Protein AF-A0A836IC21-F1 (afdb_monomer)

Nearest PDB structures (foldseek):
  7p13-assembly1_A  TM=1.688E-01  e=2.185E+00  Mycobacterium tuberculosis H37Rv
  7sk6-assembly1_A  TM=1.644E-01  e=3.246E+00  Homo sapiens

Secondary structure (DSSP, 8-state):
-PPP------TT--TTPEEEEE--GGG-S-HHHHHHHHHHTTT-S--EEEEEEE--GGGGGG-HHHHHH-SS--TTSEEEEEEETTEEEEEEHHHHHHS---SEEEEEEEE-SSHHHHHHHHHHHHHHHTTTTTPPB---GGGGHHHH---HHHHHHHHHHHHHHHHHHHHHHHHHHHHH-GGGHHHHHHHHHHHHHHHHHHHHHH-TTSPBS-SS-TT-B-TTS---TTT--SS-SSB-HHHHHHHHHHHTTSB-S-S-GGG--GGGGG-STT--BSSTT-EEEEEEEEEE-GGGGGGG----SSSPTT-TTS-------SHHHHHHHHHHHHHHTTPPPPS-HHHHHH----S-HHHH--SPPHHHHHHHHHHHHHHHHHHHHHHHGGGHHHHHHHHHHHHTS---SS-HHHHHHHHHHHHHHHHHHHHHHHHHHHHHS---GGGTTS-S----SSS-TTSHHHHHHHHHHHHHHHHHHHHHHHHHHHHHHHHS-SS-----HHHHTTTTTTTHHHHHH-SSTT-HHHHHHTTGGGTS--SS-SSS--HHHHTSTTHHHHHHHHHHHHHHHHHHHHHHHHHHHHHHHHHHHHHHHTTSPP------TTTTHHHHHHHHHHHHHHHHHHHHHTTT-

Sequence (637 aa):
MTAEHGSLSFAHVRSGDVLLMNRKCLSMKDPLGTALCCLTKTENRFDHVGMFLKIREDELHKYPEARKRVASVSPSGTYVLETNMRGVTLYEAERRVGHTTANEVASRCLNVGDMEKQDTLQKAFLEQLESLYNTPYKSNVFHLLPSIFSPPDKMDRVRAAHKFNALRLEVAALTAMANMHPFEAEVYRVVAHKYRNAQSFLLSTYFPHLPSTSLTDALAVNWSTGHYWVDGVNNADKMVCSELICNLWHRVGLTVGYAPASSMRPFDFLDNERFNFVSSSTQFGEMIPLKVSRPYARYWKTPSKNAPATSRHAKAAQPAMTEDQRLQFLNDVFTSSGLPPVPSLRVAAASSEPLPSRWVVQSSTRSDVIPNLWFRVFSSDILFAACAVPCAPLTMRWMEGQAGLFLSRGSVWSLSCGLFARNVSFAAVQALVLAAAARRCSVSGDELVMGSRTCSSLVDTRHPYYATVALYGLSALAAHFATTPLLNVNIFYHFGPVLPGPISMRRLCRGSLLLTPAAVLLPFQASWLTWYETAGSFIVPTLSSVWRPREDLLTLPEWPHYRNDALIGAFAATLLTDALLYPLATLATRRFMGDLYKPQRPPSFGRSLYAGYRYRLLSNLFVLTTSTSYLYGLGSI

Radius of gyration: 29.52 Å; Cα contacts (8 Å, |Δi|>4): 976; chains: 1; bounding box: 81×49×86 Å

Solvent-accessible surface area (backbone atoms only — not comparable to full-atom values): 34154 Å² total; per-residue (Å²): 137,82,78,84,81,70,79,87,77,64,83,89,62,50,53,65,18,37,35,39,27,22,61,52,41,87,77,49,90,46,71,67,60,24,50,52,29,54,59,37,47,75,82,29,76,40,50,38,32,30,32,32,37,67,52,49,78,88,51,39,78,81,38,64,58,57,48,75,49,44,90,58,88,38,96,82,22,34,30,34,39,34,39,45,92,88,9,42,45,45,38,32,36,66,61,53,64,68,69,49,80,42,48,30,33,32,40,31,42,58,43,63,42,59,69,68,56,47,53,53,49,41,52,44,49,57,63,58,43,56,78,44,53,81,35,40,36,63,84,53,68,79,77,44,41,21,42,56,38,38,31,55,60,53,51,28,35,47,52,38,51,33,52,37,48,54,41,50,54,49,34,53,44,30,51,52,47,24,72,75,37,68,95,51,19,64,39,32,48,46,45,31,48,42,40,50,54,52,37,49,49,35,40,61,71,66,42,68,68,40,50,67,73,43,98,84,41,92,83,40,54,39,53,68,54,67,60,34,51,45,45,30,42,40,82,62,85,40,37,49,28,35,18,51,56,42,27,52,33,37,75,64,57,49,27,50,42,47,62,17,14,42,34,46,47,45,55,51,81,78,50,59,74,70,58,32,48,69,47,84,26,41,47,70,54,70,76,44,81,77,44,70,37,80,92,53,45,70,84,71,69,69,88,66,88,78,63,69,85,82,62,82,70,60,64,43,48,66,73,74,80,49,69,68,58,53,41,46,54,53,25,53,53,31,43,77,56,76,39,78,66,70,96,42,57,61,61,57,35,71,45,87,70,68,73,59,61,73,62,68,50,68,63,50,33,32,63,74,27,47,75,48,35,24,58,44,52,28,54,53,42,47,50,46,39,55,47,47,55,85,33,23,70,35,49,45,53,16,49,26,30,32,52,13,36,66,83,70,42,89,50,55,62,55,57,40,49,39,51,38,51,29,42,50,50,24,27,51,45,21,23,51,46,32,47,56,48,33,73,67,55,80,68,58,78,85,32,33,53,34,49,92,59,70,88,54,68,50,48,68,53,22,32,39,67,52,53,50,43,50,50,48,43,54,17,31,50,52,14,41,64,69,28,36,36,50,49,42,49,46,47,42,64,26,58,40,57,96,76,76,72,91,78,57,67,75,67,32,47,60,47,43,80,80,44,43,67,48,32,53,52,42,69,46,76,53,37,28,63,54,34,28,74,40,69,37,24,33,55,54,57,56,85,43,45,89,70,42,62,36,74,85,52,70,74,41,88,63,43,67,57,61,49,50,58,46,50,54,52,24,48,56,52,39,54,50,51,48,64,69,47,40,42,58,53,20,51,38,44,32,57,51,45,49,61,59,31,57,94,50,78,59,80,70,51,81,87,58,55,64,37,30,44,72,35,46,52,54,40,29,55,50,24,44,51,52,52,45,51,47,52,61,70,59,63,79,114

pLDDT: mean 85.83, std 12.51, range [27.02, 97.56]

Mean predicted aligned error: 8.63 Å

Foldseek 3Di:
DDDDPPQQDCPLPAFLKKKFFQADLVPDPDPVSSVQSVLLVLPDRTSFMWTKAQADPVRVVVQVLLVVQEPDQAPRSIWTWFQDQAGTGIYRPSCPLVPGPTQFMKIWDKFDADPVRRVLLNVLLSVVCSVRRPQHADPDVLLLQLQQWDFLLNVLLLLLLLLLLVLVLLLVLLCVLLVVPVVCVLLSVLLNVLSVVLSLVSCVPNPVQFDAPDPPDSNHTQLQDRAFVSLPHQDDSHDHGQLVSSSSCCSSQQFRCPSHSSNDGSCCVVDFSSTSGNDPLIGIDDMGISDHHPVCVVVVPDDPVPDDDDCCVPNSPDSPNDQVVSQVVLQCQQVLLVHHRDPGSNSVSPDPDRRDPLSSAQAQWLVNFQQCLLVLQLVLLLLLLVLLLVLLVLVQQLLCQLQLFHFPDDDSNLLSVLVSVLSNLLSVQLSVQSNVVSVVPDQDDPLGHFADDAPHSNGRCRHSLVVSLVSLLVSLLRSLQVRLLSNLVSCCNTGFDPDADDDDVVLSSFLSVLCSVCSQCPVGQLSLLSVCSHVLCRRLPDRAHSSRHDPSLLPDPCVVVSVVSSLVVSNVVSLVVCVVCQLSSSVRSNVSRCVRQPPDGRPGDDPDSCGSVVSSSVSSVSSSVSSVCCCVVVVSD

Structure (mmCIF, N/CA/C/O backbone):
data_AF-A0A836IC21-F1
#
_entry.id   AF-A0A836IC21-F1
#
loop_
_atom_site.group_PDB
_atom_site.id
_atom_site.type_symbol
_atom_site.label_atom_id
_atom_site.label_alt_id
_atom_site.label_comp_id
_atom_site.label_asym_id
_atom_site.label_entity_id
_atom_site.label_seq_id
_atom_site.pdbx_PDB_ins_code
_atom_site.Cartn_x
_atom_site.Cartn_y
_atom_site.Cartn_z
_atom_site.occupancy
_atom_site.B_iso_or_equiv
_atom_site.auth_seq_id
_atom_site.auth_comp_id
_atom_site.auth_asym_id
_atom_site.auth_atom_id
_atom_site.pdbx_PDB_model_num
ATOM 1 N N . MET A 1 1 ? 25.819 7.510 38.185 1.00 29.75 1 MET A N 1
ATOM 2 C CA . MET A 1 1 ? 24.663 8.269 38.714 1.00 29.75 1 MET A CA 1
ATOM 3 C C . MET A 1 1 ? 23.387 7.508 38.405 1.00 29.75 1 MET A C 1
ATOM 5 O O . MET A 1 1 ? 22.913 7.524 37.268 1.00 29.75 1 MET A O 1
ATOM 9 N N . THR A 1 2 ? 22.965 6.751 39.411 1.00 27.02 2 THR A N 1
ATOM 10 C CA . THR A 1 2 ? 21.817 5.845 39.507 1.00 27.02 2 THR A CA 1
ATOM 11 C C . THR A 1 2 ? 20.506 6.591 39.265 1.00 27.02 2 THR A C 1
ATOM 1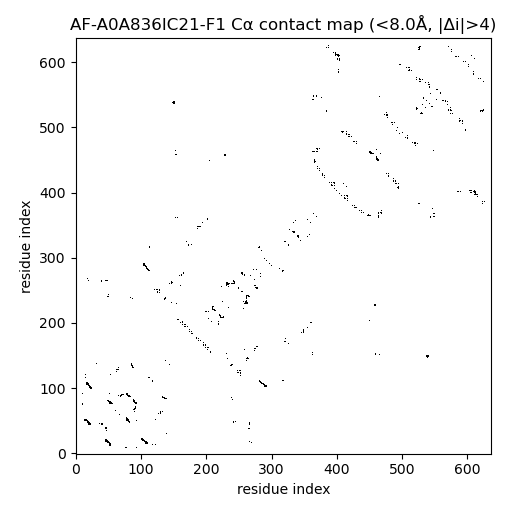3 O O . THR A 1 2 ? 20.312 7.688 39.772 1.00 27.02 2 THR A O 1
ATOM 16 N N . ALA A 1 3 ? 19.637 6.028 38.424 1.00 31.31 3 ALA A N 1
ATOM 17 C CA . ALA A 1 3 ? 18.283 6.533 38.238 1.00 31.31 3 ALA A CA 1
ATOM 18 C C . ALA A 1 3 ? 17.479 6.232 39.508 1.00 31.31 3 ALA A C 1
ATOM 20 O O . ALA A 1 3 ? 17.483 5.089 39.960 1.00 31.31 3 ALA A O 1
ATOM 21 N N . GLU A 1 4 ? 16.829 7.244 40.075 1.00 34.78 4 GLU A N 1
ATOM 22 C CA . GLU A 1 4 ? 15.883 7.080 41.177 1.00 34.78 4 GLU A CA 1
ATOM 23 C C . GLU A 1 4 ? 14.832 6.028 40.796 1.00 34.78 4 GLU A C 1
ATOM 25 O O . GLU A 1 4 ? 14.105 6.166 39.809 1.00 34.78 4 GLU A O 1
ATOM 30 N N . HIS A 1 5 ? 14.787 4.935 41.558 1.00 37.38 5 HIS A N 1
ATOM 31 C CA . HIS A 1 5 ? 13.730 3.935 41.483 1.00 37.38 5 HIS A CA 1
ATOM 32 C C . HIS A 1 5 ? 12.466 4.497 42.140 1.00 37.38 5 HIS A C 1
ATOM 34 O O . HIS A 1 5 ? 12.135 4.154 43.270 1.00 37.38 5 HIS A O 1
ATOM 40 N N . GLY A 1 6 ? 11.739 5.353 41.419 1.00 47.81 6 GLY A N 1
ATOM 41 C CA . GLY A 1 6 ? 10.303 5.476 41.655 1.00 47.81 6 GLY A CA 1
ATOM 42 C C . GLY A 1 6 ? 9.666 4.104 41.425 1.00 47.81 6 GLY A C 1
ATOM 43 O O . GLY A 1 6 ? 9.950 3.456 40.413 1.00 47.81 6 GLY A O 1
ATOM 44 N N . SER A 1 7 ? 8.865 3.617 42.374 1.00 60.28 7 SER A N 1
ATOM 45 C CA . SER A 1 7 ? 8.157 2.348 42.206 1.00 60.28 7 SER A CA 1
ATOM 46 C C . SER A 1 7 ? 7.228 2.441 40.988 1.00 60.28 7 SER A C 1
ATOM 48 O O . SER A 1 7 ? 6.480 3.406 40.823 1.00 60.28 7 SER A O 1
ATOM 50 N N . LEU A 1 8 ? 7.303 1.457 40.087 1.00 75.25 8 LEU A N 1
ATOM 51 C CA . LEU A 1 8 ? 6.421 1.392 38.920 1.00 75.25 8 LEU A CA 1
ATOM 52 C C . LEU A 1 8 ? 4.975 1.207 39.408 1.00 75.25 8 LEU A C 1
ATOM 54 O O . LEU A 1 8 ? 4.637 0.152 39.939 1.00 75.25 8 LEU A O 1
ATOM 58 N N . SER A 1 9 ? 4.126 2.223 39.235 1.00 80.31 9 SER A N 1
ATOM 59 C CA . SER A 1 9 ? 2.709 2.161 39.613 1.00 80.31 9 SER A CA 1
ATOM 60 C C . SER A 1 9 ? 1.819 1.876 38.405 1.00 80.31 9 SER A C 1
ATOM 62 O O . SER A 1 9 ? 1.806 2.635 37.435 1.00 80.31 9 SER A O 1
ATOM 64 N N . PHE A 1 10 ? 1.010 0.817 38.499 1.00 87.00 10 PHE A N 1
ATOM 65 C CA . PHE A 1 10 ? 0.012 0.418 37.493 1.00 87.00 10 PHE A CA 1
ATOM 66 C C . PHE A 1 10 ? -1.433 0.703 37.937 1.00 87.00 10 PHE A C 1
ATOM 68 O O . PHE A 1 10 ? -2.388 0.112 37.425 1.00 87.00 10 PHE A O 1
ATOM 75 N N . ALA A 1 11 ? -1.628 1.608 38.902 1.00 83.12 11 ALA A N 1
ATOM 76 C CA . ALA A 1 11 ? -2.960 1.983 39.389 1.00 83.12 11 ALA A CA 1
ATOM 77 C C . ALA A 1 11 ? -3.826 2.644 38.297 1.00 83.12 11 ALA A C 1
ATOM 79 O O . ALA A 1 11 ? -5.045 2.456 38.248 1.00 83.12 11 ALA A O 1
ATOM 80 N N . HIS A 1 12 ? -3.182 3.376 37.385 1.00 81.12 12 HIS A N 1
ATOM 81 C CA . HIS A 1 12 ? -3.825 4.056 36.265 1.00 81.12 12 HIS A CA 1
ATOM 82 C C . HIS A 1 12 ? -4.181 3.112 35.106 1.00 81.12 12 HIS A C 1
ATOM 84 O O . HIS A 1 12 ? -4.955 3.500 34.244 1.00 81.12 12 HIS A O 1
ATOM 90 N N . VAL A 1 13 ? -3.683 1.876 35.082 1.00 88.50 13 VAL A N 1
ATOM 91 C CA . VAL A 1 13 ? -3.904 0.927 33.979 1.00 88.50 13 VAL A CA 1
ATOM 92 C C . VAL A 1 13 ? -5.198 0.123 34.177 1.00 88.50 13 VAL A C 1
ATOM 94 O O . VAL A 1 13 ? -5.615 -0.142 35.313 1.00 88.50 13 VAL A O 1
ATOM 97 N N . ARG A 1 14 ? -5.858 -0.255 33.082 1.00 90.19 14 ARG A N 1
ATOM 98 C CA . ARG A 1 14 ? -7.054 -1.116 33.029 1.00 90.19 14 ARG A CA 1
ATOM 99 C C . ARG A 1 14 ? -6.883 -2.231 31.998 1.00 90.19 14 ARG A C 1
ATOM 101 O O . ARG A 1 14 ? -5.975 -2.198 31.171 1.00 90.19 14 ARG A O 1
ATOM 108 N N . SER A 1 15 ? -7.762 -3.227 32.079 1.00 93.06 15 SER A N 1
ATOM 109 C CA . SER A 1 15 ? -7.832 -4.309 31.095 1.00 93.06 15 SER A CA 1
ATOM 110 C C . SER A 1 15 ? -8.172 -3.749 29.714 1.00 93.06 15 SER A C 1
ATOM 112 O O . SER A 1 15 ? -9.154 -3.024 29.578 1.00 93.06 15 SER A O 1
ATOM 114 N N . GLY A 1 16 ? -7.370 -4.076 28.704 1.00 92.31 16 GLY A N 1
ATOM 115 C CA . GLY A 1 16 ? -7.526 -3.543 27.346 1.00 92.31 16 GLY A CA 1
ATOM 116 C C . GLY A 1 16 ? -6.574 -2.397 26.996 1.00 92.31 16 GLY A C 1
ATOM 117 O O . GLY A 1 16 ? -6.367 -2.146 25.811 1.00 92.31 16 GLY A O 1
ATOM 118 N N . ASP A 1 17 ? -5.944 -1.749 27.987 1.00 94.12 17 ASP A N 1
ATOM 119 C CA . ASP A 1 17 ? -4.904 -0.745 27.728 1.00 94.12 17 ASP A CA 1
ATOM 120 C C . ASP A 1 17 ? -3.722 -1.388 26.987 1.00 94.12 17 ASP A C 1
ATOM 122 O O . ASP A 1 17 ? -3.341 -2.533 27.252 1.00 94.12 17 ASP A O 1
ATOM 126 N N . VAL A 1 18 ? -3.108 -0.644 26.070 1.00 95.75 18 VAL A N 1
ATOM 127 C CA . VAL A 1 18 ? -2.063 -1.164 25.182 1.00 95.75 18 VAL A CA 1
ATOM 128 C C . VAL A 1 18 ? -0.687 -0.757 25.688 1.00 95.75 18 VAL A C 1
ATOM 130 O O . VAL A 1 18 ? -0.411 0.410 25.946 1.00 95.75 18 VAL A O 1
ATOM 133 N N . LEU A 1 19 ? 0.208 -1.728 25.798 1.00 96.12 19 LEU A N 1
ATOM 134 C CA . LEU A 1 19 ? 1.611 -1.545 26.133 1.00 96.12 19 LEU A CA 1
ATOM 135 C C . LEU A 1 19 ? 2.440 -1.477 24.851 1.00 96.12 19 LEU A C 1
ATOM 137 O O . LEU A 1 19 ? 2.491 -2.447 24.109 1.00 96.12 19 LEU A O 1
ATOM 141 N N . LEU A 1 20 ? 3.139 -0.374 24.618 1.00 94.56 20 LEU A N 1
ATOM 142 C CA . LEU A 1 20 ? 4.012 -0.145 23.466 1.00 94.56 20 LEU A CA 1
ATOM 143 C C . LEU A 1 20 ? 5.479 -0.257 23.892 1.00 94.56 20 LEU A C 1
ATOM 145 O O . LEU A 1 20 ? 5.880 0.320 24.905 1.00 94.56 20 LEU A O 1
ATOM 149 N N . MET A 1 21 ? 6.304 -0.974 23.123 1.00 94.44 21 MET A N 1
ATOM 150 C CA . MET A 1 21 ? 7.733 -1.143 23.413 1.00 94.44 21 MET A CA 1
ATOM 151 C C . MET A 1 21 ? 8.618 -0.851 22.200 1.00 94.44 21 MET A C 1
ATOM 153 O O . MET A 1 21 ? 8.385 -1.349 21.101 1.00 94.44 21 MET A O 1
ATOM 157 N N . ASN A 1 22 ? 9.697 -0.108 22.439 1.00 92.81 22 ASN A N 1
ATOM 158 C CA . ASN A 1 22 ? 10.798 0.101 21.496 1.00 92.81 22 ASN A CA 1
ATOM 159 C C . ASN A 1 22 ? 11.987 -0.757 21.948 1.00 92.81 22 ASN A C 1
ATOM 161 O O . ASN A 1 22 ? 12.818 -0.345 22.767 1.00 92.81 22 ASN A O 1
ATOM 165 N N . ARG A 1 23 ? 12.041 -2.000 21.481 1.00 90.75 23 ARG A N 1
ATOM 166 C CA . ARG A 1 23 ? 13.064 -2.984 21.847 1.00 90.75 23 ARG A CA 1
ATOM 167 C C . ARG A 1 23 ? 14.355 -2.737 21.073 1.00 90.75 23 ARG A C 1
ATOM 169 O O . ARG A 1 23 ? 14.375 -2.122 20.014 1.00 90.75 23 ARG A O 1
ATOM 176 N N . LYS A 1 24 ? 15.481 -3.231 21.578 1.00 90.44 24 LYS A N 1
ATOM 177 C CA . LYS A 1 24 ? 16.761 -3.152 20.857 1.00 90.44 24 LYS A CA 1
ATOM 178 C C . LYS A 1 24 ? 16.836 -4.290 19.834 1.00 90.44 24 LYS A C 1
ATOM 180 O O . LYS A 1 24 ? 17.053 -5.430 20.235 1.00 90.44 24 LYS A O 1
ATOM 185 N N . CYS A 1 25 ? 16.689 -3.992 18.538 1.00 87.25 25 CYS A N 1
ATOM 186 C CA . CYS A 1 25 ? 16.624 -5.026 17.490 1.00 87.25 25 CYS A CA 1
ATOM 187 C C . CYS A 1 25 ? 17.860 -5.944 17.469 1.00 87.25 25 CYS A C 1
ATOM 189 O O . CYS A 1 25 ? 17.727 -7.155 17.325 1.00 87.25 25 CYS A O 1
ATOM 191 N N . LEU A 1 26 ? 19.056 -5.386 17.693 1.00 86.12 26 LEU A N 1
ATOM 192 C CA . LEU A 1 26 ? 20.317 -6.144 17.729 1.00 86.12 26 LEU A CA 1
ATOM 193 C C . LEU A 1 26 ? 20.542 -6.926 19.035 1.00 86.12 26 LEU A C 1
ATOM 195 O O . LEU A 1 26 ? 21.480 -7.706 19.130 1.00 86.12 26 LEU A O 1
ATOM 199 N N . SER A 1 27 ? 19.712 -6.714 20.060 1.00 84.38 27 SER A N 1
ATOM 200 C CA . SER A 1 27 ? 19.762 -7.487 21.311 1.00 84.38 27 SER A CA 1
ATOM 201 C C . SER A 1 27 ? 18.840 -8.709 21.280 1.00 84.38 27 SER A C 1
ATOM 203 O O . SER A 1 27 ? 18.762 -9.449 22.262 1.00 84.38 27 SER A O 1
ATOM 205 N N . MET A 1 28 ? 18.112 -8.910 20.180 1.00 83.25 28 MET A N 1
ATOM 206 C CA . MET A 1 28 ? 17.280 -10.087 19.966 1.00 83.25 28 MET A CA 1
ATOM 207 C C . MET A 1 28 ? 18.150 -11.268 19.534 1.00 83.25 28 MET A C 1
ATOM 209 O O . MET A 1 28 ? 19.077 -11.110 18.748 1.00 83.25 28 MET A O 1
ATOM 213 N N . LYS A 1 29 ? 17.846 -12.458 20.062 1.00 83.94 29 LYS A N 1
ATOM 214 C CA . LYS A 1 29 ? 18.560 -13.697 19.709 1.00 83.94 29 LYS A CA 1
ATOM 215 C C . LYS A 1 29 ? 18.047 -14.340 18.419 1.00 83.94 29 LYS A C 1
ATOM 217 O O . LYS A 1 29 ? 18.747 -15.150 17.829 1.00 83.94 29 LYS A O 1
ATOM 222 N N . ASP A 1 30 ? 16.817 -14.018 18.032 1.00 83.81 30 ASP A N 1
ATOM 223 C CA . ASP A 1 30 ? 16.130 -14.637 16.905 1.00 83.81 30 ASP A CA 1
ATOM 224 C C . ASP A 1 30 ? 16.225 -13.747 15.650 1.00 83.81 30 ASP A C 1
ATOM 226 O O . ASP A 1 30 ? 15.773 -12.598 15.704 1.00 83.81 30 ASP A O 1
ATOM 230 N N . PRO A 1 31 ? 16.779 -14.245 14.524 1.00 85.19 31 PRO A N 1
ATOM 231 C CA . PRO A 1 31 ? 16.938 -13.459 13.301 1.00 85.19 31 PRO A CA 1
ATOM 232 C C . PRO A 1 31 ? 15.620 -12.942 12.720 1.00 85.19 31 PRO A C 1
ATOM 234 O O . PRO A 1 31 ? 15.581 -11.825 12.203 1.00 85.19 31 PRO A O 1
ATOM 237 N N . LEU A 1 32 ? 14.538 -13.724 12.820 1.00 83.12 32 LEU A N 1
ATOM 238 C CA . LEU A 1 32 ? 13.213 -13.305 12.360 1.00 83.12 32 LEU A CA 1
ATOM 239 C C . LEU A 1 32 ? 12.700 -12.138 13.213 1.00 83.12 32 LEU A C 1
ATOM 241 O O . LEU A 1 32 ? 12.273 -11.123 12.667 1.00 83.12 32 LEU A O 1
ATOM 245 N N . GLY A 1 33 ? 12.821 -12.226 14.538 1.00 83.12 33 GLY A N 1
ATOM 246 C CA . GLY A 1 33 ? 12.522 -11.134 15.461 1.00 83.12 33 GLY A CA 1
ATOM 247 C C . GLY A 1 33 ? 13.336 -9.871 15.169 1.00 83.12 33 GLY A C 1
ATOM 248 O O . GLY A 1 33 ? 12.766 -8.780 15.123 1.00 83.12 33 GLY A O 1
ATOM 249 N N . THR A 1 34 ? 14.641 -10.003 14.899 1.00 86.88 34 THR A N 1
ATOM 250 C CA . THR A 1 34 ? 15.489 -8.872 14.486 1.00 86.88 34 THR A CA 1
ATOM 251 C C . THR A 1 34 ? 14.993 -8.251 13.183 1.00 86.88 34 THR A C 1
ATOM 253 O O . THR A 1 34 ? 14.859 -7.030 13.117 1.00 86.88 34 THR A O 1
ATOM 256 N N . ALA A 1 35 ? 14.679 -9.063 12.171 1.00 83.19 35 ALA A N 1
ATOM 257 C CA . ALA A 1 35 ? 14.181 -8.580 10.886 1.00 83.19 35 ALA A CA 1
ATOM 258 C C . ALA A 1 35 ? 12.847 -7.833 11.035 1.00 83.19 35 ALA A C 1
ATOM 260 O O . ALA A 1 35 ? 12.720 -6.717 10.538 1.00 83.19 35 ALA A O 1
ATOM 261 N N . LEU A 1 36 ? 11.884 -8.390 11.775 1.00 82.06 36 LEU A N 1
ATOM 262 C CA . LEU A 1 36 ? 10.585 -7.750 12.021 1.00 82.06 36 LEU A CA 1
ATOM 263 C C . LEU A 1 36 ? 10.713 -6.456 12.826 1.00 82.06 36 LEU A C 1
ATOM 265 O O . LEU A 1 36 ? 10.023 -5.478 12.537 1.00 82.06 36 LEU A O 1
ATOM 269 N N . CYS A 1 37 ? 11.626 -6.425 13.798 1.00 86.56 37 CYS A N 1
ATOM 270 C CA . CYS A 1 37 ? 11.953 -5.215 14.542 1.00 86.56 37 CYS A CA 1
ATOM 271 C C . CYS A 1 37 ? 12.519 -4.129 13.621 1.00 86.56 37 CYS A C 1
ATOM 273 O O . CYS A 1 37 ? 12.056 -2.993 13.660 1.00 86.56 37 CYS A O 1
ATOM 275 N N . CYS A 1 38 ? 13.484 -4.472 12.762 1.00 83.44 38 CYS A N 1
ATOM 276 C CA . CYS A 1 38 ? 14.067 -3.533 11.805 1.00 83.44 38 CYS A CA 1
ATOM 277 C C . CYS A 1 38 ? 13.031 -3.023 10.797 1.00 83.44 38 CYS A C 1
ATOM 279 O O . CYS A 1 38 ? 12.986 -1.821 10.557 1.00 83.44 38 CYS A O 1
ATOM 281 N N . LEU A 1 39 ? 12.188 -3.911 10.259 1.00 78.00 39 LEU A N 1
ATOM 282 C CA . LEU A 1 39 ? 11.122 -3.553 9.320 1.00 78.00 39 LEU A CA 1
ATOM 283 C C . LEU A 1 39 ? 10.095 -2.623 9.965 1.00 78.00 39 LEU A C 1
ATOM 285 O O . LEU A 1 39 ? 9.773 -1.595 9.398 1.00 78.00 39 LEU A O 1
ATOM 289 N N . THR A 1 40 ? 9.627 -2.914 11.180 1.00 80.50 40 THR A N 1
ATOM 290 C CA . THR A 1 40 ? 8.656 -2.028 11.849 1.00 80.50 40 THR A CA 1
ATOM 291 C C . THR A 1 40 ? 9.254 -0.640 12.110 1.00 80.50 40 THR A C 1
ATOM 293 O O . THR A 1 40 ? 8.565 0.374 12.012 1.00 80.50 40 THR A O 1
ATOM 296 N N . LYS A 1 41 ? 10.564 -0.578 12.379 1.00 83.19 41 LYS A N 1
ATOM 297 C CA . LYS A 1 41 ? 11.284 0.674 12.639 1.00 83.19 41 LYS A CA 1
ATOM 298 C C . LYS A 1 41 ? 11.561 1.546 11.432 1.00 83.19 41 LYS A C 1
ATOM 300 O O . LYS A 1 41 ? 12.006 2.673 11.634 1.00 83.19 41 LYS A O 1
ATOM 305 N N . THR A 1 42 ? 11.277 1.081 10.218 1.00 71.56 42 THR A N 1
ATOM 306 C CA . THR A 1 42 ? 11.273 1.977 9.058 1.00 71.56 42 THR A CA 1
ATOM 307 C C . THR A 1 42 ? 10.079 2.926 9.080 1.00 71.56 42 THR A C 1
ATOM 309 O O . THR A 1 42 ? 10.169 3.993 8.495 1.00 71.56 42 THR A O 1
ATOM 312 N N . GLU A 1 43 ? 8.989 2.560 9.763 1.00 68.94 43 GLU A N 1
ATOM 313 C CA . GLU A 1 43 ? 7.762 3.364 9.845 1.00 68.94 43 GLU A CA 1
ATOM 314 C C . GLU A 1 43 ? 7.552 3.966 11.243 1.00 68.94 43 GLU A C 1
ATOM 316 O O . GLU A 1 43 ? 7.048 5.077 11.376 1.00 68.94 43 GLU A O 1
ATOM 321 N N . ASN A 1 44 ? 7.930 3.252 12.312 1.00 78.69 44 ASN A N 1
ATOM 322 C CA . ASN A 1 44 ? 7.677 3.693 13.684 1.00 78.69 44 ASN A CA 1
ATOM 323 C C . ASN A 1 44 ? 8.671 3.127 14.706 1.00 78.69 44 ASN A C 1
ATOM 325 O O . ASN A 1 44 ? 9.087 1.976 14.647 1.00 78.69 44 ASN A O 1
ATOM 329 N N . ARG A 1 45 ? 8.976 3.896 15.754 1.00 83.38 45 ARG A N 1
ATOM 330 C CA . ARG A 1 45 ? 9.929 3.493 16.800 1.00 83.38 45 ARG A CA 1
ATOM 331 C C . ARG A 1 45 ? 9.473 2.320 17.680 1.00 83.38 45 ARG A C 1
ATOM 333 O O . ARG A 1 45 ? 10.335 1.636 18.238 1.00 83.38 45 ARG A O 1
ATOM 340 N N . PHE A 1 46 ? 8.166 2.090 17.827 1.00 89.81 46 PHE A N 1
ATOM 341 C CA . PHE A 1 46 ? 7.628 0.969 18.606 1.00 89.81 46 PHE A CA 1
ATOM 342 C C . PHE A 1 46 ? 7.468 -0.272 17.723 1.00 89.81 46 PHE A C 1
ATOM 344 O O . PHE A 1 46 ? 6.709 -0.255 16.758 1.00 89.81 46 PHE A O 1
ATOM 351 N N . ASP A 1 47 ? 8.163 -1.353 18.078 1.00 90.25 47 ASP A N 1
ATOM 352 C CA . ASP A 1 47 ? 8.222 -2.604 17.306 1.00 90.25 47 ASP A CA 1
ATOM 353 C C . ASP A 1 47 ? 7.463 -3.772 17.955 1.00 90.25 47 ASP A C 1
ATOM 355 O O . ASP A 1 47 ? 7.436 -4.882 17.422 1.00 90.25 47 ASP A O 1
ATOM 359 N N . HIS A 1 48 ? 6.878 -3.555 19.133 1.00 92.88 48 HIS A N 1
ATOM 360 C CA . HIS A 1 48 ? 6.165 -4.589 19.877 1.00 92.88 48 HIS A CA 1
ATOM 361 C C . HIS A 1 48 ? 5.054 -3.997 20.716 1.00 92.88 48 HIS A C 1
ATOM 363 O O . HIS A 1 48 ? 5.222 -2.924 21.303 1.00 92.88 48 HIS A O 1
ATOM 369 N N . VAL A 1 49 ? 3.958 -4.742 20.811 1.00 94.88 49 VAL A N 1
ATOM 370 C CA . VAL A 1 49 ? 2.812 -4.392 21.642 1.00 94.88 49 VAL A CA 1
ATOM 371 C C . VAL A 1 49 ? 2.434 -5.524 22.591 1.00 94.88 49 VAL A C 1
ATOM 373 O O . VAL A 1 49 ? 2.700 -6.696 22.339 1.00 94.88 49 VAL A O 1
ATOM 376 N N . GLY A 1 50 ? 1.813 -5.164 23.702 1.00 96.38 50 GLY A N 1
ATOM 377 C CA . GLY A 1 50 ? 1.110 -6.069 24.599 1.00 96.38 50 GLY A CA 1
ATOM 378 C C . GLY A 1 50 ? -0.185 -5.418 25.063 1.00 96.38 50 GLY A C 1
ATOM 379 O O . GLY A 1 50 ? -0.421 -4.241 24.798 1.00 96.38 50 GLY A O 1
ATOM 380 N N . MET A 1 51 ? -1.017 -6.168 25.766 1.00 96.94 51 MET A N 1
ATOM 381 C CA . MET A 1 51 ? -2.236 -5.652 26.375 1.00 96.94 51 MET A CA 1
ATOM 382 C C . MET A 1 51 ? -2.161 -5.848 27.881 1.00 96.94 51 MET A C 1
ATOM 384 O O . MET A 1 51 ? -1.752 -6.907 28.361 1.00 96.94 51 MET A O 1
ATOM 388 N N . PHE A 1 52 ? -2.543 -4.834 28.637 1.00 96.38 52 PHE A N 1
ATOM 389 C CA . PHE A 1 52 ? -2.691 -4.970 30.071 1.00 96.38 52 PHE A CA 1
ATOM 390 C C . PHE A 1 52 ? -3.986 -5.702 30.411 1.00 96.38 52 PHE A C 1
ATOM 392 O O . PHE A 1 52 ? -5.024 -5.503 29.779 1.00 96.38 52 PHE A O 1
ATOM 399 N N . LEU A 1 53 ? -3.914 -6.537 31.441 1.00 94.75 53 LEU A N 1
ATOM 400 C CA . LEU A 1 53 ? -5.039 -7.251 32.027 1.00 94.75 53 LEU A CA 1
ATOM 401 C C . LEU A 1 53 ? -5.013 -7.069 33.538 1.00 94.75 53 LEU A C 1
ATOM 403 O O . LEU A 1 53 ? -3.972 -7.241 34.175 1.00 94.75 53 LEU A O 1
ATOM 407 N N . LYS A 1 54 ? -6.167 -6.741 34.111 1.00 93.00 54 LYS A N 1
ATOM 408 C CA . LYS A 1 54 ? -6.387 -6.771 35.553 1.00 93.00 54 LYS A CA 1
ATOM 409 C C . LYS A 1 54 ? -7.040 -8.099 35.904 1.00 93.00 54 LYS A C 1
ATOM 411 O O . LYS A 1 54 ? -8.139 -8.383 35.445 1.00 93.00 54 LYS A O 1
ATOM 416 N N . ILE A 1 55 ? -6.344 -8.905 36.694 1.00 92.06 55 ILE A N 1
ATOM 417 C CA . ILE A 1 55 ? -6.858 -10.169 37.222 1.00 92.06 55 ILE A CA 1
ATOM 418 C C . ILE A 1 55 ? -6.508 -10.174 38.697 1.00 92.06 55 ILE A C 1
ATOM 420 O O . ILE A 1 55 ? -5.327 -10.163 39.059 1.00 92.06 55 ILE A O 1
ATOM 424 N N . ARG A 1 56 ? -7.520 -10.135 39.559 1.00 88.38 56 ARG A N 1
ATOM 425 C CA . ARG A 1 56 ? -7.265 -10.215 40.995 1.00 88.38 56 ARG A CA 1
ATOM 426 C C . ARG A 1 56 ? -6.874 -11.642 41.372 1.00 88.38 56 ARG A C 1
ATOM 428 O O . ARG A 1 56 ? -7.215 -12.597 40.675 1.00 88.38 56 ARG A O 1
ATOM 435 N N . GLU A 1 57 ? -6.133 -11.791 42.464 1.00 87.38 57 GLU A N 1
ATOM 436 C CA . GLU A 1 57 ? -5.672 -13.109 42.913 1.00 87.38 57 GLU A CA 1
ATOM 437 C C . GLU A 1 57 ? -6.845 -14.057 43.195 1.00 87.38 57 GLU A C 1
ATOM 439 O O . GLU A 1 57 ? -6.830 -15.218 42.786 1.00 87.38 57 GLU A O 1
ATOM 444 N N . ASP A 1 58 ? -7.907 -13.526 43.794 1.00 87.38 58 ASP A N 1
ATOM 445 C CA . ASP A 1 58 ? -9.154 -14.235 44.043 1.00 87.38 58 ASP A CA 1
ATOM 446 C C . ASP A 1 58 ? -9.923 -14.566 42.761 1.00 87.38 58 ASP A C 1
ATOM 448 O O . ASP A 1 58 ? -10.776 -15.434 42.804 1.00 87.38 58 ASP A O 1
ATOM 452 N N . GLU A 1 59 ? -9.630 -13.962 41.608 1.00 87.62 59 GLU A N 1
ATOM 453 C CA . GLU A 1 59 ? -10.292 -14.270 40.331 1.00 87.62 59 GLU A CA 1
ATOM 454 C C . GLU A 1 59 ? -9.531 -15.298 39.489 1.00 87.62 59 GLU A C 1
ATOM 456 O O . GLU A 1 59 ? -10.133 -15.946 38.633 1.00 87.62 59 GLU A O 1
ATOM 461 N N . LEU A 1 60 ? -8.234 -15.506 39.744 1.00 87.12 60 LEU A N 1
ATOM 462 C CA . LEU A 1 60 ? -7.385 -16.418 38.962 1.00 87.12 60 LEU A CA 1
ATOM 463 C C . LEU A 1 60 ? -7.911 -17.859 38.925 1.00 87.12 60 LEU A C 1
ATOM 465 O O . LEU A 1 60 ? -7.651 -18.579 37.965 1.00 87.12 60 LEU A O 1
ATOM 469 N N . HIS A 1 61 ? -8.654 -18.303 39.941 1.00 87.75 61 HIS A N 1
ATOM 470 C CA . HIS A 1 61 ? -9.229 -19.652 39.956 1.00 87.75 61 HIS A CA 1
ATOM 471 C C . HIS A 1 61 ? -10.306 -19.865 38.880 1.00 87.75 61 HIS A C 1
ATOM 473 O O . HIS A 1 61 ? -10.541 -21.008 38.495 1.00 87.75 61 HIS A O 1
ATOM 479 N N . LYS A 1 62 ? -10.938 -18.790 38.387 1.00 90.81 62 LYS A N 1
ATOM 480 C CA . LYS A 1 62 ? -11.959 -18.839 37.329 1.00 90.81 62 LYS A CA 1
ATOM 481 C C . LYS A 1 62 ? -11.353 -19.042 35.937 1.00 90.81 62 LYS A C 1
ATOM 483 O O . LYS A 1 62 ? -12.069 -19.434 35.024 1.00 90.81 62 LYS A O 1
ATOM 488 N N . TYR A 1 63 ? -10.049 -18.800 35.794 1.00 91.62 63 TYR A N 1
ATOM 489 C CA . TYR A 1 63 ? -9.323 -18.798 34.522 1.00 91.62 63 TYR A CA 1
ATOM 490 C C . TYR A 1 63 ? -8.145 -19.789 34.595 1.00 91.62 63 TYR A C 1
ATOM 492 O O . TYR A 1 63 ? -7.002 -19.398 34.873 1.00 91.62 63 TYR A O 1
ATOM 500 N N . PRO A 1 64 ? -8.414 -21.104 34.464 1.00 90.88 64 PRO A N 1
ATOM 501 C CA . PRO A 1 64 ? -7.420 -22.151 34.685 1.00 90.88 64 PRO A CA 1
ATOM 502 C C . PRO A 1 64 ? -6.225 -22.073 33.730 1.00 90.88 64 PRO A C 1
ATOM 504 O O . PRO A 1 64 ? -5.099 -22.339 34.161 1.00 90.88 64 PRO A O 1
ATOM 507 N N . GLU A 1 65 ? -6.422 -21.706 32.464 1.00 91.44 65 GLU A N 1
ATOM 508 C CA . GLU A 1 65 ? -5.320 -21.557 31.514 1.00 91.44 65 GLU A CA 1
ATOM 509 C C . GLU A 1 65 ? -4.477 -20.323 31.840 1.00 91.44 65 GLU A C 1
ATOM 511 O O . GLU A 1 65 ? -3.250 -20.434 31.896 1.00 91.44 65 GLU A O 1
ATOM 516 N N . ALA A 1 66 ? -5.093 -19.187 32.180 1.00 88.56 66 ALA A N 1
ATOM 517 C CA . ALA A 1 66 ? -4.371 -18.010 32.665 1.00 88.56 66 ALA A CA 1
ATOM 518 C C . ALA A 1 66 ? -3.499 -18.347 33.881 1.00 88.56 66 ALA A C 1
ATOM 520 O O . ALA A 1 66 ? -2.305 -18.033 33.904 1.00 88.56 66 ALA A O 1
ATOM 521 N N . ARG A 1 67 ? -4.059 -19.068 34.860 1.00 89.12 67 ARG A N 1
ATOM 522 C CA . ARG A 1 67 ? -3.347 -19.490 36.072 1.00 89.12 67 ARG A CA 1
ATOM 523 C C . ARG A 1 67 ? -2.117 -20.347 35.766 1.00 89.12 67 ARG A C 1
ATOM 525 O O . ARG A 1 67 ? -1.086 -20.154 36.400 1.00 89.12 67 ARG A O 1
ATOM 532 N N . LYS A 1 68 ? -2.186 -21.250 34.781 1.00 89.19 68 LYS A N 1
ATOM 533 C CA . LYS A 1 68 ? -1.035 -22.074 34.350 1.00 89.19 68 LYS A CA 1
ATOM 534 C C . LYS A 1 68 ? 0.093 -21.247 33.724 1.00 89.19 68 LYS A C 1
ATOM 536 O O . LYS A 1 68 ? 1.238 -21.693 33.703 1.00 89.19 68 LYS A O 1
ATOM 541 N N . ARG A 1 69 ? -0.219 -20.072 33.170 1.00 87.25 69 ARG A N 1
ATOM 542 C CA . ARG A 1 69 ? 0.739 -19.208 32.458 1.00 87.25 69 ARG A CA 1
ATOM 543 C C . ARG A 1 69 ? 1.398 -18.170 33.362 1.00 87.25 69 ARG A C 1
ATOM 545 O O . ARG A 1 69 ? 2.482 -17.691 33.030 1.00 87.25 69 ARG A O 1
ATOM 552 N N . VAL A 1 70 ? 0.780 -17.845 34.495 1.00 86.56 70 VAL A N 1
ATOM 553 C CA . VAL A 1 70 ? 1.321 -16.910 35.484 1.00 86.56 70 VAL A CA 1
ATOM 554 C C . VAL A 1 70 ? 2.381 -17.606 36.342 1.00 86.56 70 VAL A C 1
ATOM 556 O O . VAL A 1 70 ? 2.079 -18.496 37.127 1.00 86.56 70 VAL A O 1
ATOM 559 N N . ALA A 1 71 ? 3.638 -17.172 36.221 1.00 82.50 71 ALA A N 1
ATOM 560 C CA . ALA A 1 71 ? 4.737 -17.704 37.036 1.00 82.50 71 ALA A CA 1
ATOM 561 C C . ALA A 1 71 ? 4.732 -17.186 38.490 1.00 82.50 71 ALA A C 1
ATOM 563 O O . ALA A 1 71 ? 5.281 -17.832 39.377 1.00 82.50 71 ALA A O 1
ATOM 564 N N . SER A 1 72 ? 4.162 -16.004 38.732 1.00 85.94 72 SER A N 1
ATOM 565 C CA . SER A 1 72 ? 4.024 -15.388 40.057 1.00 85.94 72 SER A CA 1
ATOM 566 C C . SER A 1 72 ? 2.872 -14.393 40.068 1.00 85.94 72 SER A C 1
ATOM 568 O O . SER A 1 72 ? 2.636 -13.714 39.068 1.00 85.94 72 SER A O 1
ATOM 570 N N . VAL A 1 73 ? 2.183 -14.293 41.204 1.00 86.94 73 VAL A N 1
ATOM 571 C CA . VAL A 1 73 ? 1.059 -13.368 41.387 1.00 86.94 73 VAL A CA 1
ATOM 572 C C . VAL A 1 73 ? 1.565 -11.924 41.362 1.00 86.94 73 VAL A C 1
ATOM 574 O O . VAL A 1 73 ? 2.537 -11.594 42.040 1.00 86.94 73 VAL A O 1
ATOM 577 N N . SER A 1 74 ? 0.923 -11.071 40.559 1.00 89.62 74 SER A N 1
ATOM 578 C CA . SER A 1 74 ? 1.239 -9.639 40.503 1.00 89.62 74 SER A CA 1
ATOM 579 C C . SER A 1 74 ? 0.745 -8.924 41.767 1.00 89.62 74 SER A C 1
ATOM 581 O O . SER A 1 74 ? -0.445 -9.031 42.077 1.00 89.62 74 SER A O 1
ATOM 583 N N . PRO A 1 75 ? 1.587 -8.114 42.436 1.00 88.25 75 PRO A N 1
ATOM 584 C CA . PRO A 1 75 ? 1.184 -7.321 43.599 1.00 88.25 75 PRO A CA 1
ATOM 585 C C . PRO A 1 75 ? 0.033 -6.347 43.319 1.00 88.25 75 PRO A C 1
ATOM 587 O O . PRO A 1 75 ? -0.771 -6.069 44.203 1.00 88.25 75 PRO A O 1
ATOM 590 N N . SER A 1 76 ? -0.063 -5.815 42.095 1.00 89.19 76 SER A N 1
ATOM 591 C CA . SER A 1 76 ? -1.137 -4.892 41.703 1.00 89.19 76 SER A CA 1
ATOM 592 C C . SER A 1 76 ? -2.297 -5.570 40.966 1.00 89.19 76 SER A C 1
ATOM 594 O O . SER A 1 76 ? -3.174 -4.877 40.432 1.00 89.19 76 SER A O 1
ATOM 596 N N . GLY A 1 77 ? -2.280 -6.906 40.877 1.00 92.19 77 GLY A N 1
ATOM 597 C CA . GLY A 1 77 ? -3.197 -7.683 40.043 1.00 92.19 77 GLY A CA 1
ATOM 598 C C . GLY A 1 77 ? -3.094 -7.329 38.557 1.00 92.19 77 GLY A C 1
ATOM 599 O O . GLY A 1 77 ? -4.085 -7.441 37.839 1.00 92.19 77 GLY A O 1
ATOM 600 N N . THR A 1 78 ? -1.938 -6.833 38.096 1.00 94.44 78 THR A N 1
ATOM 601 C CA . THR A 1 78 ? -1.736 -6.384 36.711 1.00 94.44 78 THR A CA 1
ATOM 602 C C . THR A 1 78 ? -0.807 -7.321 35.969 1.00 94.44 78 THR A C 1
ATOM 604 O O . THR A 1 78 ? 0.341 -7.548 36.356 1.00 94.44 78 THR A O 1
ATOM 607 N N . TYR A 1 79 ? -1.274 -7.787 34.824 1.00 95.56 79 TYR A N 1
ATOM 608 C CA . TYR A 1 79 ? -0.516 -8.650 33.943 1.00 95.56 79 TYR A CA 1
ATOM 609 C C . TYR A 1 79 ? -0.391 -8.030 32.553 1.00 95.56 79 TYR A C 1
ATOM 611 O O . TYR A 1 79 ? -1.226 -7.237 32.122 1.00 95.56 79 TYR A O 1
ATOM 619 N N . VAL A 1 80 ? 0.679 -8.391 31.855 1.00 95.81 80 VAL A N 1
ATOM 620 C CA . VAL A 1 80 ? 0.939 -8.055 30.458 1.00 95.81 80 VAL A CA 1
ATOM 621 C C . VAL A 1 80 ? 0.720 -9.311 29.638 1.00 95.81 80 VAL A C 1
ATOM 623 O O . VAL A 1 80 ? 1.489 -10.271 29.738 1.00 95.81 80 VAL A O 1
ATOM 626 N N . LEU A 1 81 ? -0.328 -9.281 28.826 1.00 95.75 81 LEU A N 1
ATOM 627 C CA . LEU A 1 81 ? -0.582 -10.251 27.781 1.00 95.75 81 LEU A CA 1
ATOM 628 C C . LEU A 1 81 ? 0.231 -9.866 26.543 1.00 95.75 81 LEU A C 1
ATOM 630 O O . LEU A 1 81 ? 0.048 -8.788 25.979 1.00 95.75 81 LEU A O 1
ATOM 634 N N . GLU A 1 82 ? 1.114 -10.747 26.093 1.00 93.88 82 GLU A N 1
ATOM 635 C CA . GLU A 1 82 ? 1.859 -10.548 24.851 1.00 93.88 82 GLU A CA 1
ATOM 636 C C . GLU A 1 82 ? 2.104 -11.871 24.129 1.00 93.88 82 GLU A C 1
ATOM 638 O O . GLU A 1 82 ? 2.172 -12.938 24.743 1.00 93.88 82 GLU A O 1
ATOM 643 N N . THR A 1 83 ? 2.302 -11.796 22.816 1.00 91.94 83 THR A N 1
ATOM 644 C CA . THR A 1 83 ? 2.808 -12.924 22.029 1.00 91.94 83 THR A CA 1
ATOM 645 C C . THR A 1 83 ? 4.287 -12.717 21.744 1.00 91.94 83 THR A C 1
ATOM 647 O O . THR A 1 83 ? 4.689 -11.686 21.203 1.00 91.94 83 THR A O 1
ATOM 650 N N . ASN A 1 84 ? 5.109 -13.709 22.061 1.00 87.50 84 ASN A N 1
ATOM 651 C CA . ASN A 1 84 ? 6.521 -13.757 21.680 1.00 87.50 84 ASN A CA 1
ATOM 652 C C . ASN A 1 84 ? 6.829 -15.111 21.029 1.00 87.50 84 ASN A C 1
ATOM 654 O O . ASN A 1 84 ? 5.918 -15.906 20.848 1.00 87.50 84 ASN A O 1
ATOM 658 N N . MET A 1 85 ? 8.091 -15.409 20.703 1.00 83.38 85 MET A N 1
ATOM 659 C CA . MET A 1 85 ? 8.475 -16.668 20.035 1.00 83.38 85 MET A CA 1
ATOM 660 C C . MET A 1 85 ? 8.020 -17.956 20.761 1.00 83.38 85 MET A C 1
ATOM 662 O O . MET A 1 85 ? 8.039 -19.023 20.157 1.00 83.38 85 MET A O 1
ATOM 666 N N . ARG A 1 86 ? 7.597 -17.881 22.033 1.00 85.50 86 ARG A N 1
ATOM 667 C CA . ARG A 1 86 ? 7.024 -18.995 22.814 1.00 85.50 86 ARG A CA 1
ATOM 668 C C . ARG A 1 86 ? 5.495 -19.115 22.700 1.00 85.50 86 ARG A C 1
ATOM 670 O O . ARG A 1 86 ? 4.918 -19.976 23.355 1.00 85.50 86 ARG A O 1
ATOM 677 N N . GLY A 1 87 ? 4.848 -18.275 21.895 1.00 90.06 87 GLY A N 1
ATOM 678 C CA . GLY A 1 87 ? 3.393 -18.163 21.792 1.00 90.06 87 GLY A CA 1
ATOM 679 C C . GLY A 1 87 ? 2.820 -17.076 22.700 1.00 90.06 87 GLY A C 1
ATOM 680 O O . GLY A 1 87 ? 3.503 -16.105 23.042 1.00 90.06 87 GLY A O 1
ATOM 681 N N . VAL A 1 88 ? 1.543 -17.224 23.051 1.00 93.69 88 VAL A N 1
ATOM 682 C CA . VAL A 1 88 ? 0.828 -16.311 23.952 1.00 93.69 88 VAL A CA 1
ATOM 683 C C . VAL A 1 88 ? 1.311 -16.502 25.390 1.00 93.69 88 VAL A C 1
ATOM 685 O O . VAL A 1 88 ? 1.350 -17.610 25.922 1.00 93.69 88 VAL A O 1
ATOM 688 N N . THR A 1 89 ? 1.693 -15.402 26.029 1.00 92.50 89 THR A N 1
ATOM 689 C CA . THR A 1 89 ? 2.283 -15.385 27.370 1.00 92.50 89 THR A CA 1
ATOM 690 C C . THR A 1 89 ? 1.646 -14.309 28.234 1.00 92.50 89 THR A C 1
ATOM 692 O O . THR A 1 89 ? 1.242 -13.260 27.731 1.00 92.50 89 THR A O 1
ATOM 695 N N . LEU A 1 90 ? 1.576 -14.575 29.538 1.00 93.88 90 LEU A N 1
ATOM 696 C CA . LEU A 1 90 ? 1.044 -13.658 30.536 1.00 93.88 90 LEU A CA 1
ATOM 697 C C . LEU A 1 90 ? 2.110 -13.418 31.606 1.00 93.88 90 LEU A C 1
ATOM 699 O O . LEU A 1 90 ? 2.489 -14.335 32.333 1.00 93.88 90 LEU A O 1
ATOM 703 N N . TYR A 1 91 ? 2.618 -12.192 31.684 1.00 92.88 91 TYR A N 1
ATOM 704 C CA . TYR A 1 91 ? 3.655 -11.817 32.644 1.00 92.88 91 TYR A CA 1
ATOM 705 C C . TYR A 1 91 ? 3.116 -10.860 33.694 1.00 92.88 91 TYR A C 1
ATOM 707 O O . TYR A 1 91 ? 2.312 -9.993 33.382 1.00 92.88 91 TYR A O 1
ATOM 715 N N . GLU A 1 92 ? 3.626 -10.945 34.917 1.00 93.88 92 GLU A N 1
ATOM 716 C CA . GLU A 1 92 ? 3.485 -9.878 35.911 1.00 93.88 92 GLU A CA 1
ATOM 717 C C . GLU A 1 92 ? 4.007 -8.547 35.333 1.00 93.88 92 GLU A C 1
ATOM 719 O O . GLU A 1 92 ? 5.145 -8.479 34.847 1.00 93.88 92 GLU A O 1
ATOM 724 N N . ALA A 1 93 ? 3.182 -7.494 35.361 1.00 93.38 93 ALA A N 1
ATOM 725 C CA . ALA A 1 93 ? 3.493 -6.221 34.712 1.00 93.38 93 ALA A CA 1
ATOM 726 C C . ALA A 1 93 ? 4.738 -5.549 35.306 1.00 93.38 93 ALA A C 1
ATOM 728 O O . ALA A 1 93 ? 5.613 -5.095 34.562 1.00 93.38 93 ALA A O 1
ATOM 729 N N . GLU A 1 94 ? 4.864 -5.564 36.632 1.00 92.31 94 GLU A N 1
ATOM 730 C CA . GLU A 1 94 ? 5.996 -5.034 37.390 1.00 92.31 94 GLU A CA 1
ATOM 731 C C . GLU A 1 94 ? 7.303 -5.666 36.923 1.00 92.31 94 GLU A C 1
ATOM 733 O O . GLU A 1 94 ? 8.246 -4.973 36.528 1.00 92.31 94 GLU A O 1
ATOM 738 N N . ARG A 1 95 ? 7.335 -7.002 36.878 1.00 91.69 95 ARG A N 1
ATOM 739 C CA . ARG A 1 95 ? 8.509 -7.755 36.443 1.00 91.69 95 ARG A CA 1
ATOM 740 C C . ARG A 1 95 ? 8.811 -7.518 34.968 1.00 91.69 95 ARG A C 1
ATOM 742 O O . ARG A 1 95 ? 9.976 -7.329 34.608 1.00 91.69 95 ARG A O 1
ATOM 749 N N . ARG A 1 96 ? 7.790 -7.539 34.108 1.00 92.31 96 ARG A N 1
ATOM 750 C CA . ARG A 1 96 ? 7.955 -7.442 32.651 1.00 92.31 96 ARG A CA 1
ATOM 751 C C . ARG A 1 96 ? 8.437 -6.065 32.205 1.00 92.31 96 ARG A C 1
ATOM 753 O O . ARG A 1 96 ? 9.297 -5.997 31.323 1.00 92.31 96 ARG A O 1
ATOM 760 N N . VAL A 1 97 ? 7.907 -4.991 32.794 1.00 92.19 97 VAL A N 1
ATOM 761 C CA . VAL A 1 97 ? 8.305 -3.600 32.510 1.00 92.19 97 VAL A CA 1
ATOM 762 C C . VAL A 1 97 ? 9.607 -3.246 33.232 1.00 92.19 97 VAL A C 1
ATOM 764 O O . VAL A 1 97 ? 10.480 -2.613 32.637 1.00 92.19 97 VAL A O 1
ATOM 767 N N . GLY A 1 98 ? 9.802 -3.712 34.468 1.00 88.44 98 GLY A N 1
ATOM 768 C CA . GLY A 1 98 ? 11.029 -3.486 35.234 1.00 88.44 98 GLY A CA 1
ATOM 769 C C . GLY A 1 98 ? 12.269 -4.059 34.543 1.00 88.44 98 GLY A C 1
ATOM 770 O O . GLY A 1 98 ? 13.237 -3.332 34.301 1.00 88.44 98 GLY A O 1
ATOM 771 N N . HIS A 1 99 ? 12.210 -5.324 34.114 1.00 88.19 99 HIS A N 1
ATOM 772 C CA . HIS A 1 99 ? 13.364 -6.051 33.563 1.00 88.19 99 HIS A CA 1
ATOM 773 C C . HIS A 1 99 ? 13.531 -5.967 32.041 1.00 88.19 99 HIS A C 1
ATOM 775 O O . HIS A 1 99 ? 14.502 -6.492 31.498 1.00 88.19 99 HIS A O 1
ATOM 781 N N . THR A 1 100 ? 12.621 -5.308 31.320 1.00 87.19 100 THR A N 1
ATOM 782 C CA . THR A 1 100 ? 12.778 -5.142 29.867 1.00 87.19 100 THR A CA 1
ATOM 783 C C . THR A 1 100 ? 14.029 -4.330 29.524 1.00 87.19 100 THR A C 1
ATOM 785 O O . THR A 1 100 ? 14.318 -3.307 30.152 1.00 87.19 100 THR A O 1
ATOM 788 N N . THR A 1 101 ? 14.747 -4.752 28.483 1.00 86.88 101 THR A N 1
ATOM 789 C CA . THR A 1 101 ? 15.904 -4.038 27.915 1.00 86.88 101 THR A CA 1
ATOM 790 C C . THR A 1 101 ? 15.509 -3.019 26.842 1.00 86.88 101 THR A C 1
ATOM 792 O O . THR A 1 101 ? 16.384 -2.421 26.208 1.00 86.88 101 THR A O 1
ATOM 795 N N . ALA A 1 102 ? 14.202 -2.824 26.627 1.00 89.31 102 ALA A N 1
ATOM 796 C CA . ALA A 1 102 ? 13.666 -1.841 25.696 1.00 89.31 102 ALA A CA 1
ATOM 797 C C . ALA A 1 102 ? 14.164 -0.420 26.012 1.00 89.31 102 ALA A C 1
ATOM 799 O O . ALA A 1 102 ? 14.358 -0.046 27.170 1.00 89.31 102 ALA A O 1
ATOM 800 N N . ASN A 1 103 ? 14.365 0.367 24.957 1.00 90.56 103 ASN A N 1
ATOM 801 C CA . ASN A 1 103 ? 14.774 1.764 25.047 1.00 90.56 103 ASN A CA 1
ATOM 802 C C . ASN A 1 103 ? 13.668 2.640 25.640 1.00 90.56 103 ASN A C 1
ATOM 804 O O . ASN A 1 103 ? 13.966 3.603 26.342 1.00 90.56 103 ASN A O 1
ATOM 808 N N . GLU A 1 104 ? 12.411 2.315 25.360 1.00 91.12 104 GLU A N 1
ATOM 809 C CA . GLU A 1 104 ? 11.238 2.970 25.930 1.00 91.12 104 GLU A CA 1
ATOM 810 C C . GLU A 1 104 ? 10.062 1.990 25.985 1.00 91.12 104 GLU A C 1
ATOM 812 O O . GLU A 1 104 ? 9.969 1.043 25.194 1.00 91.12 104 GLU A O 1
ATOM 817 N N . VAL A 1 105 ? 9.188 2.231 26.953 1.00 93.25 105 VAL A N 1
ATOM 818 C CA . VAL A 1 105 ? 7.941 1.525 27.208 1.00 93.25 105 VAL A CA 1
ATOM 819 C C . VAL A 1 105 ? 6.890 2.570 27.552 1.00 93.25 105 VAL A C 1
ATOM 821 O O . VAL A 1 105 ? 7.115 3.399 28.439 1.00 93.25 105 VAL A O 1
ATOM 824 N N . ALA A 1 106 ? 5.751 2.516 26.874 1.00 92.31 106 ALA A N 1
ATOM 825 C CA . ALA A 1 106 ? 4.627 3.416 27.089 1.00 92.31 106 ALA A CA 1
ATOM 826 C C . ALA A 1 106 ? 3.321 2.630 27.203 1.00 92.31 106 ALA A C 1
ATOM 828 O O . ALA A 1 106 ? 3.188 1.555 26.627 1.00 92.31 106 ALA A O 1
ATOM 829 N N . SER A 1 107 ? 2.367 3.169 27.950 1.00 92.75 107 SER A N 1
ATOM 830 C CA . SER A 1 107 ? 0.988 2.695 27.989 1.00 92.75 107 SER A CA 1
ATOM 831 C C . SER A 1 107 ? 0.114 3.625 27.162 1.00 92.75 107 SER A C 1
ATOM 833 O O . SER A 1 107 ? 0.325 4.837 27.182 1.00 92.75 107 SER A O 1
ATOM 835 N N . ARG A 1 108 ? -0.887 3.087 26.475 1.00 91.12 108 ARG A N 1
ATOM 836 C CA . ARG A 1 108 ? -1.952 3.858 25.845 1.00 91.12 108 ARG A CA 1
ATOM 837 C C . ARG A 1 108 ? -3.292 3.382 26.380 1.00 91.12 108 ARG A C 1
ATOM 839 O O . ARG A 1 108 ? -3.611 2.197 26.297 1.00 91.12 108 ARG A O 1
ATOM 846 N N . CYS A 1 109 ? -4.052 4.315 26.942 1.00 89.31 109 CYS A N 1
ATOM 847 C CA . CYS A 1 109 ? -5.342 4.011 27.547 1.00 89.31 109 CYS A CA 1
ATOM 848 C C . CYS A 1 109 ? -6.377 3.678 26.469 1.00 89.31 109 CYS A C 1
ATOM 850 O O . CYS A 1 109 ? -6.482 4.412 25.487 1.00 89.31 109 CYS A O 1
ATOM 852 N N . LEU A 1 110 ? -7.167 2.627 26.672 1.00 89.69 110 LEU A N 1
ATOM 853 C CA . LEU A 1 110 ? -8.373 2.362 25.896 1.00 89.69 110 LEU A CA 1
ATOM 854 C C . LEU A 1 110 ? -9.581 2.823 26.718 1.00 89.69 110 LEU A C 1
ATOM 856 O O . LEU A 1 110 ? -9.895 2.248 27.757 1.00 89.69 110 LEU A O 1
ATOM 860 N N . ASN A 1 111 ? -10.258 3.875 26.268 1.00 86.31 111 ASN A N 1
ATOM 861 C CA . ASN A 1 111 ? -11.496 4.337 26.890 1.00 86.31 111 ASN A CA 1
ATOM 862 C C . ASN A 1 111 ? -12.664 3.624 26.216 1.00 86.31 111 ASN A C 1
ATOM 864 O O . ASN A 1 111 ? -12.723 3.623 24.992 1.00 86.31 111 ASN A O 1
ATOM 868 N N . VAL A 1 112 ? -13.586 3.038 26.982 1.00 82.62 112 VAL A N 1
ATOM 869 C CA . VAL A 1 112 ? -14.727 2.274 26.426 1.00 82.62 112 VAL A CA 1
ATOM 870 C C . VAL A 1 112 ? -16.095 2.794 26.865 1.00 82.62 112 VAL A C 1
ATOM 872 O O . VAL A 1 112 ? -17.123 2.309 26.393 1.00 82.62 112 VAL A O 1
ATOM 875 N N . GLY A 1 113 ? -16.135 3.812 27.725 1.00 78.81 113 GLY A N 1
ATOM 876 C CA . GLY A 1 113 ? -17.375 4.322 28.296 1.00 78.81 113 GLY A CA 1
ATOM 877 C C . GLY A 1 113 ? -17.291 4.465 29.810 1.00 78.81 113 GLY A C 1
ATOM 878 O O . GLY A 1 113 ? -16.258 4.836 30.366 1.00 78.81 113 GLY A O 1
ATOM 879 N N . ASP A 1 114 ? -18.413 4.170 30.453 1.00 79.81 114 ASP A N 1
ATOM 880 C CA . ASP A 1 114 ? -18.544 4.044 31.900 1.00 79.81 114 ASP A CA 1
ATOM 881 C C . ASP A 1 114 ? -17.808 2.809 32.469 1.00 79.81 114 ASP A C 1
ATOM 883 O O . ASP A 1 114 ? -17.298 1.945 31.749 1.00 79.81 114 ASP A O 1
ATOM 887 N N . MET A 1 115 ? -17.737 2.748 33.803 1.00 81.19 115 MET A N 1
ATOM 888 C CA . MET A 1 115 ? -17.064 1.668 34.532 1.00 81.19 115 MET A CA 1
ATOM 889 C C . MET A 1 115 ? -17.752 0.306 34.361 1.00 81.19 115 MET A C 1
ATOM 891 O O . MET A 1 115 ? -17.073 -0.714 34.354 1.00 81.19 115 MET A O 1
ATOM 895 N N . GLU A 1 116 ? -19.072 0.270 34.178 1.00 85.94 116 GLU A N 1
ATOM 896 C CA . GLU A 1 116 ? -19.820 -0.983 34.023 1.00 85.94 116 GLU A CA 1
ATOM 897 C C . GLU A 1 116 ? -19.492 -1.672 32.690 1.00 85.94 116 GLU A C 1
ATOM 899 O O . GLU A 1 116 ? -19.237 -2.882 32.642 1.00 85.94 116 GLU A O 1
ATOM 904 N N . LYS A 1 117 ? -19.403 -0.896 31.603 1.00 85.06 117 LYS A N 1
ATOM 905 C CA . LYS A 1 117 ? -18.922 -1.379 30.302 1.00 85.06 117 LYS A CA 1
ATOM 906 C C . LYS A 1 117 ? -17.481 -1.855 30.378 1.00 85.06 117 LYS A C 1
ATOM 908 O O . LYS A 1 117 ? -17.154 -2.884 29.793 1.00 85.06 117 LYS A O 1
ATOM 913 N N . GLN A 1 118 ? -16.631 -1.139 31.112 1.00 87.19 118 GLN A N 1
ATOM 914 C CA . GLN A 1 118 ? -15.240 -1.534 31.326 1.00 87.19 118 GLN A CA 1
ATOM 915 C C . GLN A 1 118 ? -15.135 -2.884 32.055 1.00 87.19 118 GLN A C 1
ATOM 917 O O . GLN A 1 118 ? -14.343 -3.734 31.644 1.00 87.19 118 GLN A O 1
ATOM 922 N N . ASP A 1 119 ? -15.943 -3.106 33.092 1.00 88.50 119 ASP A N 1
ATOM 923 C CA . ASP A 1 119 ? -15.961 -4.362 33.850 1.00 88.50 119 ASP A CA 1
ATOM 924 C C . ASP A 1 119 ? -16.535 -5.522 33.021 1.00 88.50 119 ASP A C 1
ATOM 926 O O . ASP A 1 119 ? -16.007 -6.637 33.046 1.00 88.50 119 ASP A O 1
ATOM 930 N N . THR A 1 120 ? -17.583 -5.261 32.236 1.00 91.31 120 THR A N 1
ATOM 931 C CA . THR A 1 120 ? -18.167 -6.238 31.301 1.00 91.31 120 THR A CA 1
ATOM 932 C C . THR A 1 120 ? -17.153 -6.648 30.237 1.00 91.31 120 THR A C 1
ATOM 934 O O . THR A 1 120 ? -16.951 -7.837 29.985 1.00 91.31 120 THR A O 1
ATOM 937 N N . LEU A 1 121 ? -16.453 -5.672 29.659 1.00 90.81 121 LEU A N 1
ATOM 938 C CA . LEU A 1 121 ? -15.414 -5.912 28.667 1.00 90.81 121 LEU A CA 1
ATOM 939 C C . LEU A 1 121 ? -14.230 -6.685 29.259 1.00 90.81 121 LEU A C 1
ATOM 941 O O . LEU A 1 121 ? -13.707 -7.590 28.614 1.00 90.81 121 LEU A O 1
ATOM 945 N N . GLN A 1 122 ? -13.823 -6.373 30.493 1.00 93.00 122 GLN A N 1
ATOM 946 C CA . GLN A 1 122 ? -12.779 -7.123 31.189 1.00 93.00 122 GLN A CA 1
ATOM 947 C C . GLN A 1 122 ? -13.147 -8.603 31.331 1.00 93.00 122 GLN A C 1
ATOM 949 O O . GLN A 1 122 ? -12.313 -9.455 31.031 1.00 93.00 122 GLN A O 1
ATOM 954 N N . LYS A 1 123 ? -14.375 -8.921 31.754 1.00 93.25 123 LYS A N 1
ATOM 955 C CA . LYS A 1 123 ? -14.835 -10.316 31.854 1.00 93.25 123 LYS A CA 1
ATOM 956 C C . LYS A 1 123 ? -14.793 -11.009 30.493 1.00 93.25 123 LYS A C 1
ATOM 958 O O . LYS A 1 123 ? -14.180 -12.065 30.376 1.00 93.25 123 LYS A O 1
ATOM 963 N N . ALA A 1 124 ? -15.325 -10.358 29.458 1.00 94.44 124 ALA A N 1
ATOM 964 C CA . ALA A 1 124 ? -15.307 -10.885 28.096 1.00 94.44 124 ALA A CA 1
ATOM 965 C C . ALA A 1 124 ? -13.877 -11.138 27.581 1.00 94.44 124 ALA A C 1
ATOM 967 O O . ALA A 1 124 ? -13.624 -12.158 26.939 1.00 94.44 124 ALA A O 1
ATOM 968 N N . PHE A 1 125 ? -12.919 -10.253 27.890 1.00 94.88 125 PHE A N 1
ATOM 969 C CA . PHE A 1 125 ? -11.513 -10.473 27.546 1.00 94.88 125 PHE A CA 1
ATOM 970 C C . PHE A 1 125 ? -10.960 -11.738 28.189 1.00 94.88 125 PHE A C 1
ATOM 972 O O . PHE A 1 125 ? -10.329 -12.536 27.500 1.00 94.88 125 PHE A O 1
ATOM 979 N N . LEU A 1 126 ? -11.181 -11.918 29.491 1.00 93.88 126 LEU A N 1
ATOM 980 C CA . LEU A 1 126 ? -10.637 -13.053 30.232 1.00 93.88 126 LEU A CA 1
ATOM 981 C C . LEU A 1 126 ? -11.263 -14.378 29.779 1.00 93.88 126 LEU A C 1
ATOM 983 O O . LEU A 1 126 ? -10.537 -15.346 29.576 1.00 93.88 126 LEU A O 1
ATOM 987 N N . GLU A 1 127 ? -12.571 -14.402 29.524 1.00 94.31 127 GLU A N 1
ATOM 988 C CA . GLU A 1 127 ? -13.273 -15.577 28.991 1.00 94.31 127 GLU A CA 1
ATOM 989 C C . GLU A 1 127 ? -12.757 -15.983 27.604 1.00 94.31 127 GLU A C 1
ATOM 991 O O . GLU A 1 127 ? -12.432 -17.147 27.370 1.00 94.31 127 GLU A O 1
ATOM 996 N N . GLN A 1 128 ? -12.629 -15.029 26.676 1.00 94.38 128 GLN A N 1
ATOM 997 C CA . GLN A 1 128 ? -12.146 -15.322 25.322 1.00 94.38 128 GLN A CA 1
ATOM 998 C C . GLN A 1 128 ? -10.671 -15.742 25.308 1.00 94.38 128 GLN A C 1
ATOM 1000 O O . GLN A 1 128 ? -10.267 -16.580 24.493 1.00 94.38 128 GLN A O 1
ATOM 1005 N N . LEU A 1 129 ? -9.866 -15.184 26.213 1.00 92.62 129 LEU A N 1
ATOM 1006 C CA . LEU A 1 129 ? -8.433 -15.432 26.303 1.00 92.62 129 LEU A CA 1
ATOM 1007 C C . LEU A 1 129 ? -8.086 -16.878 26.680 1.00 92.62 129 LEU A C 1
ATOM 1009 O O . LEU A 1 129 ? -7.072 -17.386 26.197 1.00 92.62 129 LEU A O 1
ATOM 1013 N N . GLU A 1 130 ? -8.930 -17.564 27.457 1.00 93.44 130 GLU A N 1
ATOM 1014 C CA . GLU A 1 130 ? -8.726 -18.976 27.822 1.00 93.44 130 GLU A CA 1
ATOM 1015 C C . GLU A 1 130 ? -8.546 -19.869 26.581 1.00 93.44 130 GLU A C 1
ATOM 1017 O O . GLU A 1 130 ? -7.721 -20.782 26.579 1.00 93.44 130 GLU A O 1
ATOM 1022 N N . SER A 1 131 ? -9.230 -19.547 25.476 1.00 91.38 131 SER A N 1
ATOM 1023 C CA . SER A 1 131 ? -9.100 -20.272 24.203 1.00 91.38 131 SER A CA 1
ATOM 1024 C C . SER A 1 131 ? -7.825 -19.946 23.409 1.00 91.38 131 SER A C 1
ATOM 1026 O O . SER A 1 131 ? -7.465 -20.680 22.489 1.00 91.38 131 SER A O 1
ATOM 1028 N N . LEU A 1 132 ? -7.125 -18.857 23.741 1.00 92.56 132 LEU A N 1
ATOM 1029 C CA . LEU A 1 132 ? -6.024 -18.313 22.940 1.00 92.56 132 LEU A CA 1
ATOM 1030 C C . LEU A 1 132 ? -4.633 -18.670 23.474 1.00 92.56 132 LEU A C 1
ATOM 1032 O O . LEU A 1 132 ? -3.670 -18.596 22.708 1.00 92.56 132 LEU A O 1
ATOM 1036 N N . TYR A 1 133 ? -4.491 -19.091 24.735 1.00 91.38 133 TYR A N 1
ATOM 1037 C CA . TYR A 1 133 ? -3.181 -19.345 25.361 1.00 91.38 133 TYR A CA 1
ATOM 1038 C C . TYR A 1 133 ? -2.312 -20.391 24.655 1.00 91.38 133 TYR A C 1
ATOM 1040 O O . TYR A 1 133 ? -1.086 -20.348 24.760 1.00 91.38 133 TYR A O 1
ATOM 1048 N N . ASN A 1 134 ? -2.927 -21.323 23.927 1.00 91.38 134 ASN A N 1
ATOM 1049 C CA . ASN A 1 134 ? -2.215 -22.364 23.184 1.00 91.38 134 ASN A CA 1
ATOM 1050 C C . ASN A 1 134 ? -1.835 -21.941 21.756 1.00 91.38 134 ASN A C 1
ATOM 1052 O O . ASN A 1 134 ? -1.212 -22.716 21.034 1.00 91.38 134 ASN A O 1
ATOM 1056 N N . THR A 1 135 ? -2.157 -20.708 21.355 1.00 92.69 135 THR A N 1
ATOM 1057 C CA . THR A 1 135 ? -1.809 -20.181 20.033 1.00 92.69 135 THR A CA 1
ATOM 1058 C C . THR A 1 135 ? -0.288 -19.973 19.928 1.00 92.69 135 THR A C 1
ATOM 1060 O O . THR A 1 135 ? 0.289 -19.203 20.710 1.00 92.69 135 THR A O 1
ATOM 1063 N N . PRO A 1 136 ? 0.394 -20.605 18.954 1.00 92.62 136 PRO A N 1
ATOM 1064 C CA . PRO A 1 136 ? 1.813 -20.392 18.713 1.00 92.62 136 PRO A CA 1
ATOM 1065 C C . PRO A 1 136 ? 2.112 -19.039 18.054 1.00 92.62 136 PRO A C 1
ATOM 1067 O O . PRO A 1 136 ? 1.260 -18.396 17.436 1.00 92.62 136 PRO A O 1
ATOM 1070 N N . TYR A 1 137 ? 3.383 -18.641 18.115 1.00 91.00 137 TYR A N 1
ATOM 1071 C CA . TYR A 1 137 ? 3.883 -17.485 17.373 1.00 91.00 137 TYR A CA 1
ATOM 1072 C C . TYR A 1 137 ? 4.002 -17.780 15.874 1.00 91.00 137 TYR A C 1
ATOM 1074 O O . TYR A 1 137 ? 4.340 -18.900 15.469 1.00 91.00 137 TYR A O 1
ATOM 1082 N N . LYS A 1 138 ? 3.786 -16.768 15.028 1.00 89.88 138 LYS A N 1
ATOM 1083 C CA . LYS A 1 138 ? 4.047 -16.882 13.585 1.00 89.88 138 LYS A CA 1
ATOM 1084 C C . LYS A 1 138 ? 5.546 -17.006 13.304 1.00 89.88 138 LYS A C 1
ATOM 1086 O O . LYS A 1 138 ? 6.298 -16.053 13.451 1.00 89.88 138 LYS A O 1
ATOM 1091 N N . SER A 1 139 ? 5.964 -18.174 12.827 1.00 83.38 139 SER A N 1
ATOM 1092 C CA . SER A 1 139 ? 7.349 -18.442 12.413 1.00 83.38 139 SER A CA 1
ATOM 1093 C C . SER A 1 139 ? 7.583 -18.362 10.900 1.00 83.38 139 SER A C 1
ATOM 1095 O O . SER A 1 139 ? 8.728 -18.358 10.458 1.00 83.38 139 SER A O 1
ATOM 1097 N N . ASN A 1 140 ? 6.518 -18.312 10.092 1.00 83.06 140 ASN A N 1
ATOM 1098 C CA . ASN A 1 140 ? 6.615 -18.267 8.634 1.00 83.06 140 ASN A CA 1
ATOM 1099 C C . ASN A 1 140 ? 6.444 -16.830 8.120 1.00 83.06 140 ASN A C 1
ATOM 1101 O O . ASN A 1 140 ? 5.384 -16.234 8.312 1.00 83.06 140 ASN A O 1
ATOM 1105 N N . VAL A 1 141 ? 7.452 -16.314 7.410 1.00 79.12 141 VAL A N 1
ATOM 1106 C CA . VAL A 1 141 ? 7.443 -14.974 6.795 1.00 79.12 141 VAL A CA 1
ATOM 1107 C C . VAL A 1 141 ? 6.259 -14.789 5.843 1.00 79.12 141 VAL A C 1
ATOM 1109 O O . VAL A 1 141 ? 5.665 -13.715 5.826 1.00 79.12 141 VAL A O 1
ATOM 1112 N N . PHE A 1 142 ? 5.835 -15.835 5.123 1.00 81.56 142 PHE A N 1
ATOM 1113 C CA . PHE A 1 142 ? 4.677 -15.753 4.224 1.00 81.56 142 PHE A CA 1
ATOM 1114 C C . PHE A 1 142 ? 3.384 -15.361 4.954 1.00 81.56 142 PHE A C 1
ATOM 1116 O O . PHE A 1 142 ? 2.545 -14.666 4.391 1.00 81.56 142 PHE A O 1
ATOM 1123 N N . HIS A 1 143 ? 3.234 -15.749 6.226 1.00 81.19 143 HIS A N 1
ATOM 1124 C CA . HIS A 1 143 ? 2.053 -15.421 7.033 1.00 81.19 143 HIS A CA 1
ATOM 1125 C C . HIS A 1 143 ? 2.112 -14.003 7.623 1.00 81.19 143 HIS A C 1
ATOM 1127 O O . HIS A 1 143 ? 1.141 -13.557 8.237 1.00 81.19 143 HIS A O 1
ATOM 1133 N N . LEU A 1 144 ? 3.249 -13.317 7.473 1.00 82.06 144 LEU A N 1
ATOM 1134 C CA . LEU A 1 144 ? 3.464 -11.929 7.885 1.00 82.06 144 LEU A CA 1
ATOM 1135 C C . LEU A 1 144 ? 3.259 -10.962 6.718 1.00 82.06 144 LEU A C 1
ATOM 1137 O O . LEU A 1 144 ? 3.107 -9.766 6.945 1.00 82.06 144 LEU A O 1
ATOM 1141 N N . LEU A 1 145 ? 3.206 -11.467 5.483 1.00 84.31 145 LEU A N 1
ATOM 1142 C CA . LEU A 1 145 ? 3.044 -10.644 4.289 1.00 84.31 145 LEU A CA 1
ATOM 1143 C C . LEU A 1 145 ? 1.794 -9.75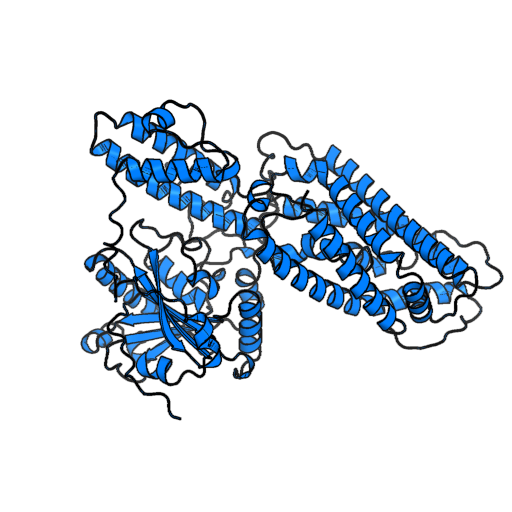6 4.327 1.00 84.31 145 LEU A C 1
ATOM 1145 O O . LEU A 1 145 ? 1.945 -8.596 3.972 1.00 84.31 145 LEU A O 1
ATOM 1149 N N . PRO A 1 146 ? 0.614 -10.181 4.826 1.00 86.06 146 PRO A N 1
ATOM 1150 C CA . PRO A 1 146 ? -0.520 -9.266 4.971 1.00 86.06 146 PRO A CA 1
ATOM 1151 C C . PRO A 1 146 ? -0.237 -8.094 5.920 1.00 86.06 146 PRO A C 1
ATOM 1153 O O . PRO A 1 146 ? -0.717 -6.997 5.690 1.00 86.06 146 PRO A O 1
ATOM 1156 N N . SER A 1 147 ? 0.569 -8.268 6.969 1.00 82.25 147 SER A N 1
ATOM 1157 C CA . SER A 1 147 ? 0.948 -7.149 7.849 1.00 82.25 147 SER A CA 1
ATOM 1158 C C . S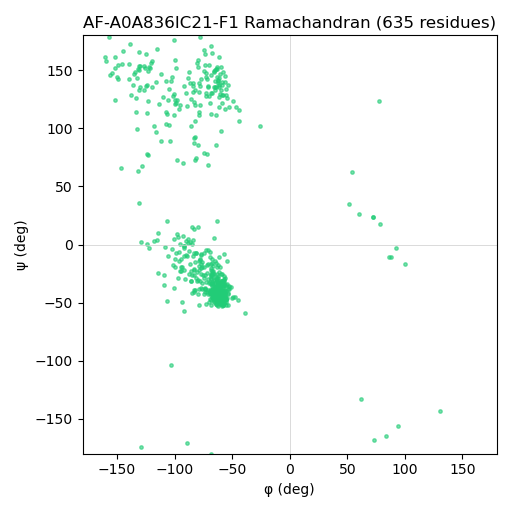ER A 1 147 ? 1.979 -6.211 7.209 1.00 82.25 147 SER A C 1
ATOM 1160 O O . SER A 1 147 ? 1.992 -5.025 7.514 1.00 82.25 147 SER A O 1
ATOM 1162 N N . ILE A 1 148 ? 2.822 -6.732 6.310 1.00 81.69 148 ILE A N 1
ATOM 1163 C CA . ILE A 1 148 ? 3.902 -5.990 5.640 1.00 81.69 148 ILE A CA 1
ATOM 1164 C C . ILE A 1 148 ? 3.371 -5.260 4.402 1.00 81.69 148 ILE A C 1
ATOM 1166 O O . ILE A 1 148 ? 3.736 -4.120 4.136 1.00 81.69 148 ILE A O 1
ATOM 1170 N N . PHE A 1 149 ? 2.511 -5.921 3.631 1.00 85.06 149 PHE A N 1
ATOM 1171 C CA . PHE A 1 149 ? 1.948 -5.392 2.404 1.00 85.06 149 PHE A CA 1
ATOM 1172 C C . PHE A 1 149 ? 0.716 -4.552 2.698 1.00 85.06 149 PHE A C 1
ATOM 1174 O O . PHE A 1 149 ? -0.267 -4.990 3.306 1.00 85.06 149 PHE A O 1
ATOM 1181 N N . SER A 1 150 ? 0.775 -3.326 2.206 1.00 83.38 150 SER A N 1
ATOM 1182 C CA . SER A 1 150 ? -0.304 -2.358 2.288 1.00 83.38 150 SER A CA 1
ATOM 1183 C C . SER A 1 150 ? -0.514 -1.763 0.901 1.00 83.38 150 SER A C 1
ATOM 1185 O O . SER A 1 150 ? -0.261 -0.581 0.725 1.00 83.38 150 SER A O 1
ATOM 1187 N N . PRO A 1 151 ? -0.905 -2.553 -0.117 1.00 87.81 151 PRO A N 1
ATOM 1188 C CA . PRO A 1 151 ? -1.124 -1.999 -1.445 1.00 87.81 151 PRO A CA 1
ATOM 1189 C C . PRO A 1 151 ? -2.236 -0.943 -1.451 1.00 87.81 151 PRO A C 1
ATOM 1191 O O . PRO A 1 151 ? -3.074 -0.926 -0.541 1.00 87.81 151 PRO A O 1
ATOM 1194 N N . PRO A 1 152 ? -2.293 -0.090 -2.492 1.00 87.44 152 PRO A N 1
ATOM 1195 C CA . PRO A 1 152 ? -3.267 0.996 -2.563 1.00 87.44 152 PRO A CA 1
ATOM 1196 C C . PRO A 1 152 ? -4.719 0.533 -2.373 1.00 87.44 152 PRO A C 1
ATOM 1198 O O . PRO A 1 152 ? -5.453 1.140 -1.604 1.00 87.44 152 PRO A O 1
ATOM 1201 N N . ASP A 1 153 ? -5.109 -0.600 -2.969 1.00 91.00 153 ASP A N 1
ATOM 1202 C CA . ASP A 1 153 ? -6.475 -1.124 -2.855 1.00 91.00 153 ASP A CA 1
ATOM 1203 C C . ASP A 1 153 ? -6.848 -1.510 -1.417 1.00 91.00 153 ASP A C 1
ATOM 1205 O O . ASP A 1 153 ? -7.972 -1.275 -0.975 1.00 91.00 153 ASP A O 1
ATOM 1209 N N . LYS A 1 154 ? -5.896 -2.070 -0.666 1.00 91.06 154 LYS A N 1
ATOM 1210 C CA . LYS A 1 154 ? -6.084 -2.387 0.749 1.00 91.06 154 LYS A CA 1
ATOM 1211 C C . LYS A 1 154 ? -6.221 -1.124 1.585 1.00 91.06 154 LYS A C 1
ATOM 1213 O O . LYS A 1 154 ? -7.109 -1.064 2.431 1.00 91.06 154 LYS A O 1
ATOM 1218 N N . MET A 1 155 ? -5.367 -0.126 1.363 1.00 87.69 155 MET A N 1
ATOM 1219 C CA . MET A 1 155 ? -5.438 1.147 2.091 1.00 87.69 155 MET A CA 1
ATOM 1220 C C . MET A 1 155 ? -6.775 1.853 1.858 1.00 87.69 155 MET A C 1
ATOM 1222 O O . MET A 1 155 ? -7.389 2.341 2.810 1.00 87.69 155 MET A O 1
ATOM 1226 N N . ASP A 1 156 ? -7.277 1.809 0.627 1.00 90.38 156 ASP A N 1
ATOM 1227 C CA . ASP A 1 156 ? -8.587 2.350 0.280 1.00 90.38 156 ASP A CA 1
ATOM 1228 C C . ASP A 1 156 ? -9.720 1.591 0.965 1.00 90.38 156 ASP A C 1
ATOM 1230 O O . ASP A 1 156 ? -10.634 2.223 1.493 1.00 90.38 156 ASP A O 1
ATOM 1234 N N . ARG A 1 157 ? -9.640 0.255 1.053 1.00 92.56 157 ARG A N 1
ATOM 1235 C CA . ARG A 1 157 ? -10.580 -0.538 1.859 1.00 92.56 157 ARG A CA 1
ATOM 1236 C C . ARG A 1 157 ? -10.505 -0.172 3.343 1.00 92.56 157 ARG A C 1
ATOM 1238 O O . ARG A 1 157 ? -11.545 0.035 3.953 1.00 92.56 157 ARG A O 1
ATOM 1245 N N . VAL A 1 158 ? -9.319 -0.035 3.944 1.00 90.00 158 VAL A N 1
ATOM 1246 C CA . VAL A 1 158 ? -9.188 0.382 5.362 1.00 90.00 158 VAL A CA 1
ATOM 1247 C C . VAL A 1 158 ? -9.903 1.708 5.606 1.00 90.00 158 VAL A C 1
ATOM 1249 O O . VAL A 1 158 ? -10.728 1.804 6.516 1.00 90.00 158 VAL A O 1
ATOM 1252 N N . ARG A 1 159 ? -9.675 2.697 4.741 1.00 89.62 159 ARG A N 1
ATOM 1253 C CA . ARG A 1 159 ? -10.341 3.998 4.831 1.00 89.62 159 ARG A CA 1
ATOM 1254 C C . ARG A 1 159 ? -11.846 3.915 4.560 1.00 89.62 159 ARG A C 1
ATOM 1256 O O . ARG A 1 159 ? -12.625 4.574 5.246 1.00 89.62 159 ARG A O 1
ATOM 1263 N N . ALA A 1 160 ? -12.266 3.108 3.588 1.00 93.44 160 ALA A N 1
ATOM 1264 C CA . ALA A 1 160 ? -13.674 2.894 3.276 1.00 93.44 160 ALA A CA 1
ATOM 1265 C C . ALA A 1 160 ? -14.418 2.250 4.453 1.00 93.44 160 ALA A C 1
ATOM 1267 O O . ALA A 1 160 ? -15.507 2.704 4.790 1.00 93.44 160 ALA A O 1
ATOM 1268 N N . ALA A 1 161 ? -13.824 1.257 5.123 1.00 93.12 161 ALA A N 1
ATOM 1269 C CA . ALA A 1 161 ? -14.391 0.647 6.325 1.00 93.12 161 ALA A CA 1
ATOM 1270 C C . ALA A 1 161 ? -14.493 1.651 7.481 1.00 93.12 161 ALA A C 1
ATOM 1272 O O . ALA A 1 161 ? -15.519 1.696 8.158 1.00 93.12 161 ALA A O 1
ATOM 1273 N N . HIS A 1 162 ? -13.473 2.498 7.660 1.00 90.06 162 HIS A N 1
ATOM 1274 C CA . HIS A 1 162 ? -13.506 3.573 8.651 1.00 90.06 162 HIS A CA 1
ATOM 1275 C C . HIS A 1 162 ? -14.664 4.542 8.414 1.00 90.06 162 HIS A C 1
ATOM 1277 O O . HIS A 1 162 ? -15.507 4.733 9.292 1.00 90.06 162 HIS A O 1
ATOM 1283 N N . LYS A 1 163 ? -14.780 5.083 7.197 1.00 92.25 163 LYS A N 1
ATOM 1284 C CA . LYS A 1 163 ? -15.882 5.981 6.824 1.00 92.25 163 LYS A CA 1
ATOM 1285 C C . LYS A 1 163 ? -17.239 5.293 6.920 1.00 92.25 163 LYS A C 1
ATOM 1287 O O . LYS A 1 163 ? -18.184 5.885 7.430 1.00 92.25 163 LYS A O 1
ATOM 1292 N N . PHE A 1 164 ? -17.336 4.034 6.497 1.00 94.31 164 PHE A N 1
ATOM 1293 C CA . PHE A 1 164 ? -18.557 3.244 6.627 1.00 94.31 164 PHE A CA 1
ATOM 1294 C C . PHE A 1 164 ? -18.998 3.124 8.092 1.00 94.31 164 PHE A C 1
ATOM 1296 O O . PHE A 1 164 ? -20.177 3.313 8.395 1.00 94.31 164 PHE A O 1
ATOM 1303 N N . ASN A 1 165 ? -18.064 2.838 9.005 1.00 91.62 165 ASN A N 1
ATOM 1304 C CA . ASN A 1 165 ? -18.362 2.710 10.427 1.00 91.62 165 ASN A CA 1
ATOM 1305 C C . ASN A 1 165 ? -18.688 4.063 11.079 1.00 91.62 165 ASN A C 1
ATOM 1307 O O . ASN A 1 165 ? -19.628 4.132 11.866 1.00 91.62 165 ASN A O 1
ATOM 1311 N N . ALA A 1 166 ? -17.983 5.137 10.715 1.00 90.62 166 ALA A N 1
ATOM 1312 C CA . ALA A 1 166 ? -18.306 6.490 11.167 1.00 90.62 166 ALA A CA 1
ATOM 1313 C C . ALA A 1 166 ? -19.737 6.882 10.758 1.00 90.62 166 ALA A C 1
ATOM 1315 O O . ALA A 1 166 ? -20.549 7.235 11.609 1.00 90.62 166 ALA A O 1
ATOM 1316 N N . LEU A 1 167 ? -20.096 6.694 9.483 1.00 94.31 167 LEU A N 1
ATOM 1317 C CA . LEU A 1 167 ? -21.456 6.939 8.990 1.00 94.31 167 LEU A CA 1
ATOM 1318 C C . LEU A 1 167 ? -22.499 6.064 9.696 1.00 94.31 167 LEU A C 1
ATOM 1320 O O . LEU A 1 167 ? -23.586 6.544 10.001 1.00 94.31 167 LEU A O 1
ATOM 1324 N N . ARG A 1 168 ? -22.181 4.798 10.003 1.00 93.31 168 ARG A N 1
ATOM 1325 C CA . ARG A 1 168 ? -23.076 3.901 10.758 1.00 93.31 168 ARG A CA 1
ATOM 1326 C C . ARG A 1 168 ? -23.404 4.474 12.138 1.00 93.31 168 ARG A C 1
ATOM 1328 O O . ARG A 1 168 ? -24.565 4.446 12.547 1.00 93.31 168 ARG A O 1
ATOM 1335 N N . LEU A 1 169 ? -22.393 4.976 12.846 1.00 90.19 169 LEU A N 1
ATOM 1336 C CA . LEU A 1 169 ? -22.560 5.604 14.158 1.00 90.19 169 LEU A CA 1
ATOM 1337 C C . LEU A 1 169 ? -23.390 6.891 14.055 1.00 90.19 169 LEU A C 1
ATOM 1339 O O . LEU A 1 169 ? -24.311 7.085 14.846 1.00 90.19 169 LEU A O 1
ATOM 1343 N N . GLU A 1 170 ? -23.135 7.718 13.041 1.00 92.75 170 GLU A N 1
ATOM 1344 C CA . GLU A 1 170 ? -23.908 8.937 12.779 1.00 92.75 170 GLU A CA 1
ATOM 1345 C C . GLU A 1 170 ? -25.377 8.645 12.444 1.00 92.75 170 GLU A C 1
ATOM 1347 O O . GLU A 1 170 ? -26.279 9.283 12.982 1.00 92.75 170 GLU A O 1
ATOM 1352 N N . VAL A 1 171 ? -25.650 7.636 11.613 1.00 94.19 171 VAL A N 1
ATOM 1353 C CA . VAL A 1 171 ? -27.016 7.200 11.281 1.00 94.19 171 VAL A CA 1
ATOM 1354 C C . VAL A 1 171 ? -27.755 6.713 12.526 1.00 94.19 171 VAL A C 1
ATOM 1356 O O . VAL A 1 171 ? -28.934 7.034 12.696 1.00 94.19 171 VAL A O 1
ATOM 1359 N N . ALA A 1 172 ? -27.089 5.959 13.404 1.00 91.69 172 ALA A N 1
ATOM 1360 C CA . ALA A 1 172 ? -27.680 5.514 14.664 1.00 91.69 172 ALA A CA 1
ATOM 1361 C C . ALA A 1 172 ? -28.021 6.707 15.575 1.00 91.69 172 ALA A C 1
ATOM 1363 O O . ALA A 1 172 ? -29.129 6.766 16.110 1.00 91.69 172 ALA A O 1
ATOM 1364 N N . ALA A 1 173 ? -27.117 7.686 15.686 1.00 91.00 173 ALA A N 1
ATOM 1365 C CA . ALA A 1 173 ? -27.339 8.906 16.460 1.00 91.00 173 ALA A CA 1
ATOM 1366 C C . ALA A 1 173 ? -28.508 9.740 15.906 1.00 91.00 173 ALA A C 1
ATOM 1368 O O . ALA A 1 173 ? -29.426 10.078 16.651 1.00 91.00 173 ALA A O 1
ATOM 1369 N N . LEU A 1 174 ? -28.539 9.997 14.594 1.00 93.25 174 LEU A N 1
ATOM 1370 C CA . LEU A 1 174 ? -29.625 10.732 13.932 1.00 93.25 174 LEU A CA 1
ATOM 1371 C C . LEU A 1 174 ? -30.972 10.011 14.055 1.00 93.25 174 LEU A C 1
ATOM 1373 O O . LEU A 1 174 ? -32.006 10.651 14.224 1.00 93.25 174 LEU A O 1
ATOM 1377 N N . THR A 1 175 ? -30.973 8.675 14.017 1.00 93.50 175 THR A N 1
ATOM 1378 C CA . THR A 1 175 ? -32.192 7.879 14.228 1.00 93.50 175 THR A CA 1
ATOM 1379 C C . THR A 1 175 ? -32.707 8.033 15.662 1.00 93.50 175 THR A C 1
ATOM 1381 O O . THR A 1 175 ? -33.909 8.198 15.864 1.00 93.50 175 THR A O 1
ATOM 1384 N N . ALA A 1 176 ? -31.817 8.038 16.659 1.00 91.62 176 ALA A N 1
ATOM 1385 C CA . ALA A 1 176 ? -32.196 8.305 18.045 1.00 91.62 176 ALA A CA 1
ATOM 1386 C C . ALA A 1 176 ? -32.735 9.737 18.224 1.00 91.62 176 ALA A C 1
ATOM 1388 O O . ALA A 1 176 ? -33.782 9.915 18.845 1.00 91.62 176 ALA A O 1
ATOM 1389 N N . MET A 1 177 ? -32.085 10.742 17.626 1.00 90.69 177 MET A N 1
ATOM 1390 C CA . MET A 1 177 ? -32.551 12.136 17.650 1.00 90.69 177 MET A CA 1
ATOM 1391 C C . MET A 1 177 ? -33.928 12.296 16.998 1.00 90.69 177 MET A C 1
ATOM 1393 O O . MET A 1 177 ? -34.793 12.952 17.570 1.00 90.69 177 MET A O 1
ATOM 1397 N N . ALA A 1 178 ? -34.183 11.631 15.867 1.00 92.88 178 ALA A N 1
ATOM 1398 C CA . ALA A 1 178 ? -35.493 11.639 15.214 1.00 92.88 178 ALA A CA 1
ATOM 1399 C C . ALA A 1 178 ? -36.613 11.073 16.100 1.00 92.88 178 ALA A C 1
ATOM 1401 O O . ALA A 1 178 ? -37.749 11.537 16.023 1.00 92.88 178 ALA A O 1
ATOM 1402 N N . ASN A 1 179 ? -36.301 10.090 16.949 1.00 91.94 179 ASN A N 1
ATOM 1403 C CA . ASN A 1 179 ? -37.264 9.522 17.892 1.00 91.94 179 ASN A CA 1
ATOM 1404 C C . ASN A 1 179 ? -37.506 10.442 19.102 1.00 91.94 179 ASN A C 1
ATOM 1406 O O . ASN A 1 179 ? -38.619 10.478 19.621 1.00 91.94 179 ASN A O 1
ATOM 1410 N N . MET A 1 180 ? -36.485 11.182 19.549 1.00 90.81 180 MET A N 1
ATOM 1411 C CA . MET A 1 180 ? -36.580 12.110 20.686 1.00 90.81 180 MET A CA 1
ATOM 1412 C C . MET A 1 180 ? -37.188 13.470 20.314 1.00 90.81 180 MET A C 1
ATOM 1414 O O . MET A 1 180 ? -37.828 14.099 21.156 1.00 90.81 180 MET A O 1
ATOM 1418 N N . HIS A 1 181 ? -37.021 13.916 19.066 1.00 90.44 181 HIS A N 1
ATOM 1419 C CA . HIS A 1 181 ? -37.457 15.229 18.579 1.00 90.44 181 HIS A CA 1
ATOM 1420 C C . HIS A 1 181 ? -38.400 15.099 17.364 1.00 90.44 181 HIS A C 1
ATOM 1422 O O . HIS A 1 181 ? -37.988 15.349 16.228 1.00 90.44 181 HIS A O 1
ATOM 1428 N N . PRO A 1 182 ? -39.689 14.746 17.567 1.00 88.38 182 PRO A N 1
ATOM 1429 C CA . PRO A 1 182 ? -40.626 14.469 16.472 1.00 88.38 182 PRO A CA 1
ATOM 1430 C C . PRO A 1 182 ? -40.810 15.617 15.470 1.00 88.38 182 PRO A C 1
ATOM 1432 O O . PRO A 1 182 ? -41.004 15.361 14.284 1.00 88.38 182 PRO A O 1
ATOM 1435 N N . PHE A 1 183 ? -40.716 16.874 15.921 1.00 89.88 183 PHE A N 1
ATOM 1436 C CA . PHE A 1 183 ? -40.869 18.061 15.068 1.00 89.88 183 PHE A CA 1
ATOM 1437 C C . PHE A 1 183 ? -39.741 18.233 14.036 1.00 89.88 183 PHE A C 1
ATOM 1439 O O . PHE A 1 183 ? -39.946 18.868 13.006 1.00 89.88 183 PHE A O 1
ATOM 1446 N N . GLU A 1 184 ? -38.569 17.648 14.285 1.00 90.56 184 GLU A N 1
ATOM 1447 C CA . GLU A 1 184 ? -37.390 17.724 13.409 1.00 90.56 184 GLU A CA 1
ATOM 1448 C C . GLU A 1 184 ? -37.002 16.358 12.833 1.00 90.56 184 GLU A C 1
ATOM 1450 O O . GLU A 1 184 ? -36.018 16.235 12.103 1.00 90.56 184 GLU A O 1
ATOM 1455 N N . ALA A 1 185 ? -37.803 15.326 13.116 1.00 92.81 185 ALA A N 1
ATOM 1456 C CA . ALA A 1 185 ? -37.532 13.949 12.730 1.00 92.81 185 ALA A CA 1
ATOM 1457 C C . ALA A 1 185 ? -37.254 13.795 11.231 1.00 92.81 185 ALA A C 1
ATOM 1459 O O . ALA A 1 185 ? -36.400 12.997 10.849 1.00 92.81 185 ALA A O 1
ATOM 1460 N N . GLU A 1 186 ? -37.939 14.569 10.387 1.00 95.94 186 GLU A N 1
ATOM 1461 C CA . GLU A 1 186 ? -37.733 14.522 8.941 1.00 95.94 186 GLU A CA 1
ATOM 1462 C C . GLU A 1 186 ? -36.349 15.034 8.528 1.00 95.94 186 GLU A C 1
ATOM 1464 O O . GLU A 1 186 ? -35.669 14.385 7.737 1.00 95.94 186 GLU A O 1
ATOM 1469 N N . VAL A 1 187 ? -35.868 16.128 9.130 1.00 94.94 187 VAL A N 1
ATOM 1470 C CA . VAL A 1 187 ? -34.519 16.660 8.868 1.00 94.94 187 VAL A CA 1
ATOM 1471 C C . VAL A 1 187 ? -33.471 15.594 9.183 1.00 94.94 187 VAL A C 1
ATOM 1473 O O . VAL A 1 187 ? -32.624 15.278 8.343 1.00 94.94 187 VAL A O 1
ATOM 1476 N N . TYR A 1 188 ? -33.568 14.970 10.359 1.00 95.38 188 TYR A N 1
ATOM 1477 C CA . TYR A 1 188 ? -32.636 13.922 10.775 1.00 95.38 188 TYR A CA 1
ATOM 1478 C C . TYR A 1 188 ? -32.713 12.678 9.883 1.00 95.38 188 TYR A C 1
ATOM 1480 O O . TYR A 1 188 ? -31.678 12.100 9.543 1.00 95.38 188 TYR A O 1
ATOM 1488 N N . ARG A 1 189 ? -33.916 12.274 9.453 1.00 95.75 189 ARG A N 1
ATOM 1489 C CA . ARG A 1 189 ? -34.113 11.133 8.544 1.00 95.75 189 ARG A CA 1
ATOM 1490 C C . ARG A 1 189 ? -33.519 11.382 7.165 1.00 95.75 189 ARG A C 1
ATOM 1492 O O . ARG A 1 189 ? -32.878 10.475 6.633 1.00 95.75 189 ARG A O 1
ATOM 1499 N N . VAL A 1 190 ? -33.674 12.583 6.611 1.00 96.19 190 VAL A N 1
ATOM 1500 C CA . VAL A 1 190 ? -33.103 12.944 5.306 1.00 96.19 190 VAL A CA 1
ATOM 1501 C C . VAL A 1 190 ? -31.574 12.947 5.359 1.00 96.19 190 VAL A C 1
ATOM 1503 O O . VAL A 1 190 ? -30.930 12.355 4.491 1.00 96.19 190 VAL A O 1
ATOM 1506 N N . VAL A 1 191 ? -30.968 13.526 6.402 1.00 95.38 191 VAL A N 1
ATOM 1507 C CA . VAL A 1 191 ? -29.504 13.480 6.581 1.00 95.38 191 VAL A CA 1
ATOM 1508 C C . VAL A 1 191 ? -29.024 12.035 6.768 1.00 95.38 191 VAL A C 1
ATOM 1510 O O . VAL A 1 191 ? -28.086 11.602 6.097 1.00 95.38 191 VAL A O 1
ATOM 1513 N N . ALA A 1 192 ? -29.712 11.239 7.593 1.00 95.38 192 ALA A N 1
ATOM 1514 C CA . ALA A 1 192 ? -29.391 9.824 7.772 1.00 95.38 192 ALA A CA 1
ATOM 1515 C C . ALA A 1 192 ? -29.515 9.029 6.461 1.00 95.38 192 ALA A C 1
ATOM 1517 O O . ALA A 1 192 ? -28.721 8.124 6.209 1.00 95.38 192 ALA A O 1
ATOM 1518 N N . HIS A 1 193 ? -30.477 9.364 5.599 1.00 95.19 193 HIS A N 1
ATOM 1519 C CA . HIS A 1 193 ? -30.616 8.750 4.282 1.00 95.19 193 HIS A CA 1
ATOM 1520 C C . HIS A 1 193 ? -29.410 9.055 3.378 1.00 95.19 193 HIS A C 1
ATOM 1522 O O . HIS A 1 193 ? -28.868 8.136 2.764 1.00 95.19 193 HIS A O 1
ATOM 1528 N N . LYS A 1 194 ? -28.904 10.298 3.367 1.00 95.50 194 LYS A N 1
ATOM 1529 C CA . LYS A 1 194 ? -27.664 10.649 2.643 1.00 95.50 194 LYS A CA 1
ATOM 1530 C C . LYS A 1 194 ? -26.468 9.826 3.127 1.00 95.50 194 LYS A C 1
ATOM 1532 O O . LYS A 1 194 ? -25.690 9.334 2.310 1.00 95.50 194 LYS A O 1
ATOM 1537 N N . TYR A 1 195 ? -26.344 9.635 4.440 1.00 96.38 195 TYR A N 1
ATOM 1538 C CA . TYR A 1 195 ? -25.276 8.823 5.026 1.00 96.38 195 TYR A CA 1
ATOM 1539 C C . TYR A 1 195 ? -25.409 7.345 4.646 1.00 96.38 195 TYR A C 1
ATOM 1541 O O . TYR A 1 195 ? -24.420 6.742 4.234 1.00 96.38 195 TYR A O 1
ATOM 1549 N N . ARG A 1 196 ? -26.623 6.778 4.669 1.00 95.94 196 ARG A N 1
ATOM 1550 C CA . ARG A 1 196 ? -26.878 5.402 4.202 1.00 95.94 196 ARG A CA 1
ATOM 1551 C C . ARG A 1 196 ? -26.540 5.213 2.722 1.00 95.94 196 ARG A C 1
ATOM 1553 O O . ARG A 1 196 ? -25.956 4.193 2.366 1.00 95.94 196 ARG A O 1
ATOM 1560 N N . ASN A 1 197 ? -26.836 6.195 1.871 1.00 94.81 197 ASN A N 1
ATOM 1561 C CA . ASN A 1 197 ? -26.472 6.139 0.452 1.00 94.81 197 ASN A CA 1
ATOM 1562 C C . ASN A 1 197 ? -24.946 6.107 0.271 1.00 94.81 197 ASN A C 1
ATOM 1564 O O . ASN A 1 197 ? -24.431 5.297 -0.499 1.00 94.81 197 ASN A O 1
ATOM 1568 N N . ALA A 1 198 ? -24.205 6.913 1.038 1.00 96.00 198 ALA A N 1
ATOM 1569 C CA . ALA A 1 198 ? -22.744 6.861 1.043 1.00 96.00 198 ALA A CA 1
ATOM 1570 C C . ALA A 1 198 ? -22.203 5.523 1.584 1.00 96.00 198 ALA A C 1
ATOM 1572 O O . ALA A 1 198 ? -21.261 4.974 1.016 1.00 96.00 198 ALA A O 1
ATOM 1573 N N . GLN A 1 199 ? -22.817 4.951 2.627 1.00 96.25 199 GLN A N 1
ATOM 1574 C CA . GLN A 1 199 ? -22.471 3.611 3.119 1.00 96.25 199 GLN A CA 1
ATOM 1575 C C . GLN A 1 199 ? -22.680 2.536 2.047 1.00 96.25 199 GLN A C 1
ATOM 1577 O O . GLN A 1 199 ? -21.806 1.694 1.851 1.00 96.25 199 GLN A O 1
ATOM 1582 N N . SER A 1 200 ? -23.805 2.586 1.328 1.00 95.25 200 SER A N 1
ATOM 1583 C CA . SER A 1 200 ? -24.114 1.659 0.236 1.00 95.25 200 SER A CA 1
ATOM 1584 C C . SER A 1 200 ? -23.086 1.754 -0.893 1.00 95.25 200 SER A C 1
ATOM 1586 O O . SER A 1 200 ? -22.585 0.730 -1.365 1.00 95.25 200 SER A O 1
ATOM 1588 N N . PHE A 1 201 ? -22.686 2.973 -1.269 1.00 94.25 201 PHE A N 1
ATOM 1589 C CA . PHE A 1 201 ? -21.614 3.182 -2.241 1.00 94.25 201 PHE A CA 1
ATOM 1590 C C . PHE A 1 201 ? -20.277 2.598 -1.760 1.00 94.25 201 PHE A C 1
ATOM 1592 O O . PHE A 1 201 ? -19.629 1.861 -2.503 1.00 94.25 201 PHE A O 1
ATOM 1599 N N . LEU A 1 202 ? -19.855 2.897 -0.524 1.00 95.38 202 LEU A N 1
ATOM 1600 C CA . LEU A 1 202 ? -18.585 2.404 0.025 1.00 95.38 202 LEU A CA 1
ATOM 1601 C C . LEU A 1 202 ? -18.547 0.873 0.036 1.00 95.38 202 LEU A C 1
ATOM 1603 O O . LEU A 1 202 ? -17.545 0.271 -0.349 1.00 95.38 202 LEU A O 1
ATOM 1607 N N . LEU A 1 203 ? -19.652 0.249 0.438 1.00 94.31 203 LEU A N 1
ATOM 1608 C CA . LEU A 1 203 ? -19.768 -1.197 0.517 1.00 94.31 203 LEU A CA 1
ATOM 1609 C C . LEU A 1 203 ? -19.748 -1.854 -0.870 1.00 94.31 203 LEU A C 1
ATOM 1611 O O . LEU A 1 203 ? -18.923 -2.730 -1.118 1.00 94.31 203 LEU A O 1
ATOM 1615 N N . SER A 1 204 ? -20.598 -1.398 -1.792 1.00 92.00 204 SER A N 1
ATOM 1616 C CA . SER A 1 204 ? -20.667 -1.941 -3.158 1.00 92.00 204 SER A CA 1
ATOM 1617 C C . SER A 1 204 ? -19.368 -1.734 -3.947 1.00 92.00 204 SER A C 1
ATOM 1619 O O . SER A 1 204 ? -18.956 -2.604 -4.716 1.00 92.00 204 SER A O 1
ATOM 1621 N N . THR A 1 205 ? -18.674 -0.617 -3.719 1.00 92.62 205 THR A N 1
ATOM 1622 C CA . THR A 1 205 ? -17.434 -0.286 -4.430 1.00 92.62 205 THR A CA 1
ATOM 1623 C C . THR A 1 205 ? -16.237 -1.053 -3.871 1.00 92.62 205 THR A C 1
ATOM 1625 O O . THR A 1 205 ? -15.522 -1.712 -4.631 1.00 92.62 205 THR A O 1
ATOM 1628 N N . TYR A 1 206 ? -16.011 -1.003 -2.554 1.00 93.81 206 TYR A N 1
ATOM 1629 C CA . TYR A 1 206 ? -14.774 -1.483 -1.919 1.00 93.81 206 TYR A CA 1
ATOM 1630 C C . TYR A 1 206 ? -14.891 -2.883 -1.298 1.00 93.81 206 TYR A C 1
ATOM 1632 O O . TYR A 1 206 ? -13.872 -3.549 -1.108 1.00 93.81 206 TYR A O 1
ATOM 1640 N N . PHE A 1 207 ? -16.108 -3.366 -1.034 1.00 93.69 207 PHE A N 1
ATOM 1641 C CA . PHE A 1 207 ? -16.365 -4.640 -0.353 1.00 93.69 207 PHE A CA 1
ATOM 1642 C C . PHE A 1 207 ? -17.392 -5.562 -1.040 1.00 93.69 207 PHE A C 1
ATOM 1644 O O . PHE A 1 207 ? -18.088 -6.299 -0.341 1.00 93.69 207 PHE A O 1
ATOM 1651 N N . PRO A 1 208 ? -17.486 -5.637 -2.383 1.00 90.81 208 PRO A N 1
ATOM 1652 C CA . PRO A 1 208 ? -18.482 -6.502 -3.028 1.00 90.81 208 PRO A CA 1
ATOM 1653 C C . PRO A 1 208 ? -18.199 -8.000 -2.853 1.00 90.81 208 PRO A C 1
ATOM 1655 O O . PRO A 1 208 ? -19.025 -8.832 -3.207 1.00 90.81 208 PRO A O 1
ATOM 1658 N N . HIS A 1 209 ? -17.011 -8.348 -2.354 1.00 90.94 209 HIS A N 1
ATOM 1659 C CA . HIS A 1 209 ? -16.605 -9.718 -2.064 1.00 90.94 209 HIS A CA 1
ATOM 1660 C C . HIS A 1 209 ? -17.113 -10.212 -0.701 1.00 90.94 209 HIS A C 1
ATOM 1662 O O . HIS A 1 209 ? -17.073 -11.416 -0.445 1.00 90.94 209 HIS A O 1
ATOM 1668 N N . LEU A 1 210 ? -17.566 -9.314 0.184 1.00 91.56 210 LEU A N 1
ATOM 1669 C CA . LEU A 1 210 ? -18.077 -9.706 1.492 1.00 91.56 210 LEU A CA 1
ATOM 1670 C C . LEU A 1 210 ? -19.513 -10.230 1.365 1.00 91.56 210 LEU A C 1
ATOM 1672 O O . LEU A 1 210 ? -20.352 -9.570 0.749 1.00 91.56 210 LEU A O 1
ATOM 1676 N N . PRO A 1 211 ? -19.831 -11.395 1.957 1.00 89.62 211 PRO A N 1
ATOM 1677 C CA . PRO A 1 211 ? -21.182 -11.927 1.903 1.00 89.62 211 PRO A CA 1
ATOM 1678 C C . PRO A 1 211 ? -22.114 -11.119 2.814 1.00 89.62 211 PRO A C 1
ATOM 1680 O O . PRO A 1 211 ? -21.725 -10.702 3.910 1.00 89.62 211 PRO A O 1
ATOM 1683 N N . SER A 1 212 ? -23.362 -10.941 2.376 1.00 89.50 212 SER A N 1
ATOM 1684 C CA . SER A 1 212 ? -24.409 -10.353 3.214 1.00 89.50 212 SER A CA 1
ATOM 1685 C C . SER A 1 212 ? -24.719 -11.259 4.411 1.00 89.50 212 SER A C 1
ATOM 1687 O O . SER A 1 212 ? -24.765 -12.483 4.275 1.00 89.50 212 SER A O 1
ATOM 1689 N N . THR A 1 213 ? -24.954 -10.667 5.580 1.00 89.44 213 THR A N 1
ATOM 1690 C CA . THR A 1 213 ? -25.461 -11.361 6.777 1.00 89.44 213 THR A CA 1
ATOM 1691 C C . THR A 1 213 ? -26.973 -11.229 6.933 1.00 89.44 213 THR A C 1
ATOM 1693 O O . THR A 1 213 ? -27.547 -11.876 7.807 1.00 89.44 213 THR A O 1
ATOM 1696 N N . SER A 1 214 ? -27.626 -10.424 6.090 1.00 88.94 214 SER A N 1
ATOM 1697 C CA . SER A 1 214 ? -29.071 -10.204 6.113 1.00 88.94 214 SER A CA 1
ATOM 1698 C C . SER A 1 214 ? -29.685 -10.319 4.718 1.00 88.94 214 SER A C 1
ATOM 1700 O O . SER A 1 214 ? -29.107 -9.889 3.722 1.00 88.94 214 SER A O 1
ATOM 1702 N N . LEU A 1 215 ? -30.896 -10.875 4.645 1.00 81.94 215 LEU A N 1
ATOM 1703 C CA . LEU A 1 215 ? -31.692 -10.887 3.411 1.00 81.94 215 LEU A CA 1
ATOM 1704 C C . LEU A 1 215 ? -32.390 -9.544 3.154 1.00 81.94 215 LEU A C 1
ATOM 1706 O O . LEU A 1 215 ? -32.823 -9.289 2.035 1.00 81.94 215 LEU A O 1
ATOM 1710 N N . THR A 1 216 ? -32.525 -8.703 4.181 1.00 84.62 216 THR A N 1
ATOM 1711 C CA . THR A 1 216 ? -33.318 -7.465 4.135 1.00 84.62 216 THR A CA 1
ATOM 1712 C C . THR A 1 216 ? -32.481 -6.200 4.282 1.00 84.62 216 THR A C 1
ATOM 1714 O O . THR A 1 216 ? -32.896 -5.145 3.810 1.00 84.62 216 THR A O 1
ATOM 1717 N N . ASP A 1 217 ? -31.307 -6.289 4.908 1.00 85.75 217 ASP A N 1
ATOM 1718 C CA . ASP A 1 217 ? -30.404 -5.154 5.101 1.00 85.75 217 ASP A CA 1
ATOM 1719 C C . ASP A 1 217 ? -29.182 -5.285 4.191 1.00 85.75 217 ASP A C 1
ATOM 1721 O O . ASP A 1 217 ? -28.258 -6.048 4.469 1.00 85.75 217 ASP A O 1
ATOM 1725 N N . ALA A 1 218 ? -29.171 -4.506 3.109 1.00 84.00 218 ALA A N 1
ATOM 1726 C CA . ALA A 1 218 ? -28.067 -4.469 2.154 1.00 84.00 218 ALA A CA 1
ATOM 1727 C C . ALA A 1 218 ? -26.753 -3.922 2.748 1.00 84.00 218 ALA A C 1
ATOM 1729 O O . ALA A 1 218 ? -25.704 -4.073 2.127 1.00 84.00 218 ALA A O 1
ATOM 1730 N N . LEU A 1 219 ? -26.788 -3.278 3.923 1.00 90.44 219 LEU A N 1
ATOM 1731 C CA . LEU A 1 219 ? -25.601 -2.773 4.621 1.00 90.44 219 LEU A CA 1
ATOM 1732 C C . LEU A 1 219 ? -25.028 -3.788 5.625 1.00 90.44 219 LEU A C 1
ATOM 1734 O O . LEU A 1 219 ? -23.923 -3.586 6.139 1.00 90.44 219 LEU A O 1
ATOM 1738 N N . ALA A 1 220 ? -25.747 -4.876 5.907 1.00 89.69 220 ALA A N 1
ATOM 1739 C CA . ALA A 1 220 ? -25.317 -5.910 6.835 1.00 89.69 220 ALA A CA 1
ATOM 1740 C C . ALA A 1 220 ? -24.425 -6.934 6.119 1.00 89.69 220 ALA A C 1
ATOM 1742 O O . ALA A 1 220 ? -24.907 -7.818 5.414 1.00 89.69 220 ALA A O 1
ATOM 1743 N N . VAL A 1 221 ? -23.109 -6.829 6.317 1.00 90.62 221 VAL A N 1
ATOM 1744 C CA . VAL A 1 221 ? -22.120 -7.749 5.730 1.00 90.62 221 VAL A CA 1
ATOM 1745 C C . VAL A 1 221 ? -21.286 -8.465 6.777 1.00 90.62 221 VAL A C 1
ATOM 1747 O O . VAL A 1 221 ? -21.102 -7.999 7.906 1.00 90.62 221 VAL A O 1
ATOM 1750 N N . ASN A 1 222 ? -20.745 -9.615 6.386 1.00 89.75 222 ASN A N 1
ATOM 1751 C CA . ASN A 1 222 ? -19.889 -10.406 7.245 1.00 89.75 222 ASN A CA 1
ATOM 1752 C C . ASN A 1 222 ? -18.449 -9.880 7.215 1.00 89.75 222 ASN A C 1
ATOM 1754 O O . ASN A 1 222 ? -17.623 -10.322 6.421 1.00 89.75 222 ASN A O 1
ATOM 1758 N N . TRP A 1 223 ? -18.121 -8.997 8.153 1.00 89.44 223 TRP A N 1
ATOM 1759 C CA . TRP A 1 223 ? -16.760 -8.481 8.329 1.00 89.44 223 TRP A CA 1
ATOM 1760 C C . TRP A 1 223 ? -15.755 -9.520 8.850 1.00 89.44 223 TRP A C 1
ATOM 1762 O O . TRP A 1 223 ? -14.566 -9.226 8.938 1.00 89.44 223 TRP A O 1
ATOM 1772 N N . SER A 1 224 ? -16.184 -10.728 9.227 1.00 84.81 224 SER A N 1
ATOM 1773 C CA . SER A 1 224 ? -15.286 -11.725 9.823 1.00 84.81 224 SER A CA 1
ATOM 1774 C C . SER A 1 224 ? -14.527 -12.573 8.793 1.00 84.81 224 SER A C 1
ATOM 1776 O O . SER A 1 224 ? -13.417 -13.021 9.093 1.00 84.81 224 SER A O 1
ATOM 1778 N N . THR A 1 225 ? -15.073 -12.748 7.585 1.00 86.69 225 THR A N 1
ATOM 1779 C CA . THR A 1 225 ? -14.583 -13.688 6.559 1.00 86.69 225 THR A CA 1
ATOM 1780 C C . THR A 1 225 ? -14.747 -13.141 5.141 1.00 86.69 225 THR A C 1
ATOM 1782 O O . THR A 1 225 ? -15.523 -12.221 4.926 1.00 86.69 225 THR A O 1
ATOM 1785 N N . GLY A 1 226 ? -14.096 -13.774 4.160 1.00 86.06 226 GLY A N 1
ATOM 1786 C CA . GLY A 1 226 ? -14.255 -13.445 2.736 1.00 86.06 226 GLY A CA 1
ATOM 1787 C C . GLY A 1 226 ? -13.250 -12.421 2.207 1.00 86.06 226 GLY A C 1
ATOM 1788 O O . GLY A 1 226 ? -13.242 -12.160 1.012 1.00 86.06 226 GLY A O 1
ATOM 1789 N N . HIS A 1 227 ? -12.389 -11.889 3.077 1.00 91.44 227 HIS A N 1
ATOM 1790 C CA . HIS A 1 227 ? -11.357 -10.903 2.746 1.00 91.44 227 HIS A CA 1
ATOM 1791 C C . HIS A 1 227 ? -10.351 -11.409 1.709 1.00 91.44 227 HIS A C 1
ATOM 1793 O O . HIS A 1 227 ? -10.053 -12.607 1.641 1.00 91.44 227 HIS A O 1
ATOM 1799 N N . TYR A 1 228 ? -9.760 -10.483 0.951 1.00 92.88 228 TYR A N 1
ATOM 1800 C CA . TYR A 1 228 ? -8.626 -10.805 0.091 1.00 92.88 228 TYR A CA 1
ATOM 1801 C C . TYR A 1 228 ? -7.422 -11.251 0.926 1.00 92.88 228 TYR A C 1
ATOM 1803 O O . TYR A 1 228 ? -7.217 -10.787 2.049 1.00 92.88 228 TYR A O 1
ATOM 1811 N N . TRP A 1 229 ? -6.562 -12.105 0.366 1.00 91.88 229 TRP A N 1
ATOM 1812 C CA . TRP A 1 229 ? -5.370 -12.584 1.080 1.00 91.88 229 TRP A CA 1
ATOM 1813 C C . TRP A 1 229 ? -4.498 -11.440 1.623 1.00 91.88 229 TRP A C 1
ATOM 1815 O O . TRP A 1 229 ? -3.985 -11.543 2.737 1.00 91.88 229 TRP A O 1
ATOM 1825 N N . VAL A 1 230 ? -4.359 -10.339 0.873 1.00 90.69 230 VAL A N 1
ATOM 1826 C CA . VAL A 1 230 ? -3.558 -9.180 1.298 1.00 90.69 230 VAL A CA 1
ATOM 1827 C C . VAL A 1 230 ? -4.158 -8.424 2.489 1.00 90.69 230 VAL A C 1
ATOM 1829 O O . VAL A 1 230 ? -3.419 -7.816 3.266 1.00 90.69 230 VAL A O 1
ATOM 1832 N N . ASP A 1 231 ? -5.479 -8.481 2.667 1.00 91.00 231 ASP A N 1
ATOM 1833 C CA . ASP A 1 231 ? -6.162 -7.920 3.838 1.00 91.00 231 ASP A CA 1
ATOM 1834 C C . ASP A 1 231 ? -5.917 -8.789 5.072 1.00 91.00 231 ASP A C 1
ATOM 1836 O O . ASP A 1 231 ? -5.900 -8.294 6.195 1.00 91.00 231 ASP A O 1
ATOM 1840 N N . GLY A 1 232 ? -5.662 -10.079 4.862 1.00 90.88 232 GLY A N 1
ATOM 1841 C CA . GLY A 1 232 ? -5.410 -11.050 5.910 1.00 90.88 232 GLY A CA 1
ATOM 1842 C C . GLY A 1 232 ? -6.692 -11.619 6.514 1.00 90.88 232 GLY A C 1
ATOM 1843 O O . GLY A 1 232 ? -7.790 -11.531 5.973 1.00 90.88 232 GLY A O 1
ATOM 1844 N N . VAL A 1 233 ? -6.529 -12.262 7.662 1.00 91.00 233 VAL A N 1
ATOM 1845 C CA . VAL A 1 233 ? -7.575 -12.961 8.412 1.00 91.00 233 VAL A CA 1
ATOM 1846 C C . VAL A 1 233 ? -7.745 -12.399 9.823 1.00 91.00 233 VAL A C 1
ATOM 1848 O O . VAL A 1 233 ? -6.795 -11.890 10.429 1.00 91.00 233 VAL A O 1
ATOM 1851 N N . ASN A 1 234 ? -8.964 -12.523 10.351 1.00 87.12 234 ASN A N 1
ATOM 1852 C CA . ASN A 1 234 ? -9.298 -12.166 11.731 1.00 87.12 234 ASN A CA 1
ATOM 1853 C C . ASN A 1 234 ? -8.838 -13.211 12.742 1.00 87.12 234 ASN A C 1
ATOM 1855 O O . ASN A 1 234 ? -8.368 -12.861 13.819 1.00 87.12 234 ASN A O 1
ATOM 1859 N N . ASN A 1 235 ? -8.946 -14.486 12.371 1.00 85.06 235 ASN A N 1
ATOM 1860 C CA . ASN A 1 235 ? -8.570 -15.620 13.200 1.00 85.06 235 ASN A CA 1
ATOM 1861 C C . ASN A 1 235 ? -7.451 -16.390 12.503 1.00 85.06 235 ASN A C 1
ATOM 1863 O O . ASN A 1 235 ? -7.705 -17.107 11.541 1.00 85.06 235 ASN A O 1
ATOM 1867 N N . ALA A 1 236 ? -6.216 -16.202 12.963 1.00 81.38 236 ALA A N 1
ATOM 1868 C CA . ALA A 1 236 ? -5.065 -16.952 12.478 1.00 81.38 236 ALA A CA 1
ATOM 1869 C C . ALA A 1 236 ? -4.671 -18.033 13.490 1.00 81.38 236 ALA A C 1
ATOM 1871 O O . ALA A 1 236 ? -4.624 -17.764 14.688 1.00 81.38 236 ALA A O 1
ATOM 1872 N N . ASP A 1 237 ? -4.291 -19.217 13.007 1.00 85.62 237 ASP A N 1
ATOM 1873 C CA . ASP A 1 237 ? -3.829 -20.331 13.857 1.00 85.62 237 ASP A CA 1
ATOM 1874 C C . ASP A 1 237 ? -2.491 -20.048 14.554 1.00 85.62 237 ASP A C 1
ATOM 1876 O O . ASP A 1 237 ? -2.057 -20.787 15.431 1.00 85.62 237 ASP A O 1
ATOM 1880 N N . LYS A 1 238 ? -1.798 -18.992 14.124 1.00 90.25 238 LYS A N 1
ATOM 1881 C CA . LYS A 1 238 ? -0.565 -18.462 14.703 1.00 90.25 238 LYS A CA 1
ATOM 1882 C C . LYS A 1 238 ? -0.661 -16.951 14.676 1.00 90.25 238 LYS A C 1
ATOM 1884 O O . LYS A 1 238 ? -1.131 -16.415 13.675 1.00 90.25 238 LYS A O 1
ATOM 1889 N N . MET A 1 239 ? -0.166 -16.269 15.704 1.00 91.38 239 MET A N 1
ATOM 1890 C CA . MET A 1 239 ? -0.306 -14.812 15.813 1.00 91.38 239 MET A CA 1
ATOM 1891 C C . MET A 1 239 ? 1.025 -14.119 16.106 1.00 91.38 239 MET A C 1
ATOM 1893 O O . MET A 1 239 ? 1.939 -14.717 16.679 1.00 91.38 239 MET A O 1
ATOM 1897 N N . VAL A 1 240 ? 1.141 -12.851 15.707 1.00 91.56 240 VAL A N 1
ATOM 1898 C CA . VAL A 1 240 ? 2.127 -11.922 16.287 1.00 91.56 240 VAL A CA 1
ATOM 1899 C C . VAL A 1 240 ? 1.459 -10.998 17.307 1.00 91.56 240 VAL A C 1
ATOM 1901 O O . VAL A 1 240 ? 0.249 -11.043 17.512 1.00 91.56 240 VAL A O 1
ATOM 1904 N N . CYS A 1 241 ? 2.262 -10.168 17.972 1.00 92.81 241 CYS A N 1
ATOM 1905 C CA . CYS A 1 241 ? 1.836 -9.376 19.123 1.00 92.81 241 CYS A CA 1
ATOM 1906 C C . CYS A 1 241 ? 0.627 -8.455 18.867 1.00 92.81 241 CYS A C 1
ATOM 1908 O O . CYS A 1 241 ? -0.301 -8.445 19.669 1.00 92.81 241 CYS A O 1
ATOM 1910 N N . SER A 1 242 ? 0.606 -7.725 17.750 1.00 93.06 242 SER A N 1
ATOM 1911 C CA . SER A 1 242 ? -0.510 -6.855 17.351 1.00 93.06 242 SER A CA 1
ATOM 1912 C C . SER A 1 242 ? -1.774 -7.644 17.019 1.00 93.06 242 SER A C 1
ATOM 1914 O O . SER A 1 242 ? -2.874 -7.246 17.401 1.00 93.06 242 SER A O 1
ATOM 1916 N N . GLU A 1 243 ? -1.614 -8.787 16.352 1.00 94.00 243 GLU A N 1
ATOM 1917 C CA . GLU A 1 243 ? -2.724 -9.640 15.930 1.00 94.00 243 GLU A CA 1
ATOM 1918 C C . GLU A 1 243 ? -3.463 -10.240 17.121 1.00 94.00 243 GLU A C 1
ATOM 1920 O O . GLU A 1 243 ? -4.685 -10.316 17.082 1.00 94.00 243 GLU A O 1
ATOM 1925 N N . LEU A 1 244 ? -2.750 -10.625 18.188 1.00 94.88 244 LEU A N 1
ATOM 1926 C CA . LEU A 1 244 ? -3.373 -11.150 19.406 1.00 94.88 244 LEU A CA 1
ATOM 1927 C C . LEU A 1 244 ? -4.365 -10.146 19.999 1.00 94.88 244 LEU A C 1
ATOM 1929 O O . LEU A 1 244 ? -5.499 -10.509 20.305 1.00 94.88 244 LEU A O 1
ATOM 1933 N N . ILE A 1 245 ? -3.936 -8.890 20.145 1.00 95.19 245 ILE A N 1
ATOM 1934 C CA . ILE A 1 245 ? -4.760 -7.828 20.730 1.00 95.19 245 ILE A CA 1
ATOM 1935 C C . ILE A 1 245 ? -5.985 -7.584 19.845 1.00 95.19 245 ILE A C 1
ATOM 1937 O O . ILE A 1 245 ? -7.111 -7.624 20.328 1.00 95.19 245 ILE A O 1
ATOM 1941 N N . CYS A 1 246 ? -5.779 -7.412 18.537 1.00 94.19 246 CYS A N 1
ATOM 1942 C CA . CYS A 1 246 ? -6.867 -7.110 17.605 1.00 94.19 246 CYS A CA 1
ATOM 1943 C C . CYS A 1 246 ? -7.852 -8.273 17.450 1.00 94.19 246 CYS A C 1
ATOM 1945 O O . CYS A 1 246 ? -9.056 -8.054 17.382 1.00 94.19 246 CYS A O 1
ATOM 1947 N N . ASN A 1 247 ? -7.366 -9.516 17.424 1.00 93.81 247 ASN A N 1
ATOM 1948 C CA . ASN A 1 247 ? -8.222 -10.701 17.384 1.00 93.81 247 ASN A CA 1
ATOM 1949 C C . ASN A 1 247 ? -9.100 -10.762 18.637 1.00 93.81 247 ASN A C 1
ATOM 1951 O O . ASN A 1 247 ? -10.317 -10.914 18.536 1.00 93.81 247 ASN A O 1
ATOM 1955 N N . LEU A 1 248 ? -8.504 -10.555 19.811 1.00 94.12 248 LEU A N 1
ATOM 1956 C CA . LEU A 1 248 ? -9.249 -10.518 21.060 1.00 94.12 248 LEU A CA 1
ATOM 1957 C C . LEU A 1 248 ? -10.291 -9.385 21.065 1.00 94.12 248 LEU A C 1
ATOM 1959 O O . LEU A 1 248 ? -11.425 -9.615 21.475 1.00 94.12 248 LEU A O 1
ATOM 1963 N N . TRP A 1 249 ? -9.955 -8.204 20.540 1.00 93.88 249 TRP A N 1
ATOM 1964 C CA . TRP A 1 249 ? -10.889 -7.080 20.382 1.00 93.88 249 TRP A CA 1
ATOM 1965 C C . TRP A 1 249 ? -12.060 -7.400 19.450 1.00 93.88 249 TRP A C 1
ATOM 1967 O O . TRP A 1 249 ? -13.201 -7.076 19.781 1.00 93.88 249 TRP A O 1
ATOM 1977 N N . HIS A 1 250 ? -11.810 -8.091 18.334 1.00 92.75 250 HIS A N 1
ATOM 1978 C CA . HIS A 1 250 ? -12.870 -8.573 17.446 1.00 92.75 250 HIS A CA 1
ATOM 1979 C C . HIS A 1 250 ? -13.784 -9.586 18.146 1.00 92.75 250 HIS A C 1
ATOM 1981 O O . HIS A 1 250 ? -15.002 -9.497 18.019 1.00 92.75 250 HIS A O 1
ATOM 1987 N N . ARG A 1 251 ? -13.221 -10.528 18.915 1.00 92.12 251 ARG A N 1
ATOM 1988 C CA . ARG A 1 251 ? -13.991 -11.573 19.617 1.00 92.12 251 ARG A CA 1
ATOM 1989 C C . ARG A 1 251 ? -14.926 -11.025 20.684 1.00 92.12 251 ARG A C 1
ATOM 1991 O O . ARG A 1 251 ? -16.021 -11.549 20.845 1.00 92.12 251 ARG A O 1
ATOM 1998 N N . VAL A 1 252 ? -14.508 -9.981 21.396 1.00 92.75 252 VAL A N 1
ATOM 1999 C CA . VAL A 1 252 ? -15.344 -9.337 22.422 1.00 92.75 252 VAL A CA 1
ATOM 2000 C C . VAL A 1 252 ? -16.266 -8.251 21.856 1.00 92.75 252 VAL A C 1
ATOM 2002 O O . VAL A 1 252 ? -16.970 -7.595 22.617 1.00 92.75 252 VAL A O 1
ATOM 2005 N N . GLY A 1 253 ? -16.259 -8.030 20.536 1.00 90.75 253 GLY A N 1
ATOM 2006 C CA . GLY A 1 253 ? -17.112 -7.035 19.883 1.00 90.75 253 GLY A CA 1
ATOM 2007 C C . GLY A 1 253 ? -16.701 -5.582 20.137 1.00 90.75 253 GLY A C 1
ATOM 2008 O O . GLY A 1 253 ? -17.537 -4.686 20.033 1.00 90.75 253 GLY A O 1
ATOM 2009 N N . LEU A 1 254 ? -15.431 -5.324 20.466 1.00 91.25 254 LEU A N 1
ATOM 2010 C CA . LEU A 1 254 ? -14.923 -3.962 20.657 1.00 91.25 254 LEU A CA 1
ATOM 2011 C C . LEU A 1 254 ? -14.759 -3.230 19.317 1.00 91.25 254 LEU A C 1
ATOM 2013 O O . LEU A 1 254 ? -15.088 -2.047 19.199 1.00 91.25 254 LEU A O 1
ATOM 2017 N N . THR A 1 255 ? -14.266 -3.939 18.301 1.00 90.88 255 THR A N 1
ATOM 2018 C CA . THR A 1 255 ? -14.081 -3.436 16.936 1.00 90.88 255 THR A CA 1
ATOM 2019 C C . THR A 1 255 ? -14.832 -4.302 15.930 1.00 90.88 255 THR A C 1
ATOM 2021 O O . THR A 1 255 ? -14.995 -5.510 16.111 1.00 90.88 255 THR A O 1
ATOM 2024 N N . VAL A 1 256 ? -15.283 -3.682 14.841 1.00 85.44 256 VAL A N 1
ATOM 2025 C CA . VAL A 1 256 ? -15.732 -4.386 13.636 1.00 85.44 256 VAL A CA 1
ATOM 2026 C C . VAL A 1 256 ? -14.535 -5.154 13.070 1.00 85.44 256 VAL A C 1
ATOM 2028 O O . VAL A 1 256 ? -13.425 -4.633 13.082 1.00 85.44 256 VAL A O 1
ATOM 2031 N N . GLY A 1 257 ? -14.754 -6.372 12.561 1.00 81.38 257 GLY A N 1
ATOM 2032 C CA . GLY A 1 257 ? -13.717 -7.302 12.074 1.00 81.38 257 GLY A CA 1
ATOM 2033 C C . GLY A 1 257 ? -12.885 -6.852 10.860 1.00 81.38 257 GLY A C 1
ATOM 2034 O O . GLY A 1 257 ? -12.327 -7.697 10.162 1.00 81.38 257 GLY A O 1
ATOM 2035 N N . TYR A 1 258 ? -12.823 -5.555 10.564 1.00 87.88 258 TYR A N 1
ATOM 2036 C CA . TYR A 1 258 ? -11.983 -4.978 9.523 1.00 87.88 258 TYR A CA 1
ATOM 2037 C C . TYR A 1 258 ? -11.296 -3.703 10.051 1.00 87.88 258 TYR A C 1
ATOM 2039 O O . TYR A 1 258 ? -11.961 -2.882 10.673 1.00 87.88 258 TYR A O 1
ATOM 2047 N N . ALA A 1 259 ? -10.007 -3.452 9.802 1.00 89.06 259 ALA A N 1
ATOM 2048 C CA . ALA A 1 259 ? -9.090 -4.335 9.078 1.00 89.06 259 ALA A CA 1
ATOM 2049 C C . ALA A 1 259 ? -8.845 -5.657 9.836 1.00 89.06 259 ALA A C 1
ATOM 2051 O O . ALA A 1 259 ? -8.926 -5.677 11.067 1.00 89.06 259 ALA A O 1
ATOM 2052 N N . PRO A 1 260 ? -8.572 -6.772 9.136 1.00 91.62 260 PRO A N 1
ATOM 2053 C CA . PRO A 1 260 ? -8.391 -8.050 9.803 1.00 91.62 260 PRO A CA 1
ATOM 2054 C C . PRO A 1 260 ? -7.219 -8.018 10.784 1.00 91.62 260 PRO A C 1
ATOM 2056 O O . PRO A 1 260 ? -6.209 -7.357 10.537 1.00 91.62 260 PRO A O 1
ATOM 2059 N N . ALA A 1 261 ? -7.318 -8.769 11.884 1.00 91.62 261 ALA A N 1
ATOM 2060 C CA . ALA A 1 261 ? -6.308 -8.749 12.949 1.00 91.62 261 ALA A CA 1
ATOM 2061 C C . ALA A 1 261 ? -4.874 -8.986 12.432 1.00 91.62 261 ALA A C 1
ATOM 2063 O O . ALA A 1 261 ? -3.945 -8.313 12.872 1.00 91.62 261 ALA A O 1
ATOM 2064 N N . SER A 1 262 ? -4.696 -9.882 11.455 1.00 91.38 262 SER A N 1
ATOM 2065 C CA . SER A 1 262 ? -3.384 -10.169 10.845 1.00 91.38 262 SER A CA 1
ATOM 2066 C C . SER A 1 262 ? -2.813 -9.091 9.919 1.00 91.38 262 SER A C 1
ATOM 2068 O O . SER A 1 262 ? -1.674 -9.201 9.471 1.00 91.38 262 SER A O 1
ATOM 2070 N N . SER A 1 263 ? -3.570 -8.028 9.652 1.00 89.75 263 SER A N 1
ATOM 2071 C CA . SER A 1 263 ? -3.072 -6.830 8.977 1.00 89.75 263 SER A CA 1
ATOM 2072 C C . SER A 1 263 ? -2.514 -5.791 9.953 1.00 89.75 263 SER A C 1
ATOM 2074 O O . SER A 1 263 ? -1.939 -4.790 9.509 1.00 89.75 263 SER A O 1
ATOM 2076 N N . MET A 1 264 ? -2.717 -5.969 11.258 1.00 89.12 264 MET A N 1
ATOM 2077 C CA . MET A 1 264 ? -2.373 -4.969 12.264 1.00 89.12 264 MET A CA 1
ATOM 2078 C C . MET A 1 264 ? -0.901 -5.061 12.660 1.00 89.12 264 MET A C 1
ATOM 2080 O O . MET A 1 264 ? -0.337 -6.141 12.841 1.00 89.12 264 MET A O 1
ATOM 2084 N N . ARG A 1 265 ? -0.279 -3.902 12.822 1.00 87.69 265 ARG A N 1
ATOM 2085 C CA . ARG A 1 265 ? 1.116 -3.645 13.162 1.00 87.69 265 ARG A CA 1
ATOM 2086 C C . ARG A 1 265 ? 1.189 -2.854 14.474 1.00 87.69 265 ARG A C 1
ATOM 2088 O O . ARG A 1 265 ? 0.241 -2.162 14.842 1.00 87.69 265 ARG A O 1
ATOM 2095 N N . PRO A 1 266 ? 2.325 -2.904 15.187 1.00 89.19 266 PRO A N 1
ATOM 2096 C CA . PRO A 1 266 ? 2.509 -2.174 16.441 1.00 89.19 266 PRO A CA 1
ATOM 2097 C C . PRO A 1 266 ? 2.198 -0.674 16.376 1.00 89.19 266 PRO A C 1
ATOM 2099 O O . PRO A 1 266 ? 1.688 -0.122 17.345 1.00 89.19 266 PRO A O 1
ATOM 2102 N N . PHE A 1 267 ? 2.498 -0.004 15.261 1.00 85.56 267 PHE A N 1
ATOM 2103 C CA . PHE A 1 267 ? 2.284 1.439 15.154 1.00 85.56 267 PHE A CA 1
ATOM 2104 C C . PHE A 1 267 ? 0.825 1.834 14.953 1.00 85.56 267 PHE A C 1
ATOM 2106 O O . PHE A 1 267 ? 0.484 2.976 15.233 1.00 85.56 267 PHE A O 1
ATOM 2113 N N . ASP A 1 268 ? -0.039 0.923 14.506 1.00 86.56 268 ASP A N 1
ATOM 2114 C CA . ASP A 1 268 ? -1.448 1.262 14.304 1.00 86.56 268 ASP A CA 1
ATOM 2115 C C . ASP A 1 268 ? -2.101 1.646 15.628 1.00 86.56 268 ASP A C 1
ATOM 2117 O O . ASP A 1 268 ? -2.926 2.545 15.675 1.00 86.56 268 ASP A O 1
ATOM 2121 N N . PHE A 1 269 ? -1.628 1.057 16.730 1.00 88.94 269 PHE A N 1
ATOM 2122 C CA . PHE A 1 269 ? -1.994 1.409 18.101 1.00 88.94 269 PHE A CA 1
ATOM 2123 C C . PHE A 1 269 ? -1.550 2.814 18.535 1.00 88.94 269 PHE A C 1
ATOM 2125 O O . PHE A 1 269 ? -1.721 3.150 19.708 1.00 88.94 269 PHE A O 1
ATOM 2132 N N . LEU A 1 270 ? -0.986 3.633 17.641 1.00 83.19 270 LEU A N 1
ATOM 2133 C CA . LEU A 1 270 ? -0.721 5.063 17.841 1.00 83.19 270 LEU A CA 1
ATOM 2134 C C . LEU A 1 270 ? -1.836 5.964 17.294 1.00 83.19 270 LEU A C 1
ATOM 2136 O O . LEU A 1 270 ? -1.923 7.119 17.702 1.00 83.19 270 LEU A O 1
ATOM 2140 N N . ASP A 1 271 ? -2.758 5.421 16.500 1.00 75.94 271 ASP A N 1
ATOM 2141 C CA . ASP A 1 271 ? -3.878 6.148 15.901 1.00 75.94 271 ASP A CA 1
ATOM 2142 C C . ASP A 1 271 ? -5.225 5.470 16.234 1.00 75.94 271 ASP A C 1
ATOM 2144 O O . ASP A 1 271 ? -5.280 4.274 16.518 1.00 75.94 271 ASP A O 1
ATOM 2148 N N . ASN A 1 272 ? -6.307 6.243 16.274 1.00 71.00 272 ASN A N 1
ATOM 2149 C CA . ASN A 1 272 ? -7.679 5.747 16.364 1.00 71.00 272 ASN A CA 1
ATOM 2150 C C . ASN A 1 272 ? -8.216 5.305 14.996 1.00 71.00 272 ASN A C 1
ATOM 2152 O O . ASN A 1 272 ? -9.030 4.387 14.938 1.00 71.00 272 ASN A O 1
ATOM 2156 N N . GLU A 1 273 ? -7.773 5.930 13.902 1.00 70.25 273 GLU A N 1
ATOM 2157 C CA . GLU A 1 273 ? -8.424 5.802 12.590 1.00 70.25 273 GLU A CA 1
ATOM 2158 C C . GLU A 1 273 ? -8.423 4.372 12.034 1.00 70.25 273 GLU A C 1
ATOM 2160 O O . GLU A 1 273 ? -9.329 3.981 11.296 1.00 70.25 273 GLU A O 1
ATOM 2165 N N . ARG A 1 274 ? -7.443 3.547 12.422 1.00 78.25 274 ARG A N 1
ATOM 2166 C CA . ARG A 1 274 ? -7.344 2.163 11.940 1.00 78.25 274 ARG A CA 1
ATOM 2167 C C . ARG A 1 274 ? -8.289 1.184 12.637 1.00 78.25 274 ARG A C 1
ATOM 2169 O O . ARG A 1 274 ? -8.470 0.070 12.142 1.00 78.25 274 ARG A O 1
ATOM 2176 N N . PHE A 1 275 ? -8.878 1.571 13.768 1.00 85.62 275 PHE A N 1
ATOM 2177 C CA . PHE A 1 275 ? -9.740 0.703 14.563 1.00 85.62 275 PHE A CA 1
ATOM 2178 C C . PHE A 1 275 ? -11.198 1.123 14.420 1.00 85.62 275 PHE A C 1
ATOM 2180 O O . PHE A 1 275 ? -11.625 2.183 14.871 1.00 85.62 275 PHE A O 1
ATOM 2187 N N . ASN A 1 276 ? -11.993 0.245 13.816 1.00 87.62 276 ASN A N 1
ATOM 2188 C CA . ASN A 1 276 ? -13.418 0.472 13.619 1.00 87.62 276 ASN A CA 1
ATOM 2189 C C . ASN A 1 276 ? -14.198 0.117 14.884 1.00 87.62 276 ASN A C 1
ATOM 2191 O O . ASN A 1 276 ? -14.859 -0.918 14.938 1.00 87.62 276 ASN A O 1
ATOM 2195 N N . PHE A 1 277 ? -14.094 0.947 15.923 1.00 89.19 277 PHE A N 1
ATOM 2196 C CA . PHE A 1 277 ? -14.798 0.719 17.184 1.00 89.19 277 PHE A CA 1
ATOM 2197 C C . PHE A 1 277 ? -16.317 0.648 16.985 1.00 89.19 277 PHE A C 1
ATOM 2199 O O . PHE A 1 277 ? -16.913 1.437 16.247 1.00 89.19 277 PHE A O 1
ATOM 2206 N N . VAL A 1 278 ? -16.959 -0.316 17.648 1.00 88.19 278 VAL A N 1
ATOM 2207 C CA . VAL A 1 278 ? -18.409 -0.540 17.517 1.00 88.19 278 VAL A CA 1
ATOM 2208 C C . VAL A 1 278 ? -19.211 0.573 18.196 1.00 88.19 278 VAL A C 1
ATOM 2210 O O . VAL A 1 278 ? -20.307 0.895 17.730 1.00 88.19 278 VAL A O 1
ATOM 2213 N N . SER A 1 279 ? -18.655 1.177 19.250 1.00 85.38 279 SER A N 1
ATOM 2214 C CA . SER A 1 279 ? -19.250 2.278 20.010 1.00 85.38 279 SER A CA 1
ATOM 2215 C C . SER A 1 279 ? -18.537 3.602 19.739 1.00 85.38 279 SER A C 1
ATOM 2217 O O . SER A 1 279 ? -17.310 3.654 19.728 1.00 85.38 279 SER A O 1
ATOM 2219 N N . SER A 1 280 ? -19.304 4.690 19.635 1.00 76.94 280 SER A N 1
ATOM 2220 C CA . SER A 1 280 ? -18.775 6.060 19.557 1.00 76.94 280 SER A CA 1
ATOM 2221 C C . SER A 1 280 ? -18.117 6.533 20.859 1.00 76.94 280 SER A C 1
ATOM 2223 O O . SER A 1 280 ? -17.387 7.516 20.854 1.00 76.94 280 SER A O 1
ATOM 2225 N N . SER A 1 281 ? -18.382 5.857 21.983 1.00 78.62 281 SER A N 1
ATOM 2226 C CA . SER A 1 281 ? -17.748 6.153 23.276 1.00 78.62 281 SER A CA 1
ATOM 2227 C C . SER A 1 281 ? -16.354 5.539 23.418 1.00 78.62 281 SER A C 1
ATOM 2229 O O . SER A 1 281 ? -15.686 5.780 24.426 1.00 78.62 281 SER A O 1
ATOM 2231 N N . THR A 1 282 ? -15.942 4.704 22.459 1.00 84.94 282 THR A N 1
ATOM 2232 C CA . THR A 1 282 ? -14.683 3.969 22.517 1.00 84.94 282 THR A CA 1
ATOM 2233 C C . THR A 1 282 ? -13.605 4.676 21.707 1.00 84.94 282 THR A C 1
ATOM 2235 O O . THR A 1 282 ? -13.776 4.908 20.515 1.00 84.94 282 THR A O 1
ATOM 2238 N N . GLN A 1 283 ? -12.481 4.993 22.349 1.00 83.75 283 GLN A N 1
ATOM 2239 C CA . GLN A 1 283 ? -11.332 5.636 21.707 1.00 83.75 283 GLN A CA 1
ATOM 2240 C C . GLN A 1 283 ? -10.054 5.428 22.521 1.00 83.75 283 GLN A C 1
ATOM 2242 O O . GLN A 1 283 ? -10.105 5.234 23.741 1.00 83.75 283 GLN A O 1
ATOM 2247 N N . PHE A 1 284 ? -8.892 5.549 21.884 1.00 85.00 284 PHE A N 1
ATOM 2248 C CA . PHE A 1 284 ? -7.646 5.662 22.626 1.00 85.00 284 PHE A CA 1
ATOM 2249 C C . PHE A 1 284 ? -7.508 7.022 23.306 1.00 85.00 284 PHE A C 1
ATOM 2251 O O . PHE A 1 284 ? -7.849 8.064 22.748 1.00 85.00 284 PHE A O 1
ATOM 2258 N N . GLY A 1 285 ? -6.947 6.998 24.511 1.00 81.62 285 GLY A N 1
ATOM 2259 C CA . GLY A 1 285 ? -6.451 8.173 25.212 1.00 81.62 285 GLY A CA 1
ATOM 2260 C C . GLY A 1 285 ? -4.989 8.489 24.887 1.00 81.62 285 GLY A C 1
ATOM 2261 O O . GLY A 1 285 ? -4.358 7.893 24.004 1.00 81.62 285 GLY A O 1
ATOM 2262 N N . GLU A 1 286 ? -4.444 9.431 25.653 1.00 80.62 286 GLU A N 1
ATOM 2263 C CA . GLU A 1 286 ? -3.040 9.828 25.570 1.00 80.62 286 GLU A CA 1
ATOM 2264 C C . GLU A 1 286 ? -2.086 8.678 25.928 1.00 80.62 286 GLU A C 1
ATOM 2266 O O . GLU A 1 286 ? -2.414 7.759 26.689 1.00 80.62 286 GLU A O 1
ATOM 2271 N N . MET A 1 287 ? -0.876 8.742 25.369 1.00 85.00 287 MET A N 1
ATOM 2272 C CA . MET A 1 287 ? 0.205 7.826 25.713 1.00 85.00 287 MET A CA 1
ATOM 2273 C C . MET A 1 287 ? 0.947 8.301 26.960 1.00 85.00 287 MET A C 1
ATOM 2275 O O . MET A 1 287 ? 1.401 9.441 27.031 1.00 85.00 287 MET A O 1
ATOM 2279 N N . ILE A 1 288 ? 1.153 7.391 27.906 1.00 87.56 288 ILE A N 1
ATOM 2280 C CA . ILE A 1 288 ? 1.830 7.643 29.175 1.00 87.56 288 ILE A CA 1
ATOM 2281 C C . ILE A 1 288 ? 3.151 6.860 29.191 1.00 87.56 288 ILE A C 1
ATOM 2283 O O . ILE A 1 288 ? 3.131 5.629 29.080 1.00 87.56 288 ILE A O 1
ATOM 2287 N N . PRO A 1 289 ? 4.315 7.518 29.335 1.00 89.00 289 PRO A N 1
ATOM 2288 C CA . PRO A 1 289 ? 5.586 6.814 29.437 1.00 89.00 289 PRO A CA 1
ATOM 2289 C C . PRO A 1 289 ? 5.670 6.048 30.764 1.00 89.00 289 PRO A C 1
ATOM 2291 O O . PRO A 1 289 ? 5.460 6.613 31.832 1.00 89.00 289 PRO A O 1
ATOM 2294 N N . LEU A 1 290 ? 6.030 4.764 30.701 1.00 89.88 290 LEU A N 1
ATOM 2295 C CA . LEU A 1 290 ? 6.257 3.918 31.881 1.00 89.88 290 LEU A CA 1
ATOM 2296 C C . LEU A 1 290 ? 7.748 3.768 32.198 1.00 89.88 290 LEU A C 1
ATOM 2298 O O . LEU A 1 290 ? 8.151 3.726 33.356 1.00 89.88 290 LEU A O 1
ATOM 2302 N N . LYS A 1 291 ? 8.583 3.668 31.160 1.00 90.19 291 LYS A N 1
ATOM 2303 C CA . LYS A 1 291 ? 10.040 3.545 31.281 1.00 90.19 291 LYS A CA 1
ATOM 2304 C C . LYS A 1 291 ? 10.686 4.143 30.044 1.00 90.19 291 LYS A C 1
ATOM 2306 O O . LYS A 1 291 ? 10.391 3.707 28.940 1.00 90.19 291 LYS A O 1
ATOM 2311 N N . VAL A 1 292 ? 11.591 5.105 30.206 1.00 88.50 292 VAL A N 1
ATOM 2312 C CA . VAL A 1 292 ? 12.270 5.765 29.079 1.00 88.50 292 VAL A CA 1
ATOM 2313 C C . VAL A 1 292 ? 13.763 5.851 29.363 1.00 88.50 292 VAL A C 1
ATOM 2315 O O . VAL A 1 292 ? 14.191 6.351 30.401 1.00 88.50 292 VAL A O 1
ATOM 2318 N N . SER A 1 293 ? 14.582 5.354 28.441 1.00 86.88 293 SER A N 1
ATOM 2319 C CA . SER A 1 293 ? 16.035 5.504 28.513 1.00 86.88 293 SER A CA 1
ATOM 2320 C C . SER A 1 293 ? 16.458 6.934 28.160 1.00 86.88 293 SER A C 1
ATOM 2322 O O . SER A 1 293 ? 15.826 7.607 27.345 1.00 86.88 293 SER A O 1
ATOM 2324 N N . ARG A 1 294 ? 17.570 7.404 28.745 1.00 85.94 294 ARG A N 1
ATOM 2325 C CA . ARG A 1 294 ? 18.066 8.786 28.575 1.00 85.94 294 ARG A CA 1
ATOM 2326 C C . ARG A 1 294 ? 18.102 9.287 27.118 1.00 85.94 294 ARG A C 1
ATOM 2328 O O . ARG A 1 294 ? 17.629 10.402 26.903 1.00 85.94 294 ARG A O 1
ATOM 2335 N N . PRO A 1 295 ? 18.585 8.517 26.117 1.00 84.50 295 PRO A N 1
ATOM 2336 C CA . PRO A 1 295 ? 18.646 8.999 24.731 1.00 84.50 295 PRO A CA 1
ATOM 2337 C C . PRO A 1 295 ? 17.269 9.303 24.123 1.00 84.50 295 PRO A C 1
ATOM 2339 O O . PRO A 1 295 ? 17.159 10.126 23.218 1.00 84.50 295 PRO A O 1
ATOM 2342 N N . TYR A 1 296 ? 16.218 8.660 24.633 1.00 83.12 296 TYR A N 1
ATOM 2343 C CA . TYR A 1 296 ? 14.855 8.768 24.118 1.00 83.12 296 TYR A CA 1
ATOM 2344 C C . TYR A 1 296 ? 13.991 9.742 24.922 1.00 83.12 296 TYR A C 1
ATOM 2346 O O . TYR A 1 296 ? 12.905 10.094 24.474 1.00 83.12 296 TYR A O 1
ATOM 2354 N N . ALA A 1 297 ? 14.483 10.266 26.050 1.00 83.81 297 ALA A N 1
ATOM 2355 C CA . ALA A 1 297 ? 13.756 11.246 26.859 1.00 83.81 297 ALA A CA 1
ATOM 2356 C C . ALA A 1 297 ? 13.341 12.492 26.054 1.00 83.81 297 ALA A C 1
ATOM 2358 O O . ALA A 1 297 ? 12.307 13.081 26.339 1.00 83.81 297 ALA A O 1
ATOM 2359 N N . ARG A 1 298 ? 14.101 12.868 25.013 1.00 82.38 298 ARG A N 1
ATOM 2360 C CA . ARG A 1 298 ? 13.764 13.987 24.112 1.00 82.38 298 ARG A CA 1
ATOM 2361 C C . ARG A 1 298 ? 12.401 13.844 23.427 1.00 82.38 298 ARG A C 1
ATOM 2363 O O . ARG A 1 298 ? 11.761 14.853 23.182 1.00 82.38 298 ARG A O 1
ATOM 2370 N N . TYR A 1 299 ? 11.950 12.617 23.166 1.00 76.00 299 TYR A N 1
ATOM 2371 C CA . TYR A 1 299 ? 10.662 12.351 22.515 1.00 76.00 299 TYR A CA 1
ATOM 2372 C C . TYR A 1 299 ? 9.460 12.519 23.450 1.00 76.00 299 TYR A C 1
ATOM 2374 O O . TYR A 1 299 ? 8.324 12.454 22.997 1.00 76.00 299 TYR A O 1
ATOM 2382 N N . TRP A 1 300 ? 9.722 12.713 24.742 1.00 79.31 300 TRP A N 1
ATOM 2383 C CA . TRP A 1 300 ? 8.726 12.879 25.798 1.00 79.31 300 TRP A CA 1
ATOM 2384 C C . TRP A 1 300 ? 8.832 14.262 26.465 1.00 79.31 300 TRP A C 1
ATOM 2386 O O . TRP A 1 300 ? 8.122 14.552 27.422 1.00 79.31 300 TRP A O 1
ATOM 2396 N N . LYS A 1 301 ? 9.738 15.121 25.970 1.00 61.34 301 LYS A N 1
ATOM 2397 C CA . LYS A 1 301 ? 9.975 16.488 26.446 1.00 61.34 301 LYS A CA 1
ATOM 2398 C C . LYS A 1 301 ? 9.227 17.489 25.562 1.00 61.34 301 LYS A C 1
ATOM 2400 O O . LYS A 1 301 ? 9.847 18.228 24.804 1.00 61.34 301 LYS A O 1
ATOM 2405 N N . THR A 1 302 ? 7.910 17.550 25.692 1.00 54.56 302 THR A N 1
ATOM 2406 C CA . THR A 1 302 ? 7.125 18.724 25.275 1.00 54.56 302 THR A CA 1
ATOM 2407 C C . THR A 1 302 ? 6.322 19.218 26.479 1.00 54.56 302 THR A C 1
ATOM 2409 O O . THR A 1 302 ? 5.829 18.397 27.256 1.00 54.56 302 THR A O 1
ATOM 2412 N N . PRO A 1 303 ? 6.250 20.543 26.716 1.00 42.53 303 PRO A N 1
ATOM 2413 C CA . PRO A 1 303 ? 5.773 21.094 27.971 1.00 42.53 303 PRO A CA 1
ATOM 2414 C C . PRO A 1 303 ? 4.251 21.144 27.960 1.00 42.53 303 PRO A C 1
ATOM 2416 O O . PRO A 1 303 ? 3.657 22.145 27.576 1.00 42.53 303 PRO A O 1
ATOM 2419 N N . SER A 1 304 ? 3.605 20.094 28.448 1.00 39.84 304 SER A N 1
ATOM 2420 C CA . SER A 1 304 ? 2.228 20.244 28.888 1.00 39.84 304 SER A CA 1
ATOM 2421 C C . SER A 1 304 ? 2.210 20.840 30.296 1.00 39.84 304 SER A C 1
ATOM 2423 O O . SER A 1 304 ? 1.995 20.152 31.287 1.00 39.84 304 SER A O 1
ATOM 2425 N N . LYS A 1 305 ? 2.501 22.143 30.403 1.00 35.34 305 LYS A N 1
ATOM 2426 C CA . LYS A 1 305 ? 2.310 22.888 31.660 1.00 35.34 305 LYS A CA 1
ATOM 2427 C C . LYS A 1 305 ? 0.825 23.115 31.990 1.00 35.34 305 LYS A C 1
ATOM 2429 O O . LYS A 1 305 ? 0.545 23.598 33.077 1.00 35.34 305 LYS A O 1
ATOM 2434 N N . ASN A 1 306 ? -0.089 22.712 31.097 1.00 33.12 306 ASN A N 1
ATOM 2435 C CA . ASN A 1 306 ? -1.536 22.877 31.249 1.00 33.12 306 ASN A CA 1
ATOM 2436 C C . ASN A 1 306 ? -2.371 21.595 31.027 1.00 33.12 306 ASN A C 1
ATOM 2438 O O . ASN A 1 306 ? -3.592 21.692 31.120 1.00 33.12 306 ASN A O 1
ATOM 2442 N N . ALA A 1 307 ? -1.801 20.408 30.754 1.00 33.41 307 ALA A N 1
ATOM 2443 C CA . ALA A 1 307 ? -2.622 19.190 30.809 1.00 33.41 307 ALA A CA 1
ATOM 2444 C C . ALA A 1 307 ? -2.796 18.797 32.278 1.00 33.41 307 ALA A C 1
ATOM 2446 O O . ALA A 1 307 ? -1.798 18.561 32.967 1.00 33.41 307 ALA A O 1
ATOM 2447 N N . PRO A 1 308 ? -4.038 18.734 32.779 1.00 29.33 308 PRO A N 1
ATOM 2448 C CA . PRO A 1 308 ? -4.281 18.273 34.128 1.00 29.33 308 PRO A CA 1
ATOM 2449 C C . PRO A 1 308 ? -3.742 16.851 34.286 1.00 29.33 308 PRO A C 1
ATOM 2451 O O . PRO A 1 308 ? -3.881 16.003 33.402 1.00 29.33 308 PRO A O 1
ATOM 2454 N N . ALA A 1 309 ? -3.135 16.597 35.445 1.00 35.03 309 ALA A N 1
ATOM 2455 C CA . ALA A 1 309 ? -2.795 15.257 35.880 1.00 35.03 309 ALA A CA 1
ATOM 2456 C C . ALA A 1 309 ? -4.029 14.356 35.729 1.00 35.03 309 ALA A C 1
ATOM 2458 O O . ALA A 1 309 ? -5.092 14.637 36.282 1.00 35.03 309 ALA A O 1
ATOM 2459 N N . THR A 1 310 ? -3.884 13.261 34.982 1.00 41.31 310 THR A N 1
ATOM 2460 C CA . THR A 1 310 ? -4.859 12.163 34.941 1.00 41.31 310 THR A CA 1
ATOM 2461 C C . THR A 1 310 ? -6.303 12.565 34.607 1.00 41.31 310 THR A C 1
ATOM 2463 O O . THR A 1 310 ? -7.214 12.292 35.382 1.00 41.31 310 THR A O 1
ATOM 2466 N N . SER A 1 311 ? -6.587 13.119 33.428 1.00 34.50 311 SER A N 1
ATOM 2467 C CA . SER A 1 311 ? -7.977 13.181 32.953 1.00 34.50 311 SER A CA 1
ATOM 2468 C C . SER A 1 311 ? -8.344 11.968 32.085 1.00 34.50 311 SER A C 1
ATOM 2470 O O . SER A 1 311 ? -8.725 12.082 30.926 1.00 34.50 311 SER A O 1
ATOM 2472 N N . ARG A 1 312 ? -8.449 10.789 32.721 1.00 43.50 312 ARG A N 1
ATOM 2473 C CA . ARG A 1 312 ? -9.491 9.811 32.315 1.00 43.50 312 ARG A CA 1
ATOM 2474 C C . ARG A 1 312 ? -10.911 10.411 32.401 1.00 43.50 312 ARG A C 1
ATOM 2476 O O . ARG A 1 312 ? -11.873 9.809 31.948 1.00 43.50 312 ARG A O 1
ATOM 2483 N N . HIS A 1 313 ? -11.021 11.614 32.970 1.00 34.19 313 HIS A N 1
ATOM 2484 C CA . HIS A 1 313 ? -12.196 12.471 33.055 1.00 34.19 313 HIS A CA 1
ATOM 2485 C C . HIS A 1 313 ? -12.523 13.287 31.796 1.00 34.19 313 HIS A C 1
ATOM 2487 O O . HIS A 1 313 ? -13.374 14.173 31.877 1.00 34.19 313 HIS A O 1
ATOM 2493 N N . ALA A 1 314 ? -11.962 12.983 30.620 1.00 38.78 314 ALA A N 1
ATOM 2494 C CA . ALA A 1 314 ? -12.741 13.227 29.408 1.00 38.78 314 ALA A CA 1
ATOM 2495 C C . ALA A 1 314 ? -13.948 12.287 29.495 1.00 38.78 314 ALA A C 1
ATOM 2497 O O . ALA A 1 314 ? -13.853 11.139 29.073 1.00 38.78 314 ALA A O 1
ATOM 2498 N N . LYS A 1 315 ? -15.006 12.750 30.187 1.00 39.62 315 LYS A N 1
ATOM 2499 C CA . LYS A 1 315 ? -16.331 12.141 30.352 1.00 39.62 315 LYS A CA 1
ATOM 2500 C C . LYS A 1 315 ? -16.548 11.266 29.129 1.00 39.62 315 LYS A C 1
ATOM 2502 O O . LYS A 1 315 ? -16.691 11.847 28.056 1.00 39.62 315 LYS A O 1
ATOM 2507 N N . ALA A 1 316 ? -16.382 9.941 29.274 1.00 42.88 316 ALA A N 1
ATOM 2508 C CA . ALA A 1 316 ? -16.273 9.038 28.129 1.00 42.88 316 ALA A CA 1
ATOM 2509 C C . ALA A 1 316 ? -17.346 9.447 27.140 1.00 42.88 316 ALA A C 1
ATOM 2511 O O . ALA A 1 316 ? -18.498 9.495 27.574 1.00 42.88 316 ALA A O 1
ATOM 2512 N N . ALA A 1 317 ? -16.930 9.917 25.953 1.00 44.72 317 ALA A N 1
ATOM 2513 C CA . ALA A 1 317 ? -17.741 10.804 25.128 1.00 44.72 317 ALA A CA 1
ATOM 2514 C C . ALA A 1 317 ? -19.162 10.253 25.115 1.00 44.72 317 ALA A C 1
ATOM 2516 O O . ALA A 1 317 ? -19.400 9.166 24.577 1.00 44.72 317 ALA A O 1
ATOM 2517 N N . GLN A 1 318 ? -20.073 10.925 25.836 1.00 48.28 318 GLN A N 1
ATOM 2518 C CA . GLN A 1 318 ? -21.474 10.546 25.752 1.00 48.28 318 GLN A CA 1
ATOM 2519 C C . GLN A 1 318 ? -21.790 10.575 24.260 1.00 48.28 318 GLN A C 1
ATOM 2521 O O . GLN A 1 318 ? -21.272 11.473 23.585 1.00 48.28 318 GLN A O 1
ATOM 2526 N N . PRO A 1 319 ? -22.530 9.585 23.726 1.00 53.00 319 PRO A N 1
ATOM 2527 C CA . PRO A 1 319 ? -22.887 9.593 22.317 1.00 53.00 319 PRO A CA 1
ATOM 2528 C C . PRO A 1 319 ? -23.384 10.997 21.993 1.00 53.00 319 PRO A C 1
ATOM 2530 O O . PRO A 1 319 ? -24.282 11.503 22.663 1.00 53.00 319 PRO A O 1
ATOM 2533 N N . ALA A 1 320 ? -22.675 11.659 21.085 1.00 54.31 320 ALA A N 1
ATOM 2534 C CA . ALA A 1 320 ? -22.896 13.045 20.730 1.00 54.31 320 ALA A CA 1
ATOM 2535 C C . ALA A 1 320 ? -24.332 13.184 20.212 1.00 54.31 320 ALA A C 1
ATOM 2537 O O . ALA A 1 320 ? -24.623 12.817 19.076 1.00 54.31 320 ALA A O 1
ATOM 2538 N N . MET A 1 321 ? -25.247 13.615 21.082 1.00 64.31 321 MET A N 1
ATOM 2539 C CA . MET A 1 321 ? -26.676 13.750 20.780 1.00 64.31 321 MET A CA 1
ATOM 2540 C C . MET A 1 321 ? -27.070 15.196 20.475 1.00 64.31 321 MET A C 1
ATOM 2542 O O . MET A 1 321 ? -28.254 15.471 20.311 1.00 64.31 321 MET A O 1
ATOM 2546 N N . THR A 1 322 ? -26.114 16.128 20.410 1.00 81.75 322 THR A N 1
ATOM 2547 C CA . THR A 1 322 ? -26.425 17.521 20.075 1.00 81.75 322 THR A CA 1
ATOM 2548 C C . THR A 1 322 ? -26.392 17.741 18.571 1.00 81.75 322 THR A C 1
ATOM 2550 O O . THR A 1 322 ? -25.542 17.196 17.863 1.00 81.75 322 THR A O 1
ATOM 2553 N N . GLU A 1 323 ? -27.303 18.583 18.087 1.00 86.75 323 GLU A N 1
ATOM 2554 C CA . GLU A 1 323 ? -27.363 18.975 16.680 1.00 86.75 323 GLU A CA 1
ATOM 2555 C C . GLU A 1 323 ? -26.034 19.586 16.206 1.00 86.75 323 GLU A C 1
ATOM 2557 O O . GLU A 1 323 ? -25.518 19.187 15.162 1.00 86.75 323 GLU A O 1
ATOM 2562 N N . ASP A 1 324 ? -25.417 20.445 17.026 1.00 88.25 324 ASP A N 1
ATOM 2563 C CA . ASP A 1 324 ? -24.132 21.096 16.736 1.00 88.25 324 ASP A CA 1
ATOM 2564 C C . ASP A 1 324 ? -23.011 20.100 16.429 1.00 88.25 324 ASP A C 1
ATOM 2566 O O . ASP A 1 324 ? -22.231 20.300 15.502 1.00 88.25 324 ASP A O 1
ATOM 2570 N N . GLN A 1 325 ? -22.932 18.989 17.166 1.00 87.12 325 GLN A N 1
ATOM 2571 C CA . GLN A 1 325 ? -21.897 17.975 16.949 1.00 87.12 325 GLN A CA 1
ATOM 2572 C C . GLN A 1 325 ? -22.139 17.167 15.671 1.00 87.12 325 GLN A C 1
ATOM 2574 O O . GLN A 1 325 ? -21.188 16.703 15.041 1.00 87.12 325 GLN A O 1
ATOM 2579 N N . ARG A 1 326 ? -23.404 16.952 15.284 1.00 90.38 326 ARG A N 1
ATOM 2580 C CA . ARG A 1 326 ? -23.747 16.285 14.014 1.00 90.38 326 ARG A CA 1
ATOM 2581 C C . ARG A 1 326 ? -23.493 17.217 12.830 1.00 90.38 326 ARG A C 1
ATOM 2583 O O . ARG A 1 326 ? -22.987 16.780 11.797 1.00 90.38 326 ARG A O 1
ATOM 2590 N N . LEU A 1 327 ? -23.795 18.505 13.000 1.00 92.31 327 LEU A N 1
ATOM 2591 C CA . LEU A 1 327 ? -23.462 19.549 12.039 1.00 92.31 327 LEU A CA 1
ATOM 2592 C C . LEU A 1 327 ? -21.946 19.691 11.883 1.00 92.31 327 LEU A C 1
ATOM 2594 O O . LEU A 1 327 ? -21.470 19.808 10.760 1.00 92.31 327 LEU A O 1
ATOM 2598 N N . GLN A 1 328 ? -21.188 19.620 12.979 1.00 92.00 328 GLN A N 1
ATOM 2599 C CA . GLN A 1 328 ? -19.729 19.634 12.943 1.00 92.00 328 GLN A CA 1
ATOM 2600 C C . GLN A 1 328 ? -19.184 18.463 12.126 1.00 92.00 328 GLN A C 1
ATOM 2602 O O . GLN A 1 328 ? -18.416 18.704 11.205 1.00 92.00 328 GLN A O 1
ATOM 2607 N N . PHE A 1 329 ? -19.647 17.230 12.369 1.00 92.12 329 PHE A N 1
ATOM 2608 C CA . PHE A 1 329 ? -19.243 16.075 11.556 1.00 92.12 329 PHE A CA 1
ATOM 2609 C C . PHE A 1 329 ? -19.512 16.307 10.061 1.00 92.12 329 PHE A C 1
ATOM 2611 O O . PHE A 1 329 ? -18.644 16.074 9.222 1.00 92.12 329 PHE A O 1
ATOM 2618 N N . LEU A 1 330 ? -20.705 16.801 9.712 1.00 92.94 330 LEU A N 1
ATOM 2619 C CA . LEU A 1 330 ? -21.041 17.112 8.323 1.00 92.94 330 LEU A CA 1
ATOM 2620 C C . LEU A 1 330 ? -20.120 18.197 7.745 1.00 92.94 330 LEU A C 1
ATOM 2622 O O . LEU A 1 330 ? -19.652 18.081 6.614 1.00 92.94 330 LEU A O 1
ATOM 2626 N N . ASN A 1 331 ? -19.837 19.239 8.519 1.00 93.12 331 ASN A N 1
ATOM 2627 C CA . ASN A 1 331 ? -18.959 20.323 8.104 1.00 93.12 331 ASN A CA 1
ATOM 2628 C C . ASN A 1 331 ? -17.508 19.864 7.963 1.00 93.12 331 ASN A C 1
ATOM 2630 O O . ASN A 1 331 ? -16.845 20.298 7.026 1.00 93.12 331 ASN A O 1
ATOM 2634 N N . ASP A 1 332 ? -17.034 18.933 8.786 1.00 90.25 332 ASP A N 1
ATOM 2635 C CA . ASP A 1 332 ? -15.721 18.302 8.630 1.00 90.25 332 ASP A CA 1
ATOM 2636 C C . ASP A 1 332 ? -15.656 17.520 7.303 1.00 90.25 332 ASP A C 1
ATOM 2638 O O . ASP A 1 332 ? -14.669 17.602 6.568 1.00 90.25 332 ASP A O 1
ATOM 2642 N N . VAL A 1 333 ? -16.737 16.831 6.915 1.00 91.50 333 VAL A N 1
ATOM 2643 C CA . VAL A 1 333 ? -16.852 16.151 5.608 1.00 91.50 333 VAL A CA 1
ATOM 2644 C C . VAL A 1 333 ? -16.808 17.145 4.436 1.00 91.50 333 VAL A C 1
ATOM 2646 O O . VAL A 1 333 ? -16.114 16.908 3.443 1.00 91.50 333 VAL A O 1
ATOM 2649 N N . PHE A 1 334 ? -17.525 18.265 4.534 1.00 90.25 334 PHE A N 1
ATOM 2650 C CA . PHE A 1 334 ? -17.568 19.283 3.477 1.00 90.25 334 PHE A CA 1
ATOM 2651 C C . PHE A 1 334 ? -16.238 20.026 3.347 1.00 90.25 334 PHE A C 1
ATOM 2653 O O . PHE A 1 334 ? -15.671 20.104 2.255 1.00 90.25 334 PHE A O 1
ATOM 2660 N N . THR A 1 335 ? -15.702 20.510 4.464 1.00 88.69 335 THR A N 1
ATOM 2661 C CA . THR A 1 335 ? -14.461 21.294 4.495 1.00 88.69 335 THR A CA 1
ATOM 2662 C C . THR A 1 335 ? -13.249 20.461 4.091 1.00 88.69 335 THR A C 1
ATOM 2664 O O . THR A 1 335 ? -12.446 20.930 3.286 1.00 88.69 335 THR A O 1
ATOM 2667 N N . SER A 1 336 ? -13.159 19.193 4.517 1.00 83.69 336 SER A N 1
ATOM 2668 C CA . SER A 1 336 ? -12.116 18.268 4.036 1.00 83.69 336 SER A CA 1
ATOM 2669 C C . SER A 1 336 ? -12.200 17.979 2.531 1.00 83.69 336 SER A C 1
ATOM 2671 O O . SER A 1 336 ? -11.210 17.579 1.926 1.00 83.69 336 SER A O 1
ATOM 2673 N N . SER A 1 337 ? -13.353 18.231 1.902 1.00 84.19 337 SER A N 1
ATOM 2674 C CA . SER A 1 337 ? -13.547 18.121 0.449 1.00 84.19 337 SER A CA 1
ATOM 2675 C C . SER A 1 337 ? -13.301 19.430 -0.313 1.00 84.19 337 SER A C 1
ATOM 2677 O O . SER A 1 337 ? -13.432 19.453 -1.541 1.00 84.19 337 SER A O 1
ATOM 2679 N N . GLY A 1 338 ? -12.964 20.518 0.389 1.00 84.25 338 GLY A N 1
ATOM 2680 C CA . GLY A 1 338 ? -12.807 21.861 -0.175 1.00 84.25 338 GLY A CA 1
ATOM 2681 C C . GLY A 1 338 ? -14.126 22.598 -0.430 1.00 84.25 338 GLY A C 1
ATOM 2682 O O . GLY A 1 338 ? -14.144 23.555 -1.200 1.00 84.25 338 GLY A O 1
ATOM 2683 N N . LEU A 1 339 ? -15.228 22.154 0.179 1.00 87.56 339 LEU A N 1
ATOM 2684 C CA . LEU A 1 339 ? -16.533 22.810 0.095 1.00 87.56 339 LEU A CA 1
ATOM 2685 C C . LEU A 1 339 ? -16.788 23.682 1.335 1.00 87.56 339 LEU A C 1
ATOM 2687 O O . LEU A 1 339 ? -16.263 23.386 2.412 1.00 87.56 339 LEU A O 1
ATOM 2691 N N . PRO A 1 340 ? -17.593 24.754 1.214 1.00 90.69 340 PRO A N 1
ATOM 2692 C CA . PRO A 1 340 ? -17.939 25.588 2.357 1.00 90.69 340 PRO A CA 1
ATOM 2693 C C . PRO A 1 340 ? -18.784 24.811 3.383 1.00 90.69 340 PRO A C 1
ATOM 2695 O O . PRO A 1 340 ? -19.557 23.928 2.998 1.00 90.69 340 PRO A O 1
ATOM 2698 N N . PRO A 1 341 ? -18.672 25.141 4.683 1.00 93.50 341 PRO A N 1
ATOM 2699 C CA . PRO A 1 341 ? -19.506 24.540 5.715 1.00 93.50 341 PRO A CA 1
ATOM 2700 C C . PRO A 1 341 ? -20.974 24.941 5.536 1.00 93.50 341 PRO A C 1
ATOM 2702 O O . PRO A 1 341 ? -21.302 26.046 5.097 1.00 93.50 341 PRO A O 1
ATOM 2705 N N . VAL A 1 342 ? -21.867 24.040 5.923 1.00 93.50 342 VAL A N 1
ATOM 2706 C CA . VAL A 1 342 ? -23.312 24.242 5.921 1.00 93.50 342 VAL A CA 1
ATOM 2707 C C . VAL A 1 342 ? -23.730 24.897 7.249 1.00 93.50 342 VAL A C 1
ATOM 2709 O O . VAL A 1 342 ? -23.221 24.515 8.306 1.00 93.50 342 VAL A O 1
ATOM 2712 N N . PRO A 1 343 ? -24.660 25.873 7.241 1.00 93.62 343 PRO A N 1
ATOM 2713 C CA . PRO A 1 343 ? -25.035 26.606 8.454 1.00 93.62 343 PRO A CA 1
ATOM 2714 C C . PRO A 1 343 ? -25.959 25.831 9.407 1.00 93.62 343 PRO A C 1
ATOM 2716 O O . PRO A 1 343 ? -26.060 26.199 10.570 1.00 93.62 343 PRO A O 1
ATOM 2719 N N . SER A 1 344 ? -26.674 24.801 8.938 1.00 94.62 344 SER A N 1
ATOM 2720 C CA . SER A 1 344 ? -27.541 23.956 9.777 1.00 94.62 344 SER A CA 1
ATOM 2721 C C . SER A 1 344 ? -27.855 22.614 9.113 1.00 94.62 344 SER A C 1
ATOM 2723 O O . SER A 1 344 ? -27.778 22.485 7.885 1.00 94.62 344 SER A O 1
ATOM 2725 N N . LEU A 1 345 ? -28.293 21.626 9.901 1.00 92.75 345 LEU A N 1
ATOM 2726 C CA . LEU A 1 345 ? -28.741 20.337 9.361 1.00 92.75 345 LEU A CA 1
ATOM 2727 C C . LEU A 1 345 ? -29.988 20.473 8.483 1.00 92.75 345 LEU A C 1
ATOM 2729 O O . LEU A 1 345 ? -30.155 19.709 7.536 1.00 92.75 345 LEU A O 1
ATOM 2733 N N . ARG A 1 346 ? -30.839 21.475 8.734 1.00 94.81 346 ARG A N 1
ATOM 2734 C CA . ARG A 1 346 ? -32.012 21.759 7.894 1.00 94.81 346 ARG A CA 1
ATOM 2735 C C . ARG A 1 346 ? -31.617 22.155 6.473 1.00 94.81 346 ARG A C 1
ATOM 2737 O O . ARG A 1 346 ? -32.219 21.671 5.519 1.00 94.81 346 ARG A O 1
ATOM 2744 N N . VAL A 1 347 ? -30.594 22.997 6.326 1.00 93.00 347 VAL A N 1
ATOM 2745 C CA . VAL A 1 347 ? -30.067 23.378 5.005 1.00 93.00 347 VAL A CA 1
ATOM 2746 C C . VAL A 1 347 ? -29.434 22.170 4.314 1.00 93.00 347 VAL A C 1
ATOM 2748 O O . VAL A 1 347 ? -29.672 21.950 3.128 1.00 93.00 347 VAL A O 1
ATOM 2751 N N . ALA A 1 348 ? -28.705 21.338 5.062 1.00 91.06 348 ALA A N 1
ATOM 2752 C CA . ALA A 1 348 ? -28.152 20.095 4.532 1.00 91.06 348 ALA A CA 1
ATOM 2753 C C . ALA A 1 348 ? -29.241 19.126 4.045 1.00 91.06 348 ALA A C 1
ATOM 2755 O O . ALA A 1 348 ? -29.097 18.525 2.982 1.00 91.06 348 ALA A O 1
ATOM 2756 N N . ALA A 1 349 ? -30.334 18.986 4.799 1.00 93.38 349 ALA A N 1
ATOM 2757 C CA . ALA A 1 349 ? -31.467 18.141 4.440 1.00 93.38 349 ALA A CA 1
ATOM 2758 C C . ALA A 1 349 ? -32.213 18.658 3.201 1.00 93.38 349 ALA A C 1
ATOM 2760 O O . ALA A 1 349 ? -32.613 17.861 2.360 1.00 93.38 349 ALA A O 1
ATOM 2761 N N . ALA A 1 350 ? -32.369 19.978 3.067 1.00 92.75 350 ALA A N 1
ATOM 2762 C CA . ALA A 1 350 ? -33.035 20.592 1.919 1.00 92.75 350 ALA A CA 1
ATOM 2763 C C . ALA A 1 350 ? -32.238 20.457 0.609 1.00 92.75 350 ALA A C 1
ATOM 2765 O O . ALA A 1 350 ? -32.828 20.463 -0.470 1.00 92.75 350 ALA A O 1
ATOM 2766 N N . SER A 1 351 ? -30.910 20.326 0.684 1.00 89.75 351 SER A N 1
ATOM 2767 C CA . SER A 1 351 ? -30.084 20.062 -0.496 1.00 89.75 351 SER A CA 1
ATOM 2768 C C . SER A 1 351 ? -30.394 18.680 -1.074 1.00 89.75 351 SER A C 1
ATOM 2770 O O . SER A 1 351 ? -30.454 17.694 -0.342 1.00 89.75 351 SER A O 1
ATOM 2772 N N . SER A 1 352 ? -30.525 18.561 -2.396 1.00 84.19 352 SER A N 1
ATOM 2773 C CA . SER A 1 352 ? -30.624 17.261 -3.075 1.00 84.19 352 SER A CA 1
ATOM 2774 C C . SER A 1 352 ? -29.271 16.559 -3.219 1.00 84.19 352 SER A C 1
ATOM 2776 O O . SER A 1 352 ? -29.227 15.370 -3.528 1.00 84.19 352 SER A O 1
ATOM 2778 N N . GLU A 1 353 ? -28.161 17.264 -2.992 1.00 84.88 353 GLU A N 1
ATOM 2779 C CA . GLU A 1 353 ? -26.823 16.740 -3.261 1.00 84.88 353 GLU A CA 1
ATOM 2780 C C . GLU A 1 353 ? -26.430 15.640 -2.259 1.00 84.88 353 GLU A C 1
ATOM 2782 O O . GLU A 1 353 ? -26.683 15.773 -1.054 1.00 84.88 353 GLU A O 1
ATOM 2787 N N . PRO A 1 354 ? -25.835 14.526 -2.721 1.00 87.44 354 PRO A N 1
ATOM 2788 C CA . PRO A 1 354 ? -25.266 13.521 -1.831 1.00 87.44 354 PRO A CA 1
ATOM 2789 C C . PRO A 1 354 ? -24.033 14.074 -1.101 1.00 87.44 354 PRO A C 1
ATOM 2791 O O . PRO A 1 354 ? -23.620 15.215 -1.302 1.00 87.44 354 PRO A O 1
ATOM 2794 N N . LEU A 1 355 ? -23.416 13.247 -0.252 1.00 91.25 355 LEU A N 1
ATOM 2795 C CA . LEU A 1 355 ? -22.115 13.603 0.309 1.00 91.25 355 LEU A CA 1
ATOM 2796 C C . LEU A 1 355 ? -21.080 13.850 -0.805 1.00 91.25 355 LEU A C 1
ATOM 2798 O O . LEU A 1 355 ? -21.142 13.185 -1.846 1.00 91.25 355 LEU A O 1
ATOM 2802 N N . PRO A 1 356 ? -20.107 14.755 -0.586 1.00 90.00 356 PRO A N 1
ATOM 2803 C CA . PRO A 1 356 ? -19.118 15.104 -1.599 1.00 90.00 356 PRO A CA 1
ATOM 2804 C C . PRO A 1 356 ? -18.374 13.869 -2.117 1.00 90.00 356 PRO A C 1
ATOM 2806 O O . PRO A 1 356 ? -17.817 13.088 -1.340 1.00 90.00 356 PRO A O 1
ATOM 2809 N N . SER A 1 357 ? -18.318 13.702 -3.441 1.00 87.44 357 SER A N 1
ATOM 2810 C CA . SER A 1 357 ? -17.678 12.541 -4.076 1.00 87.44 357 SER A CA 1
ATOM 2811 C C . SER A 1 357 ? -16.204 12.400 -3.688 1.00 87.44 357 SER A C 1
ATOM 2813 O O . SER A 1 357 ? -15.744 11.286 -3.458 1.00 87.44 357 SER A O 1
ATOM 2815 N N . ARG A 1 358 ? -15.491 13.522 -3.519 1.00 85.19 358 ARG A N 1
ATOM 2816 C CA . ARG A 1 358 ? -14.094 13.567 -3.048 1.00 85.19 358 ARG A CA 1
ATOM 2817 C C . ARG A 1 358 ? -13.901 12.938 -1.669 1.00 85.19 358 ARG A C 1
ATOM 2819 O O . ARG A 1 358 ? -12.855 12.356 -1.404 1.00 85.19 358 ARG A O 1
ATOM 2826 N N . TRP A 1 359 ? -14.910 13.008 -0.803 1.00 88.50 359 TRP A N 1
ATOM 2827 C CA . TRP A 1 359 ? -14.856 12.350 0.495 1.00 88.50 359 TRP A CA 1
ATOM 2828 C C . TRP A 1 359 ? -15.234 10.869 0.401 1.00 88.50 359 TRP A C 1
ATOM 2830 O O . TRP A 1 359 ? -14.616 10.031 1.059 1.00 88.50 359 TRP A O 1
ATOM 2840 N N . VAL A 1 360 ? -16.229 10.512 -0.412 1.00 90.50 360 VAL A N 1
ATOM 2841 C CA . VAL A 1 360 ? -16.752 9.136 -0.491 1.00 90.50 360 VAL A CA 1
ATOM 2842 C C . VAL A 1 360 ? -15.870 8.213 -1.351 1.00 90.50 360 VAL A C 1
ATOM 2844 O O . VAL A 1 360 ? -15.749 7.022 -1.055 1.00 90.50 360 VAL A O 1
ATOM 2847 N N . VAL A 1 361 ? -15.194 8.733 -2.372 1.00 90.38 361 VAL A N 1
ATOM 2848 C CA . VAL A 1 361 ? -14.251 7.974 -3.205 1.00 90.38 361 VAL A CA 1
ATOM 2849 C C . VAL A 1 361 ? -12.882 7.930 -2.521 1.00 90.38 361 VAL A C 1
ATOM 2851 O O . VAL A 1 361 ? -12.294 8.957 -2.196 1.00 90.38 361 VAL A O 1
ATOM 2854 N N . GLN A 1 362 ? -12.366 6.725 -2.272 1.00 88.44 362 GLN A N 1
ATOM 2855 C CA . GLN A 1 362 ? -11.084 6.517 -1.585 1.00 88.44 362 GLN A CA 1
ATOM 2856 C C . GLN A 1 362 ? -9.902 6.346 -2.544 1.00 88.44 362 GLN A C 1
ATOM 2858 O O . GLN A 1 362 ? -8.777 6.650 -2.166 1.00 88.44 362 GLN A O 1
ATOM 2863 N N . SER A 1 363 ? -10.154 5.935 -3.783 1.00 83.06 363 SER A N 1
ATOM 2864 C CA . SER A 1 363 ? -9.128 5.626 -4.780 1.00 83.06 363 SER A CA 1
ATOM 2865 C C . SER A 1 363 ? -8.920 6.782 -5.760 1.00 83.06 363 SER A C 1
ATOM 2867 O O . SER A 1 363 ? -9.828 7.581 -5.984 1.00 83.06 363 SER A O 1
ATOM 2869 N N . SER A 1 364 ? -7.765 6.841 -6.436 1.00 84.31 364 SER A N 1
ATOM 2870 C CA . SER A 1 364 ? -7.727 7.512 -7.747 1.00 84.31 364 SER A CA 1
ATOM 2871 C C . SER A 1 364 ? -8.763 6.840 -8.648 1.00 84.31 364 SER A C 1
ATOM 2873 O O . SER A 1 364 ? -8.894 5.617 -8.606 1.00 84.31 364 SER A O 1
ATOM 2875 N N . THR A 1 365 ? -9.509 7.591 -9.452 1.00 86.19 365 THR A N 1
ATOM 2876 C CA . THR A 1 365 ? -10.505 6.978 -10.340 1.00 86.19 365 THR A CA 1
ATOM 2877 C C . THR A 1 365 ? -9.835 6.420 -11.597 1.00 86.19 365 THR A C 1
ATOM 2879 O O . THR A 1 365 ? -8.758 6.866 -12.010 1.00 86.19 365 THR A O 1
ATOM 2882 N N . ARG A 1 366 ? -10.457 5.434 -12.251 1.00 88.12 366 ARG A N 1
ATOM 2883 C CA . ARG A 1 366 ? -9.976 4.936 -13.551 1.00 88.12 366 ARG A CA 1
ATOM 2884 C C . ARG A 1 366 ? -10.019 6.036 -14.609 1.00 88.12 366 ARG A C 1
ATOM 2886 O O . ARG A 1 366 ? -9.124 6.074 -15.456 1.00 88.12 366 ARG A O 1
ATOM 2893 N N . SER A 1 367 ? -10.995 6.942 -14.525 1.00 84.31 367 SER A N 1
ATOM 2894 C CA . SER A 1 367 ? -11.113 8.107 -15.408 1.00 84.31 367 SER A CA 1
ATOM 2895 C C . SER A 1 367 ? -9.959 9.097 -15.250 1.00 84.31 367 SER A C 1
ATOM 2897 O O . SER A 1 367 ? -9.520 9.657 -16.248 1.00 84.31 367 SER A O 1
ATOM 2899 N N . ASP A 1 368 ? -9.402 9.259 -14.048 1.00 83.50 368 ASP A N 1
ATOM 2900 C CA . ASP A 1 368 ? -8.290 10.197 -13.817 1.00 83.50 368 ASP A CA 1
ATOM 2901 C C . ASP A 1 368 ? -6.923 9.595 -14.172 1.00 83.50 368 ASP A C 1
ATOM 2903 O O . ASP A 1 368 ? -5.950 10.306 -14.470 1.00 83.50 368 ASP A O 1
ATOM 2907 N N . VAL A 1 369 ? -6.821 8.265 -14.100 1.00 86.56 369 VAL A N 1
ATOM 2908 C CA . VAL A 1 369 ? -5.561 7.536 -14.266 1.00 86.56 369 VAL A CA 1
ATOM 2909 C C . VAL A 1 369 ? -5.334 7.126 -15.716 1.00 86.56 369 VAL A C 1
ATOM 2911 O O . VAL A 1 369 ? -4.310 7.491 -16.290 1.00 86.56 369 VAL A O 1
ATOM 2914 N N . ILE A 1 370 ? -6.260 6.381 -16.326 1.00 87.69 370 ILE A N 1
ATOM 2915 C CA . ILE A 1 370 ? -6.016 5.691 -17.605 1.00 87.69 370 ILE A CA 1
ATOM 2916 C C . ILE A 1 370 ? -5.782 6.663 -18.776 1.00 87.69 370 ILE A C 1
ATOM 2918 O O . ILE A 1 370 ? -4.779 6.491 -19.475 1.00 87.69 370 ILE A O 1
ATOM 2922 N N . PRO A 1 371 ? -6.618 7.698 -19.003 1.00 87.38 371 PRO A N 1
ATOM 2923 C CA . PRO A 1 371 ? -6.475 8.578 -20.167 1.00 87.38 371 PRO A CA 1
ATOM 2924 C C . PRO A 1 371 ? -5.159 9.361 -20.193 1.00 87.38 371 PRO A C 1
ATOM 2926 O O . PRO A 1 371 ? -4.624 9.634 -21.265 1.00 87.38 371 PRO A O 1
ATOM 2929 N N . ASN A 1 372 ? -4.619 9.684 -19.015 1.00 88.31 372 ASN A N 1
ATOM 2930 C CA . ASN A 1 372 ? -3.429 10.521 -18.855 1.00 88.31 372 ASN A CA 1
ATOM 2931 C C . ASN A 1 372 ? -2.156 9.719 -18.541 1.00 88.31 372 ASN A C 1
ATOM 2933 O O . ASN A 1 372 ? -1.069 10.295 -18.465 1.00 88.31 372 ASN A O 1
ATOM 2937 N N . LEU A 1 373 ? -2.259 8.394 -18.376 1.00 91.19 373 LEU A N 1
ATOM 2938 C CA . LEU A 1 373 ? -1.125 7.549 -18.000 1.00 91.19 373 LEU A CA 1
ATOM 2939 C C . LEU A 1 373 ? 0.018 7.624 -19.021 1.00 91.19 373 LEU A C 1
ATOM 2941 O O . LEU A 1 373 ? 1.177 7.719 -18.628 1.00 91.19 373 LEU A O 1
ATOM 2945 N N . TRP A 1 374 ? -0.299 7.630 -20.321 1.00 93.88 374 TRP A N 1
ATOM 2946 C CA . TRP A 1 374 ? 0.708 7.699 -21.386 1.00 93.88 374 TRP A CA 1
ATOM 2947 C C . TRP A 1 374 ? 1.581 8.955 -21.272 1.00 93.88 374 TRP A C 1
ATOM 2949 O O . TRP A 1 374 ? 2.796 8.867 -21.425 1.00 93.88 374 TRP A O 1
ATOM 2959 N N . PHE A 1 375 ? 0.976 10.104 -20.957 1.00 92.25 375 PHE A N 1
ATOM 2960 C CA . PHE A 1 375 ? 1.674 11.383 -20.853 1.00 92.25 375 PHE A CA 1
ATOM 2961 C C . PHE A 1 375 ? 2.552 11.441 -19.604 1.00 92.25 375 PHE A C 1
ATOM 2963 O O . PHE A 1 375 ? 3.692 11.903 -19.666 1.00 92.25 375 PHE A O 1
ATOM 2970 N N . ARG A 1 376 ? 2.044 10.928 -18.476 1.00 91.06 376 ARG A N 1
ATOM 2971 C CA . ARG A 1 376 ? 2.785 10.864 -17.208 1.00 91.06 376 ARG A CA 1
ATOM 2972 C C . ARG A 1 376 ? 4.011 9.960 -17.329 1.00 91.06 376 ARG A C 1
ATOM 2974 O O . ARG A 1 376 ? 5.099 10.385 -16.954 1.00 91.06 376 ARG A O 1
ATOM 2981 N N . VAL A 1 377 ? 3.843 8.764 -17.904 1.00 92.56 377 VAL A N 1
ATOM 2982 C CA . VAL A 1 377 ? 4.947 7.817 -18.143 1.00 92.56 377 VAL A CA 1
ATOM 2983 C C . VAL A 1 377 ? 5.962 8.413 -19.117 1.00 92.56 377 VAL A C 1
ATOM 2985 O O . VAL A 1 377 ? 7.146 8.468 -18.803 1.00 92.56 377 VAL A O 1
ATOM 2988 N N . PHE A 1 378 ? 5.505 8.964 -20.247 1.00 94.56 378 PHE A N 1
ATOM 2989 C CA . PHE A 1 378 ? 6.387 9.621 -21.214 1.00 94.56 378 PHE A CA 1
ATOM 2990 C C . PHE A 1 378 ? 7.223 10.735 -20.575 1.00 94.56 378 PHE A C 1
ATOM 2992 O O . PHE A 1 378 ? 8.442 10.769 -20.729 1.00 94.56 378 PHE A O 1
ATOM 2999 N N . SER A 1 379 ? 6.580 11.626 -19.819 1.00 91.56 379 SER A N 1
ATOM 3000 C CA . SER A 1 379 ? 7.254 12.755 -19.174 1.00 91.56 379 SER A CA 1
ATOM 3001 C C . SER A 1 379 ? 8.275 12.290 -18.136 1.00 91.56 379 SER A C 1
ATOM 3003 O O . SER A 1 379 ? 9.396 12.804 -18.111 1.00 91.56 379 SER A O 1
ATOM 3005 N N . SER A 1 380 ? 7.936 11.284 -17.318 1.00 90.88 380 SER A N 1
ATOM 3006 C CA . SER A 1 380 ? 8.897 10.713 -16.370 1.00 90.88 380 SER A CA 1
ATOM 3007 C C . SER A 1 380 ? 10.085 10.066 -17.073 1.00 90.88 380 SER A C 1
ATOM 3009 O O . SER A 1 380 ? 11.225 10.248 -16.653 1.00 90.88 380 SER A O 1
ATOM 3011 N N . ASP A 1 381 ? 9.851 9.358 -18.170 1.00 93.50 381 ASP A N 1
ATOM 3012 C CA . ASP A 1 381 ? 10.897 8.644 -18.895 1.00 93.50 381 ASP A CA 1
ATOM 3013 C C . ASP A 1 381 ? 11.874 9.597 -19.584 1.00 93.50 381 ASP A C 1
ATOM 3015 O O . ASP A 1 381 ? 13.090 9.398 -19.523 1.00 93.50 381 ASP A O 1
ATOM 3019 N N . ILE A 1 382 ? 11.357 10.669 -20.190 1.00 94.50 382 ILE A N 1
ATOM 3020 C CA . ILE A 1 382 ? 12.178 11.732 -20.777 1.00 94.50 382 ILE A CA 1
ATOM 3021 C C . ILE A 1 382 ? 13.030 12.412 -19.703 1.00 94.50 382 ILE A C 1
ATOM 3023 O O . ILE A 1 382 ? 14.216 12.649 -19.942 1.00 94.50 382 ILE A O 1
ATOM 3027 N N . LEU A 1 383 ? 12.477 12.659 -18.510 1.00 92.19 383 LEU A N 1
ATOM 3028 C CA . LEU A 1 383 ? 13.242 13.185 -17.379 1.00 92.19 383 LEU A CA 1
ATOM 3029 C C . LEU A 1 383 ? 14.417 12.260 -17.024 1.00 92.19 383 LEU A C 1
ATOM 3031 O O . LEU A 1 383 ? 15.561 12.716 -16.983 1.00 92.19 383 LEU A O 1
ATOM 3035 N N . PHE A 1 384 ? 14.175 10.960 -16.823 1.00 92.69 384 PHE A N 1
ATOM 3036 C CA . PHE A 1 384 ? 15.249 10.009 -16.503 1.00 92.69 384 PHE A CA 1
ATOM 3037 C C . PHE A 1 384 ? 16.277 9.881 -17.635 1.00 92.69 384 PHE A C 1
ATOM 3039 O O . PHE A 1 384 ? 17.480 9.805 -17.369 1.00 92.69 384 PHE A O 1
ATOM 3046 N N . ALA A 1 385 ? 15.836 9.903 -18.896 1.00 93.50 385 ALA A N 1
ATOM 3047 C CA . ALA A 1 385 ? 16.729 9.900 -20.049 1.00 93.50 385 ALA A CA 1
ATOM 3048 C C . ALA A 1 385 ? 17.631 11.144 -20.071 1.00 93.50 385 ALA A C 1
ATOM 3050 O O . ALA A 1 385 ? 18.834 11.018 -20.308 1.00 93.50 385 ALA A O 1
ATOM 3051 N N . ALA A 1 386 ? 17.078 12.325 -19.782 1.00 93.31 386 ALA A N 1
ATOM 3052 C CA . ALA A 1 386 ? 17.814 13.585 -19.733 1.00 93.31 386 ALA A CA 1
ATOM 3053 C C . ALA A 1 386 ? 18.810 13.630 -18.562 1.00 93.31 386 ALA A C 1
ATOM 3055 O O . ALA A 1 386 ? 19.965 14.010 -18.757 1.00 93.31 386 ALA A O 1
ATOM 3056 N N . CYS A 1 387 ? 18.416 13.164 -17.371 1.00 93.12 387 CYS A N 1
ATOM 3057 C CA . CYS A 1 387 ? 19.287 13.097 -16.191 1.00 93.12 387 CYS A CA 1
ATOM 3058 C C . CYS A 1 387 ? 20.534 12.221 -16.402 1.00 93.12 387 CYS A C 1
ATOM 3060 O O . CYS A 1 387 ? 21.551 12.431 -15.740 1.00 93.12 387 CYS A O 1
ATOM 3062 N N . ALA A 1 388 ? 20.486 11.252 -17.321 1.00 91.25 388 ALA A N 1
ATOM 3063 C CA . ALA A 1 388 ? 21.625 10.393 -17.637 1.00 91.25 388 ALA A CA 1
ATOM 3064 C C . ALA A 1 388 ? 22.664 11.062 -18.561 1.00 91.25 388 ALA A C 1
ATOM 3066 O O . ALA A 1 388 ? 23.828 10.660 -18.558 1.00 91.25 388 ALA A O 1
ATOM 3067 N N . VAL A 1 389 ? 22.292 12.094 -19.330 1.00 93.00 389 VAL A N 1
ATOM 3068 C CA . VAL A 1 389 ? 23.187 12.741 -20.313 1.00 93.00 389 VAL A CA 1
ATOM 3069 C C . VAL A 1 389 ? 24.435 13.366 -19.665 1.00 93.00 389 VAL A C 1
ATOM 3071 O O . VAL A 1 389 ? 25.537 13.096 -20.152 1.00 93.00 389 VAL A O 1
ATOM 3074 N N . PRO A 1 390 ? 24.345 14.110 -18.541 1.00 93.94 390 PRO A N 1
ATOM 3075 C CA . PRO A 1 390 ? 25.529 14.635 -17.850 1.00 93.94 390 PRO A CA 1
ATOM 3076 C C . PRO A 1 390 ? 26.488 13.544 -17.349 1.00 93.94 390 PRO A C 1
ATOM 3078 O O . PRO A 1 390 ? 27.667 13.803 -17.121 1.00 93.94 390 PRO A O 1
ATOM 3081 N N . CYS A 1 391 ? 26.013 12.302 -17.213 1.00 94.50 391 CYS A N 1
ATOM 3082 C CA . CYS A 1 391 ? 26.825 11.155 -16.819 1.00 94.50 391 CYS A CA 1
ATOM 3083 C C . CYS A 1 391 ? 27.556 10.484 -17.995 1.00 94.50 391 CYS A C 1
ATOM 3085 O O . CYS A 1 391 ? 28.041 9.359 -17.844 1.00 94.50 391 CYS A O 1
ATOM 3087 N N . ALA A 1 392 ? 27.663 11.129 -19.160 1.00 94.69 392 ALA A N 1
ATOM 3088 C CA . ALA A 1 392 ? 28.288 10.560 -20.355 1.00 94.69 392 ALA A CA 1
ATOM 3089 C C . ALA A 1 392 ? 29.691 9.946 -20.115 1.00 94.69 392 ALA A C 1
ATOM 3091 O O . ALA A 1 392 ? 29.904 8.790 -20.500 1.00 94.69 392 ALA A O 1
ATOM 3092 N N . PRO A 1 393 ? 30.631 10.602 -19.396 1.00 95.56 393 PRO A N 1
ATOM 3093 C CA . PRO A 1 393 ? 31.943 10.008 -19.112 1.00 95.56 393 PRO A CA 1
ATOM 3094 C C . PRO A 1 393 ? 31.866 8.736 -18.255 1.00 95.56 393 PRO A C 1
ATOM 3096 O O . PRO A 1 393 ? 32.575 7.760 -18.511 1.00 95.56 393 PRO A O 1
ATOM 3099 N N . LEU A 1 394 ? 30.981 8.725 -17.252 1.00 95.75 394 LEU A N 1
ATOM 3100 C CA . LEU A 1 394 ? 30.742 7.556 -16.401 1.00 95.75 394 LEU A CA 1
ATOM 3101 C C . LEU A 1 394 ? 30.095 6.423 -17.199 1.00 95.75 394 LEU A C 1
ATOM 3103 O O . LEU A 1 394 ? 30.469 5.264 -17.032 1.00 95.75 394 LEU A O 1
ATOM 3107 N N . THR A 1 395 ? 29.177 6.770 -18.100 1.00 93.50 395 THR A N 1
ATOM 3108 C CA . THR A 1 395 ? 28.487 5.835 -18.993 1.00 93.50 395 THR A CA 1
ATOM 3109 C C . THR A 1 395 ? 29.473 5.129 -19.910 1.00 93.50 395 THR A C 1
ATOM 3111 O O . THR A 1 395 ? 29.430 3.907 -20.014 1.00 93.50 395 THR A O 1
ATOM 3114 N N . MET A 1 396 ? 30.422 5.855 -20.508 1.00 95.62 396 MET A N 1
ATOM 3115 C CA . MET A 1 396 ? 31.487 5.238 -21.300 1.00 95.62 396 MET A CA 1
ATOM 3116 C C . MET A 1 396 ? 32.293 4.238 -20.461 1.00 95.62 396 MET A C 1
ATOM 3118 O O . MET A 1 396 ? 32.416 3.083 -20.855 1.00 95.62 396 MET A O 1
ATOM 3122 N N . ARG A 1 397 ? 32.798 4.638 -19.285 1.00 94.88 397 ARG A N 1
ATOM 3123 C CA . ARG A 1 397 ? 33.609 3.752 -18.424 1.00 94.88 397 ARG A CA 1
ATOM 3124 C C . ARG A 1 397 ? 32.842 2.531 -17.927 1.00 94.88 397 ARG A C 1
ATOM 3126 O O . ARG A 1 397 ? 33.412 1.447 -17.790 1.00 94.88 397 ARG A O 1
ATOM 3133 N N . TRP A 1 398 ? 31.554 2.697 -17.652 1.00 94.06 398 TRP A N 1
ATOM 3134 C CA . TRP A 1 398 ? 30.658 1.590 -17.353 1.00 94.06 398 TRP A CA 1
ATOM 3135 C C . TRP A 1 398 ? 30.543 0.643 -18.560 1.00 94.06 398 TRP A C 1
ATOM 3137 O O . TRP A 1 398 ? 30.796 -0.553 -18.403 1.00 94.06 398 TRP A O 1
ATOM 3147 N N . MET A 1 399 ? 30.218 1.158 -19.748 1.00 94.25 399 MET A N 1
ATOM 3148 C CA . MET A 1 399 ? 30.028 0.358 -20.963 1.00 94.25 399 MET A CA 1
ATOM 3149 C C . MET A 1 399 ? 31.304 -0.369 -21.393 1.00 94.25 399 MET A C 1
ATOM 3151 O O . MET A 1 399 ? 31.226 -1.536 -21.769 1.00 94.25 399 MET A O 1
ATOM 3155 N N . GLU A 1 400 ? 32.474 0.258 -21.249 1.00 94.62 400 GLU A N 1
ATOM 3156 C CA . GLU A 1 400 ? 33.774 -0.385 -21.473 1.00 94.62 400 GLU A CA 1
ATOM 3157 C C . GLU A 1 400 ? 33.956 -1.613 -20.567 1.00 94.62 400 GLU A C 1
ATOM 3159 O O . GLU A 1 400 ? 34.287 -2.703 -21.034 1.00 94.62 400 GLU A O 1
ATOM 3164 N N . GLY A 1 401 ? 33.670 -1.478 -19.265 1.00 92.50 401 GLY A N 1
ATOM 3165 C CA . GLY A 1 401 ? 33.752 -2.591 -18.314 1.00 92.50 401 GLY A CA 1
ATOM 3166 C C . GLY A 1 401 ? 32.702 -3.682 -18.557 1.00 92.50 401 GLY A C 1
ATOM 3167 O O . GLY A 1 401 ? 32.997 -4.878 -18.438 1.00 92.50 401 GLY A O 1
ATOM 3168 N N . GLN A 1 402 ? 31.485 -3.285 -18.932 1.00 92.25 402 GLN A N 1
ATOM 3169 C CA . GLN A 1 402 ? 30.392 -4.209 -19.216 1.00 92.25 402 GLN A CA 1
ATOM 3170 C C . GLN A 1 402 ? 30.658 -5.017 -20.495 1.00 92.25 402 GLN A C 1
ATOM 3172 O O . GLN A 1 402 ? 30.553 -6.245 -20.479 1.00 92.25 402 GLN A O 1
ATOM 3177 N N . ALA A 1 403 ? 31.062 -4.355 -21.582 1.00 91.81 403 ALA A N 1
ATOM 3178 C CA . ALA A 1 403 ? 31.463 -5.006 -22.828 1.00 91.81 403 ALA A CA 1
ATOM 3179 C C . ALA A 1 403 ? 32.784 -5.781 -22.680 1.00 91.81 403 ALA A C 1
ATOM 3181 O O . ALA A 1 403 ? 32.975 -6.795 -23.351 1.00 91.81 403 ALA A O 1
ATOM 3182 N N . GLY A 1 404 ? 33.662 -5.342 -21.772 1.00 92.19 404 GLY A N 1
ATOM 3183 C CA . GLY A 1 404 ? 35.034 -5.831 -21.639 1.00 92.19 404 GLY A CA 1
ATOM 3184 C C . GLY A 1 404 ? 35.938 -5.349 -22.774 1.00 92.19 404 GLY A C 1
ATOM 3185 O O . GLY A 1 404 ? 36.907 -6.029 -23.090 1.00 92.19 404 GLY A O 1
ATOM 3186 N N . LEU A 1 405 ? 35.591 -4.234 -23.421 1.00 91.75 405 LEU A N 1
ATOM 3187 C CA . LEU A 1 405 ? 36.234 -3.691 -24.619 1.00 91.75 405 LEU A CA 1
ATOM 3188 C C . LEU A 1 405 ? 36.434 -2.187 -24.450 1.00 91.75 405 LEU A C 1
ATOM 3190 O O . LEU A 1 405 ? 35.618 -1.524 -23.816 1.00 91.75 405 LEU A O 1
ATOM 3194 N N . PHE A 1 406 ? 37.511 -1.646 -25.017 1.00 91.25 406 PHE A N 1
ATOM 3195 C CA . PHE A 1 406 ? 37.714 -0.199 -25.042 1.00 91.25 406 PHE A CA 1
ATOM 3196 C C . PHE A 1 406 ? 36.875 0.400 -26.162 1.00 91.25 406 PHE A C 1
ATOM 3198 O O . PHE A 1 406 ? 36.582 -0.279 -27.151 1.00 91.25 406 PHE A O 1
ATOM 3205 N N . LEU A 1 407 ? 36.494 1.667 -26.008 1.00 91.62 407 LEU A N 1
ATOM 3206 C CA . LEU A 1 407 ? 35.827 2.403 -27.076 1.00 91.62 407 LEU A CA 1
ATOM 3207 C C . LEU A 1 407 ? 36.710 2.382 -28.337 1.00 91.62 407 LEU A C 1
ATOM 3209 O O . LEU A 1 407 ? 37.827 2.896 -28.316 1.00 91.62 407 LEU A O 1
ATOM 3213 N N . SER A 1 408 ? 36.229 1.765 -29.420 1.00 88.62 408 SER A N 1
ATOM 3214 C CA . SER A 1 408 ? 37.002 1.588 -30.657 1.00 88.62 408 SER A CA 1
ATOM 3215 C C . SER A 1 408 ? 36.698 2.658 -31.700 1.00 88.62 408 SER A C 1
ATOM 3217 O O . SER A 1 408 ? 37.565 2.999 -32.505 1.00 88.62 408 SER A O 1
ATOM 3219 N N . ARG A 1 409 ? 35.477 3.207 -31.690 1.00 90.81 409 ARG A N 1
ATOM 3220 C CA . ARG A 1 409 ? 35.043 4.272 -32.603 1.00 90.81 409 ARG A CA 1
ATOM 3221 C C . ARG A 1 409 ? 34.198 5.321 -31.908 1.00 90.81 409 ARG A C 1
ATOM 3223 O O . ARG A 1 409 ? 33.483 5.025 -30.954 1.00 90.81 409 ARG A O 1
ATOM 3230 N N . GLY A 1 410 ? 34.196 6.522 -32.480 1.00 90.50 410 GLY A N 1
ATOM 3231 C CA . GLY A 1 410 ? 33.421 7.653 -31.983 1.00 90.50 410 GLY A CA 1
ATOM 3232 C C . GLY A 1 410 ? 34.001 8.255 -30.703 1.00 90.50 410 GLY A C 1
ATOM 3233 O O . GLY A 1 410 ? 35.129 7.979 -30.308 1.00 90.50 410 GLY A O 1
ATOM 3234 N N . SER A 1 411 ? 33.212 9.113 -30.071 1.00 94.12 411 SER A N 1
ATOM 3235 C CA . SER A 1 411 ? 33.519 9.792 -28.816 1.00 94.12 411 SER A CA 1
ATOM 3236 C C . SER A 1 411 ? 32.564 9.373 -27.695 1.00 94.12 411 SER A C 1
ATOM 3238 O O . SER A 1 411 ? 31.497 8.800 -27.942 1.00 94.12 411 SER A O 1
ATOM 3240 N N . VAL A 1 412 ? 32.921 9.749 -26.461 1.00 94.56 412 VAL A N 1
ATOM 3241 C CA . VAL A 1 412 ? 32.055 9.663 -25.269 1.00 94.56 412 VAL A CA 1
ATOM 3242 C C . VAL A 1 412 ? 30.645 10.170 -25.576 1.00 94.56 412 VAL A C 1
ATOM 3244 O O . VAL A 1 412 ? 29.659 9.495 -25.292 1.00 94.56 412 VAL A O 1
ATOM 3247 N N . TRP A 1 413 ? 30.559 11.335 -26.221 1.00 94.19 413 TRP A N 1
ATOM 3248 C CA . TRP A 1 413 ? 29.295 11.989 -26.533 1.00 94.19 413 TRP A CA 1
ATOM 3249 C C . TRP A 1 413 ? 28.494 11.240 -27.587 1.00 94.19 413 TRP A C 1
ATOM 3251 O O . TRP A 1 413 ? 27.297 11.078 -27.402 1.00 94.19 413 TRP A O 1
ATOM 3261 N N . SER A 1 414 ? 29.123 10.710 -28.639 1.00 95.38 414 SER A N 1
ATOM 3262 C CA . SER A 1 414 ? 28.385 9.920 -29.636 1.00 95.38 414 SER A CA 1
ATOM 3263 C C . SER A 1 414 ? 27.772 8.644 -29.045 1.00 95.38 414 SER A C 1
ATOM 3265 O O . SER A 1 414 ? 26.602 8.366 -29.306 1.00 95.38 414 SER A O 1
ATOM 3267 N N . LEU A 1 415 ? 28.499 7.942 -28.162 1.00 94.88 415 LEU A N 1
ATOM 3268 C CA . LEU A 1 415 ? 27.980 6.767 -27.454 1.00 94.88 415 LEU A CA 1
ATOM 3269 C C . LEU A 1 415 ? 26.786 7.145 -26.573 1.00 94.88 415 LEU A C 1
ATOM 3271 O O . LEU A 1 415 ? 25.747 6.479 -26.605 1.00 94.88 415 LEU A O 1
ATOM 3275 N N . SER A 1 416 ? 26.924 8.226 -25.803 1.00 93.88 416 SER A N 1
ATOM 3276 C CA . SER A 1 416 ? 25.868 8.734 -24.931 1.00 93.88 416 SER A CA 1
ATOM 3277 C C . SER A 1 416 ? 24.659 9.256 -25.702 1.00 93.88 416 SER A C 1
ATOM 3279 O O . SER A 1 416 ? 23.537 8.975 -25.294 1.00 93.88 416 SER A O 1
ATOM 3281 N N . CYS A 1 417 ? 24.847 9.927 -26.840 1.00 94.56 417 CYS A N 1
ATOM 3282 C CA . CYS A 1 417 ? 23.762 10.341 -27.729 1.00 94.56 417 CYS A CA 1
ATOM 3283 C C . CYS A 1 417 ? 23.000 9.132 -28.279 1.00 94.56 417 CYS A C 1
ATOM 3285 O O . CYS A 1 417 ? 21.774 9.158 -28.298 1.00 94.56 417 CYS A O 1
ATOM 3287 N N . GLY A 1 418 ? 23.687 8.051 -28.663 1.00 95.19 418 GLY A N 1
ATOM 3288 C CA . GLY A 1 418 ? 23.024 6.821 -29.101 1.00 95.19 418 GLY A CA 1
ATOM 3289 C C . GLY A 1 418 ? 22.209 6.147 -27.988 1.00 95.19 418 GLY A C 1
ATOM 3290 O O . GLY A 1 418 ? 21.097 5.674 -28.228 1.00 95.19 418 GLY A O 1
ATOM 3291 N N . LEU A 1 419 ? 22.708 6.155 -26.745 1.00 93.88 419 LEU A N 1
ATOM 3292 C CA . LEU A 1 419 ? 21.960 5.662 -25.579 1.00 93.88 419 LEU A CA 1
ATOM 3293 C C . LEU A 1 419 ? 20.764 6.561 -25.241 1.00 93.88 419 LEU A C 1
ATOM 3295 O O . LEU A 1 419 ? 19.680 6.057 -24.949 1.00 93.88 419 LEU A O 1
ATOM 3299 N N . PHE A 1 420 ? 20.934 7.880 -25.330 1.00 94.94 420 PHE A N 1
ATOM 3300 C CA . PHE A 1 420 ? 19.856 8.847 -25.155 1.00 94.94 420 PHE A CA 1
ATOM 3301 C C . PHE A 1 420 ? 18.770 8.670 -26.223 1.00 94.94 420 PHE A C 1
ATOM 3303 O O . PHE A 1 420 ? 17.598 8.549 -25.880 1.00 94.94 420 PHE A O 1
ATOM 3310 N N . ALA A 1 421 ? 19.147 8.537 -27.498 1.00 95.88 421 ALA A N 1
ATOM 3311 C CA . ALA A 1 421 ? 18.219 8.281 -28.597 1.00 95.88 421 ALA A CA 1
ATOM 3312 C C . ALA A 1 421 ? 17.432 6.977 -28.395 1.00 95.88 421 ALA A C 1
ATOM 3314 O O . ALA A 1 421 ? 16.217 6.951 -28.608 1.00 95.88 421 ALA A O 1
ATOM 3315 N N . ARG A 1 422 ? 18.086 5.907 -27.915 1.00 95.06 422 ARG A N 1
ATOM 3316 C CA . ARG A 1 422 ? 17.402 4.668 -27.511 1.00 95.06 422 ARG A CA 1
ATOM 3317 C C . ARG A 1 422 ? 16.388 4.924 -26.401 1.00 95.06 422 ARG A C 1
ATOM 3319 O O . ARG A 1 422 ? 15.280 4.407 -26.481 1.00 95.06 422 ARG A O 1
ATOM 3326 N N . ASN A 1 423 ? 16.754 5.688 -25.374 1.00 95.56 423 ASN A N 1
ATOM 3327 C CA . ASN A 1 423 ? 15.879 5.950 -24.230 1.00 95.56 423 ASN A CA 1
ATOM 3328 C C . ASN A 1 423 ? 14.668 6.811 -24.617 1.00 95.56 423 ASN A C 1
ATOM 3330 O O . ASN A 1 423 ? 13.548 6.478 -24.247 1.00 95.56 423 ASN A O 1
ATOM 3334 N N . VAL A 1 424 ? 14.863 7.850 -25.430 1.00 96.69 424 VAL A N 1
ATOM 3335 C CA . VAL A 1 424 ? 13.763 8.660 -25.979 1.00 96.69 424 VAL A CA 1
ATOM 3336 C C . VAL A 1 424 ? 12.856 7.810 -26.872 1.00 96.69 424 VAL A C 1
ATOM 3338 O O . VAL A 1 424 ? 11.635 7.890 -26.766 1.00 96.69 424 VAL A O 1
ATOM 3341 N N . SER A 1 425 ? 13.433 6.936 -27.703 1.00 97.19 425 SER A N 1
ATOM 3342 C CA . SER A 1 425 ? 12.653 5.994 -28.518 1.00 97.19 425 SER A CA 1
ATOM 3343 C C . SER A 1 425 ? 11.863 5.010 -27.652 1.00 97.19 425 SER A C 1
ATOM 3345 O O . SER A 1 425 ? 10.737 4.661 -27.997 1.00 97.19 425 SER A O 1
ATOM 3347 N N . PHE A 1 426 ? 12.426 4.575 -26.519 1.00 97.00 426 PHE A N 1
ATOM 3348 C CA . PHE A 1 426 ? 11.748 3.686 -25.575 1.00 97.00 426 PHE A CA 1
ATOM 3349 C C . PHE A 1 426 ? 10.529 4.392 -24.986 1.00 97.00 426 PHE A C 1
ATOM 3351 O O . PHE A 1 426 ? 9.426 3.863 -25.093 1.00 97.00 426 PHE A O 1
ATOM 3358 N N . ALA A 1 427 ? 10.716 5.612 -24.474 1.00 96.88 427 ALA A N 1
ATOM 3359 C CA . ALA A 1 427 ? 9.638 6.445 -23.949 1.00 96.88 427 ALA A CA 1
ATOM 3360 C C . ALA A 1 427 ? 8.535 6.668 -24.998 1.00 96.88 427 ALA A C 1
ATOM 3362 O O . ALA A 1 427 ? 7.352 6.513 -24.706 1.00 96.88 427 ALA A O 1
ATOM 3363 N N . ALA A 1 428 ? 8.910 6.969 -26.246 1.00 97.56 428 ALA A N 1
ATOM 3364 C CA . ALA A 1 428 ? 7.961 7.190 -27.335 1.00 97.56 428 ALA A CA 1
ATOM 3365 C C . ALA A 1 428 ? 7.144 5.930 -27.668 1.00 97.56 428 ALA A C 1
ATOM 3367 O O . ALA A 1 428 ? 5.918 5.995 -27.742 1.00 97.56 428 ALA A O 1
ATOM 3368 N N . VAL A 1 429 ? 7.792 4.769 -27.831 1.00 97.56 429 VAL A N 1
ATOM 3369 C CA . VAL A 1 429 ? 7.083 3.501 -28.087 1.00 97.56 429 VAL A CA 1
ATOM 3370 C C . VAL A 1 429 ? 6.180 3.145 -26.909 1.00 97.56 429 VAL A C 1
ATOM 3372 O O . VAL A 1 429 ? 5.034 2.747 -27.115 1.00 97.56 429 VAL A O 1
ATOM 3375 N N . GLN A 1 430 ? 6.663 3.327 -25.680 1.00 96.12 430 GLN A N 1
ATOM 3376 C CA . GLN A 1 430 ? 5.884 3.065 -24.478 1.00 96.12 430 GLN A CA 1
ATOM 3377 C C . GLN A 1 430 ? 4.625 3.938 -24.427 1.00 96.12 430 GLN A C 1
ATOM 3379 O O . GLN A 1 430 ? 3.519 3.422 -24.258 1.00 96.12 430 GLN A O 1
ATOM 3384 N N . ALA A 1 431 ? 4.773 5.243 -24.659 1.00 96.44 431 ALA A N 1
ATOM 3385 C CA . ALA A 1 431 ? 3.676 6.200 -24.704 1.00 96.44 431 ALA A CA 1
ATOM 3386 C C . ALA A 1 431 ? 2.655 5.864 -25.799 1.00 96.44 431 ALA A C 1
ATOM 3388 O O . ALA A 1 431 ? 1.454 5.918 -25.549 1.00 96.44 431 ALA A O 1
ATOM 3389 N N . LEU A 1 432 ? 3.110 5.460 -26.989 1.00 96.75 432 LEU A N 1
ATOM 3390 C CA . LEU A 1 432 ? 2.229 5.049 -28.085 1.00 96.75 432 LEU A CA 1
ATOM 3391 C C . LEU A 1 432 ? 1.402 3.811 -27.721 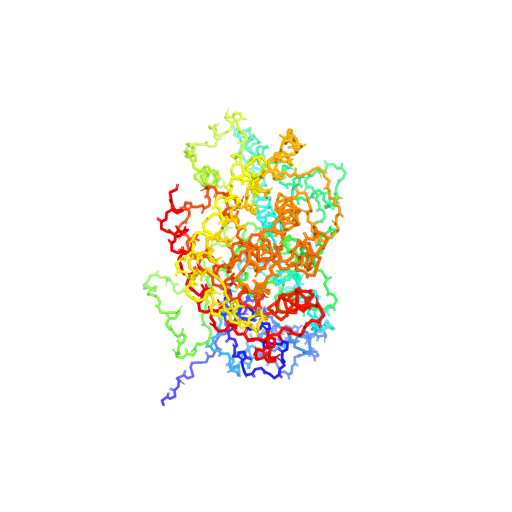1.00 96.75 432 LEU A C 1
ATOM 3393 O O . LEU A 1 432 ? 0.195 3.786 -27.968 1.00 96.75 432 LEU A O 1
ATOM 3397 N N . VAL A 1 433 ? 2.024 2.802 -27.105 1.00 96.06 433 VAL A N 1
ATOM 3398 C CA . VAL A 1 433 ? 1.320 1.593 -26.648 1.00 96.06 433 VAL A CA 1
ATOM 3399 C C . VAL A 1 433 ? 0.306 1.940 -25.559 1.00 96.06 433 VAL A C 1
ATOM 3401 O O . VAL A 1 433 ? -0.835 1.481 -25.625 1.00 96.06 433 VAL A O 1
ATOM 3404 N N . LEU A 1 434 ? 0.679 2.789 -24.599 1.00 95.12 434 LEU A N 1
ATOM 3405 C CA . LEU A 1 434 ? -0.225 3.260 -23.549 1.00 95.12 434 LEU A CA 1
ATOM 3406 C C . LEU A 1 434 ? -1.387 4.082 -24.114 1.00 95.12 434 LEU A C 1
ATOM 3408 O O . LEU A 1 434 ? -2.524 3.852 -23.721 1.00 95.12 434 LEU A O 1
ATOM 3412 N N . ALA A 1 435 ? -1.141 4.991 -25.058 1.00 93.56 435 ALA A N 1
ATOM 3413 C CA . ALA A 1 435 ? -2.181 5.802 -25.688 1.00 93.56 435 ALA A CA 1
ATOM 3414 C C . ALA A 1 435 ? -3.156 4.938 -26.504 1.00 93.56 435 ALA A C 1
ATOM 3416 O O . ALA A 1 435 ? -4.371 5.136 -26.445 1.00 93.56 435 ALA A O 1
ATOM 3417 N N . ALA A 1 436 ? -2.644 3.938 -27.229 1.00 93.38 436 ALA A N 1
ATOM 3418 C CA . ALA A 1 436 ? -3.472 2.973 -27.946 1.00 93.38 436 ALA A CA 1
ATOM 3419 C C . ALA A 1 436 ? -4.315 2.116 -26.988 1.00 93.38 436 ALA A C 1
ATOM 3421 O O . ALA A 1 436 ? -5.494 1.879 -27.257 1.00 93.38 436 ALA A O 1
ATOM 3422 N N . ALA A 1 437 ? -3.738 1.681 -25.864 1.00 90.31 437 ALA A N 1
ATOM 3423 C CA . ALA A 1 437 ? -4.456 0.932 -24.839 1.00 90.31 437 ALA A CA 1
ATOM 3424 C C . ALA A 1 437 ? -5.523 1.793 -24.144 1.00 90.31 437 ALA A C 1
ATOM 3426 O O . ALA A 1 437 ? -6.669 1.365 -24.039 1.00 90.31 437 ALA A O 1
ATOM 3427 N N . ALA A 1 438 ? -5.189 3.028 -23.761 1.00 86.62 438 ALA A N 1
ATOM 3428 C CA . ALA A 1 438 ? -6.109 3.970 -23.129 1.00 86.62 438 ALA A CA 1
ATOM 3429 C C . ALA A 1 438 ? -7.322 4.276 -24.019 1.00 86.62 438 ALA A C 1
ATOM 3431 O O . ALA A 1 438 ? -8.443 4.294 -23.527 1.00 86.62 438 ALA A O 1
ATOM 3432 N N . ARG A 1 439 ? -7.132 4.419 -25.340 1.00 85.31 439 ARG A N 1
ATOM 3433 C CA . ARG A 1 439 ? -8.244 4.583 -26.296 1.00 85.31 439 ARG A CA 1
ATOM 3434 C C . ARG A 1 439 ? -9.180 3.374 -26.366 1.00 85.31 439 ARG A C 1
ATOM 3436 O O . ARG A 1 439 ? -10.345 3.537 -26.706 1.00 85.31 439 ARG A O 1
ATOM 3443 N N . ARG A 1 440 ? -8.675 2.165 -26.102 1.00 83.62 440 ARG A N 1
ATOM 3444 C CA . ARG A 1 440 ? -9.469 0.923 -26.125 1.00 83.62 440 ARG A CA 1
ATOM 3445 C C . ARG A 1 440 ? -10.149 0.630 -24.792 1.00 83.62 440 ARG A C 1
ATOM 3447 O O . ARG A 1 440 ? -11.166 -0.055 -24.771 1.00 83.62 440 ARG A O 1
ATOM 3454 N N . CYS A 1 441 ? -9.604 1.138 -23.693 1.00 78.69 441 CYS A N 1
ATOM 3455 C CA . CYS A 1 441 ? -10.230 1.079 -22.382 1.00 78.69 441 CYS A CA 1
ATOM 3456 C C . CYS A 1 441 ? -11.300 2.174 -22.282 1.00 78.69 441 CYS A C 1
ATOM 3458 O O . CYS A 1 441 ? -11.022 3.269 -21.801 1.00 78.69 441 CYS A O 1
ATOM 3460 N N . SER A 1 442 ? -12.520 1.888 -22.746 1.00 67.81 442 SER A N 1
ATOM 3461 C CA . SER A 1 442 ? -13.666 2.756 -22.462 1.00 67.81 442 SER A CA 1
ATOM 3462 C C . SER A 1 442 ? -13.887 2.799 -20.948 1.00 67.81 442 SER A C 1
ATOM 3464 O O . SER A 1 442 ? -14.102 1.760 -20.330 1.00 67.81 442 SER A O 1
ATOM 3466 N N . VAL A 1 443 ? -13.765 3.982 -20.343 1.00 77.25 443 VAL A N 1
ATOM 3467 C CA . VAL A 1 443 ? -14.099 4.205 -18.932 1.00 77.25 443 VAL A CA 1
ATOM 3468 C C . VAL A 1 443 ? -15.424 4.956 -18.909 1.00 77.25 443 VAL A C 1
ATOM 3470 O O . VAL A 1 443 ? -15.469 6.148 -19.205 1.00 77.25 443 VAL A O 1
ATOM 3473 N N . SER A 1 444 ? -16.514 4.253 -18.609 1.00 73.25 444 SER A N 1
ATOM 3474 C CA . SER A 1 444 ? -17.859 4.832 -18.559 1.00 73.25 444 SER A CA 1
ATOM 3475 C C . SER A 1 444 ? -18.740 4.116 -17.540 1.00 73.25 444 SER A C 1
ATOM 3477 O O . SER A 1 444 ? -18.536 2.930 -17.279 1.00 73.25 444 SER A O 1
ATOM 3479 N N . GLY A 1 445 ? -19.746 4.820 -17.016 1.00 77.81 445 GLY A N 1
ATOM 3480 C CA . GLY A 1 445 ? -20.731 4.251 -16.093 1.00 77.81 445 GLY A CA 1
ATOM 3481 C C . GLY A 1 445 ? -20.096 3.752 -14.794 1.00 77.81 445 GLY A C 1
ATOM 3482 O O . GLY A 1 445 ? -19.266 4.437 -14.199 1.00 77.81 445 GLY A O 1
ATOM 3483 N N . ASP A 1 446 ? -20.455 2.542 -14.377 1.00 66.69 446 ASP A N 1
ATOM 3484 C CA . ASP A 1 446 ? -20.023 1.954 -13.101 1.00 66.69 446 ASP A CA 1
ATOM 3485 C C . ASP A 1 446 ? -18.504 1.711 -13.015 1.00 66.69 446 ASP A C 1
ATOM 3487 O O . ASP A 1 446 ? -17.956 1.562 -11.923 1.00 66.69 446 ASP A O 1
ATOM 3491 N N . GLU A 1 447 ? -17.792 1.727 -14.151 1.00 77.44 447 GLU A N 1
ATOM 3492 C CA . GLU A 1 447 ? -16.340 1.520 -14.193 1.00 77.44 447 GLU A CA 1
ATOM 3493 C C . GLU A 1 447 ? -15.500 2.780 -13.925 1.00 77.44 447 GLU A C 1
ATOM 3495 O O . GLU A 1 447 ? -14.270 2.749 -14.029 1.00 77.44 447 GLU A O 1
ATOM 3500 N N . LEU A 1 448 ? -16.133 3.911 -13.597 1.00 82.31 448 LEU A N 1
ATOM 3501 C CA . LEU A 1 448 ? -15.428 5.174 -13.357 1.00 82.31 448 LEU A CA 1
ATOM 3502 C C . LEU A 1 448 ? -14.441 5.066 -12.188 1.00 82.31 448 LEU A C 1
ATOM 3504 O O . LEU A 1 448 ? -13.296 5.505 -12.300 1.00 82.31 448 LEU A O 1
ATOM 3508 N N . VAL A 1 449 ? -14.854 4.445 -11.081 1.00 86.19 449 VAL A N 1
ATOM 3509 C CA . VAL A 1 449 ? -14.048 4.367 -9.849 1.00 86.19 449 VAL A CA 1
ATOM 3510 C C . VAL A 1 449 ? -13.222 3.080 -9.798 1.00 86.19 449 VAL A C 1
ATOM 3512 O O . VAL A 1 449 ? -12.011 3.128 -9.584 1.00 86.19 449 VAL A O 1
ATOM 3515 N N . MET A 1 450 ? -13.861 1.937 -10.047 1.00 88.69 450 MET A N 1
ATOM 3516 C CA . MET A 1 450 ? -13.282 0.590 -9.992 1.00 88.69 450 MET A CA 1
ATOM 3517 C C . MET A 1 450 ? -13.632 -0.177 -11.267 1.00 88.69 450 MET A C 1
ATOM 3519 O O . MET A 1 450 ? -14.644 0.102 -11.885 1.00 88.69 450 MET A O 1
ATOM 3523 N N . GLY A 1 451 ? -12.831 -1.160 -11.675 1.00 85.06 451 GLY A N 1
ATOM 3524 C CA . GLY A 1 451 ? -13.203 -2.063 -12.771 1.00 85.06 451 GLY A CA 1
ATOM 3525 C C . GLY A 1 451 ? -14.387 -2.974 -12.413 1.00 85.06 451 GLY A C 1
ATOM 3526 O O . GLY A 1 451 ? -14.710 -3.159 -11.242 1.00 85.06 451 GLY A O 1
ATOM 3527 N N . SER A 1 452 ? -15.004 -3.602 -13.414 1.00 78.88 452 SER A N 1
ATOM 3528 C CA . SER A 1 452 ? -16.193 -4.449 -13.218 1.00 78.88 452 SER A CA 1
ATOM 3529 C C . SER A 1 452 ? -15.913 -5.868 -12.715 1.00 78.88 452 SER A C 1
ATOM 3531 O O . SER A 1 452 ? -16.793 -6.496 -12.131 1.00 78.88 452 SER A O 1
ATOM 3533 N N . ARG A 1 453 ? -14.708 -6.411 -12.932 1.00 79.19 453 ARG A N 1
ATOM 3534 C CA . ARG A 1 453 ? -14.394 -7.821 -12.639 1.00 79.19 453 ARG A CA 1
ATOM 3535 C C . ARG A 1 453 ? -13.166 -7.968 -11.759 1.00 79.19 453 ARG A C 1
ATOM 3537 O O . ARG A 1 453 ? -12.125 -7.385 -12.051 1.00 79.19 453 ARG A O 1
ATOM 3544 N N . THR A 1 454 ? -13.284 -8.795 -10.721 1.00 79.31 454 THR A N 1
ATOM 3545 C CA . THR A 1 454 ? -12.118 -9.305 -9.996 1.00 79.31 454 THR A CA 1
ATOM 3546 C C . THR A 1 454 ? -11.674 -10.639 -10.591 1.00 79.31 454 THR A C 1
ATOM 3548 O O . THR A 1 454 ? -12.501 -11.497 -10.895 1.00 79.31 454 THR A O 1
ATOM 3551 N N . CYS A 1 455 ? -10.367 -10.813 -10.763 1.00 79.12 455 CYS A N 1
ATOM 3552 C CA . CYS A 1 455 ? -9.751 -12.035 -11.284 1.00 79.12 455 CYS A CA 1
ATOM 3553 C C . CYS A 1 455 ? -8.877 -12.745 -10.234 1.00 79.12 455 CYS A C 1
ATOM 3555 O O . CYS A 1 455 ? -8.112 -13.641 -10.586 1.00 79.12 455 CYS A O 1
ATOM 3557 N N . SER A 1 456 ? -8.921 -12.322 -8.965 1.00 87.62 456 SER A N 1
ATOM 3558 C CA . SER A 1 456 ? -8.004 -12.803 -7.929 1.00 87.62 456 SER A CA 1
ATOM 3559 C C . SER A 1 456 ? -8.649 -12.816 -6.546 1.00 87.62 456 SER A C 1
ATOM 3561 O O . SER A 1 456 ? -9.375 -11.895 -6.187 1.00 87.62 456 SER A O 1
ATOM 3563 N N . SER A 1 457 ? -8.329 -13.836 -5.749 1.00 88.69 457 SER A N 1
ATOM 3564 C CA . SER A 1 457 ? -8.590 -13.868 -4.303 1.00 88.69 457 SER A CA 1
ATOM 3565 C C . SER A 1 457 ? -7.459 -13.230 -3.486 1.00 88.69 457 SER A C 1
ATOM 3567 O O . SER A 1 457 ? -7.570 -13.092 -2.268 1.00 88.69 457 SER A O 1
ATOM 3569 N N . LEU A 1 458 ? -6.356 -12.834 -4.135 1.00 90.44 458 LEU A N 1
ATOM 3570 C CA . LEU A 1 458 ? -5.197 -12.269 -3.446 1.00 90.44 458 LEU A CA 1
ATOM 3571 C C . LEU A 1 458 ? -5.345 -10.773 -3.164 1.00 90.44 458 LEU A C 1
ATOM 3573 O O . LEU A 1 458 ? -4.927 -10.309 -2.106 1.00 90.44 458 LEU A O 1
ATOM 3577 N N . VAL A 1 459 ? -5.911 -10.041 -4.124 1.00 91.81 459 VAL A N 1
ATOM 3578 C CA . VAL A 1 459 ? -6.020 -8.576 -4.158 1.00 91.81 459 VAL A CA 1
ATOM 3579 C C . VAL A 1 459 ? -7.246 -8.155 -4.967 1.00 91.81 459 VAL A C 1
ATOM 3581 O O . VAL A 1 459 ? -7.709 -8.917 -5.822 1.00 91.81 459 VAL A O 1
ATOM 3584 N N . ASP A 1 460 ? -7.710 -6.916 -4.794 1.00 92.38 460 ASP A N 1
ATOM 3585 C CA . ASP A 1 460 ? -8.804 -6.385 -5.607 1.00 92.38 460 ASP A CA 1
ATOM 3586 C C . ASP A 1 460 ? -8.309 -5.841 -6.951 1.00 92.38 460 ASP A C 1
ATOM 3588 O O . ASP A 1 460 ? -8.029 -4.653 -7.122 1.00 92.38 460 ASP A O 1
ATOM 3592 N N . THR A 1 461 ? -8.222 -6.729 -7.939 1.00 91.81 461 THR A N 1
ATOM 3593 C CA . THR A 1 461 ? -7.757 -6.393 -9.300 1.00 91.81 461 THR A CA 1
ATOM 3594 C C . THR A 1 461 ? -8.610 -5.355 -10.041 1.00 91.81 461 THR A C 1
ATOM 3596 O O . THR A 1 461 ? -8.164 -4.831 -11.063 1.00 91.81 461 THR A O 1
ATOM 3599 N N . ARG A 1 462 ? -9.800 -5.001 -9.531 1.00 91.62 462 ARG A N 1
ATOM 3600 C CA . ARG A 1 462 ? -10.628 -3.914 -10.081 1.00 91.62 462 ARG A CA 1
ATOM 3601 C C . ARG A 1 462 ? -9.982 -2.547 -9.868 1.00 91.62 462 ARG A C 1
ATOM 3603 O O . ARG A 1 462 ? -10.241 -1.621 -10.640 1.00 91.62 462 ARG A O 1
ATOM 3610 N N . HIS A 1 463 ? -9.140 -2.420 -8.845 1.00 91.31 463 HIS A N 1
ATOM 3611 C CA . HIS A 1 463 ? -8.524 -1.160 -8.466 1.00 91.31 463 HIS A CA 1
ATOM 3612 C C . HIS A 1 463 ? -7.584 -0.617 -9.570 1.00 91.31 463 HIS A C 1
ATOM 3614 O O . HIS A 1 463 ? -6.766 -1.372 -10.111 1.00 91.31 463 HIS A O 1
ATOM 3620 N N . PRO A 1 464 ? -7.639 0.691 -9.905 1.00 89.31 464 PRO A N 1
ATOM 3621 C CA . PRO A 1 464 ? -6.902 1.282 -11.031 1.00 89.31 464 PRO A CA 1
ATOM 3622 C C . PRO A 1 464 ? -5.387 1.075 -10.983 1.00 89.31 464 PRO A C 1
ATOM 3624 O O . PRO A 1 464 ? -4.762 0.953 -12.032 1.00 89.31 464 PRO A O 1
ATOM 3627 N N . TYR A 1 465 ? -4.799 0.969 -9.788 1.00 90.69 465 TYR A N 1
ATOM 3628 C CA . TYR A 1 465 ? -3.384 0.613 -9.612 1.00 90.69 465 TYR A CA 1
ATOM 3629 C C . TYR A 1 465 ? -2.975 -0.627 -10.424 1.00 90.69 465 TYR A C 1
ATOM 3631 O O . TYR A 1 465 ? -1.959 -0.594 -11.112 1.00 90.69 465 TYR A O 1
ATOM 3639 N N . TYR A 1 466 ? -3.777 -1.697 -10.419 1.00 90.56 466 TYR A N 1
ATOM 3640 C CA . TYR A 1 466 ? -3.430 -2.927 -11.135 1.00 90.56 466 TYR A CA 1
ATOM 3641 C C . TYR A 1 466 ? -3.493 -2.751 -12.654 1.00 90.56 466 TYR A C 1
ATOM 3643 O O . TYR A 1 466 ? -2.667 -3.316 -13.371 1.00 90.56 466 TYR A O 1
ATOM 3651 N N . ALA A 1 467 ? -4.408 -1.911 -13.148 1.00 88.44 467 ALA A N 1
ATOM 3652 C CA . ALA A 1 467 ? -4.432 -1.522 -14.554 1.00 88.44 467 ALA A CA 1
ATOM 3653 C C . ALA A 1 467 ? -3.181 -0.711 -14.921 1.00 88.44 467 ALA A C 1
ATOM 3655 O O . ALA A 1 467 ? -2.557 -1.000 -15.939 1.00 88.44 467 ALA A O 1
ATOM 3656 N N . THR A 1 468 ? -2.762 0.235 -14.075 1.00 90.12 468 THR A N 1
ATOM 3657 C CA . THR A 1 468 ? -1.515 0.991 -14.262 1.00 90.12 468 THR A CA 1
ATOM 3658 C C . THR A 1 468 ? -0.308 0.065 -14.349 1.00 90.12 468 THR A C 1
ATOM 3660 O O . THR A 1 468 ? 0.446 0.156 -15.313 1.00 90.12 468 THR A O 1
ATOM 3663 N N . VAL A 1 469 ? -0.144 -0.861 -13.398 1.00 91.94 469 VAL A N 1
ATOM 3664 C CA . VAL A 1 469 ? 0.983 -1.810 -13.381 1.00 91.94 469 VAL A CA 1
ATOM 3665 C C . VAL A 1 469 ? 0.971 -2.711 -14.618 1.00 91.94 469 VAL A C 1
ATOM 3667 O O . VAL A 1 469 ? 2.013 -2.898 -15.246 1.00 91.94 469 VAL A O 1
ATOM 3670 N N . ALA A 1 470 ? -0.193 -3.238 -15.009 1.00 91.8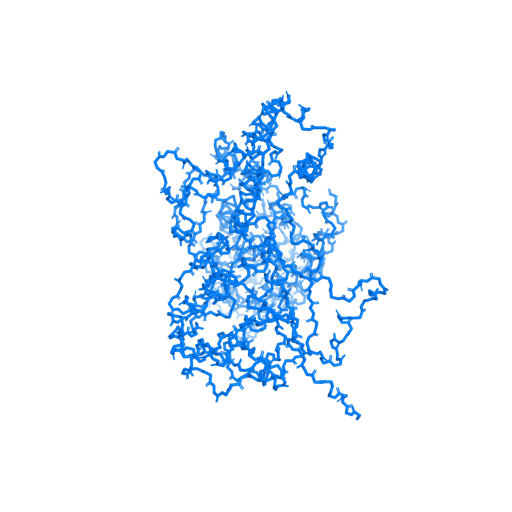8 470 ALA A N 1
ATOM 3671 C CA . ALA A 1 470 ? -0.317 -4.113 -16.173 1.00 91.88 470 ALA A CA 1
ATOM 3672 C C . ALA A 1 470 ? -0.032 -3.377 -17.494 1.00 91.88 470 ALA A C 1
ATOM 3674 O O . ALA A 1 470 ? 0.742 -3.865 -18.320 1.00 91.88 470 ALA A O 1
ATOM 3675 N N . LEU A 1 471 ? -0.621 -2.192 -17.686 1.00 92.69 471 LEU A N 1
ATOM 3676 C CA . LEU A 1 471 ? -0.415 -1.360 -18.874 1.00 92.69 471 LEU A CA 1
ATOM 3677 C C . LEU A 1 471 ? 1.031 -0.866 -18.966 1.00 92.69 471 LEU A C 1
ATOM 3679 O O . LEU A 1 471 ? 1.637 -0.916 -20.040 1.00 92.69 471 LEU A O 1
ATOM 3683 N N . TYR A 1 472 ? 1.610 -0.439 -17.843 1.00 93.94 472 TYR A N 1
ATOM 3684 C CA . TYR A 1 472 ? 3.018 -0.071 -17.762 1.00 93.94 472 TYR A CA 1
ATOM 3685 C C . TYR A 1 472 ? 3.921 -1.254 -18.131 1.00 93.94 472 TYR A C 1
ATOM 3687 O O . TYR A 1 472 ? 4.755 -1.126 -19.023 1.00 93.94 472 TYR A O 1
ATOM 3695 N N . GLY A 1 473 ? 3.713 -2.424 -17.519 1.00 94.00 473 GLY A N 1
ATOM 3696 C CA . GLY A 1 473 ? 4.498 -3.622 -17.811 1.00 94.00 473 GLY A CA 1
ATOM 3697 C C . GLY A 1 473 ? 4.432 -4.001 -19.291 1.00 94.00 473 GLY A C 1
ATOM 3698 O O . GLY A 1 473 ? 5.467 -4.147 -19.934 1.00 94.00 473 GLY A O 1
ATOM 3699 N N . LEU A 1 474 ? 3.229 -4.083 -19.867 1.00 94.44 474 LEU A N 1
ATOM 3700 C CA . LEU A 1 474 ? 3.042 -4.418 -21.282 1.00 94.44 474 LEU A CA 1
ATOM 3701 C C . LEU A 1 474 ? 3.717 -3.404 -22.219 1.00 94.44 474 LEU A C 1
ATOM 3703 O O . LEU A 1 474 ? 4.369 -3.789 -23.191 1.00 94.44 474 LEU A O 1
ATOM 3707 N N . SER A 1 475 ? 3.569 -2.113 -21.931 1.00 95.94 475 SER A N 1
ATOM 3708 C CA . SER A 1 475 ? 4.159 -1.051 -22.748 1.00 95.94 475 SER A CA 1
ATOM 3709 C C . SER A 1 475 ? 5.688 -1.011 -22.642 1.00 95.94 475 SER A C 1
ATOM 3711 O O . SER A 1 475 ? 6.353 -0.872 -23.669 1.00 95.94 475 SER A O 1
ATOM 3713 N N . ALA A 1 476 ? 6.257 -1.236 -21.452 1.00 95.69 476 ALA A N 1
ATOM 3714 C CA . ALA A 1 476 ? 7.699 -1.356 -21.239 1.00 95.69 476 ALA A CA 1
ATOM 3715 C C . ALA A 1 476 ? 8.287 -2.565 -21.986 1.00 95.69 476 ALA A C 1
ATOM 3717 O O . ALA A 1 476 ? 9.349 -2.464 -22.600 1.00 95.69 476 ALA A O 1
ATOM 3718 N N . LEU A 1 477 ? 7.575 -3.700 -22.001 1.00 95.62 477 LEU A N 1
ATOM 3719 C CA . LEU A 1 477 ? 7.955 -4.879 -22.786 1.00 95.62 477 LEU A CA 1
ATOM 3720 C C . LEU A 1 477 ? 8.009 -4.562 -24.282 1.00 95.62 477 LEU A C 1
ATOM 3722 O O . LEU A 1 477 ? 9.014 -4.834 -24.939 1.00 95.62 477 LEU A O 1
ATOM 3726 N N . ALA A 1 478 ? 6.948 -3.961 -24.822 1.00 96.38 478 ALA A N 1
ATOM 3727 C CA . ALA A 1 478 ? 6.890 -3.584 -26.230 1.00 96.38 478 ALA A CA 1
ATOM 3728 C C . ALA A 1 478 ? 8.010 -2.595 -26.602 1.00 96.38 478 ALA A C 1
ATOM 3730 O O . ALA A 1 478 ? 8.722 -2.807 -27.588 1.00 96.38 478 ALA A O 1
ATOM 3731 N N . ALA A 1 479 ? 8.224 -1.565 -25.778 1.00 96.75 479 ALA A N 1
ATOM 3732 C CA . ALA A 1 479 ? 9.298 -0.592 -25.952 1.00 96.75 479 ALA A CA 1
ATOM 3733 C C . ALA A 1 479 ? 10.687 -1.243 -25.898 1.00 96.75 479 ALA A C 1
ATOM 3735 O O . ALA A 1 479 ? 11.562 -0.921 -26.706 1.00 96.75 479 ALA A O 1
ATOM 3736 N N . HIS A 1 480 ? 10.892 -2.216 -25.010 1.00 95.81 480 HIS A N 1
ATOM 3737 C CA . HIS A 1 480 ? 12.141 -2.969 -24.913 1.00 95.81 480 HIS A CA 1
ATOM 3738 C C . HIS A 1 480 ? 12.449 -3.747 -26.188 1.00 95.81 480 HIS A C 1
ATOM 3740 O O . HIS A 1 480 ? 13.550 -3.626 -26.733 1.00 95.81 480 HIS A O 1
ATOM 3746 N N . PHE A 1 481 ? 11.483 -4.507 -26.706 1.00 95.69 481 PHE A N 1
ATOM 3747 C CA . PHE A 1 481 ? 11.675 -5.261 -27.946 1.00 95.69 481 PHE A CA 1
ATOM 3748 C C . PHE A 1 481 ? 11.900 -4.339 -29.147 1.00 95.69 481 PHE A C 1
ATOM 3750 O O . PHE A 1 481 ? 12.785 -4.616 -29.957 1.00 95.69 481 PHE A O 1
ATOM 3757 N N . ALA A 1 482 ? 11.172 -3.222 -29.229 1.00 95.88 482 ALA A N 1
ATOM 3758 C CA . ALA A 1 482 ? 11.320 -2.251 -30.311 1.00 95.88 482 ALA A CA 1
ATOM 3759 C C . ALA A 1 482 ? 12.680 -1.529 -30.297 1.00 95.88 482 ALA A C 1
ATOM 3761 O O . ALA A 1 482 ? 13.231 -1.229 -31.354 1.00 95.88 482 ALA A O 1
ATOM 3762 N N . THR A 1 483 ? 13.249 -1.268 -29.115 1.00 96.06 483 THR A N 1
ATOM 3763 C CA . THR A 1 483 ? 14.459 -0.435 -28.971 1.00 96.06 483 THR A CA 1
ATOM 3764 C C . THR A 1 483 ? 15.743 -1.200 -28.661 1.00 96.06 483 THR A C 1
ATOM 3766 O O . THR A 1 483 ? 16.830 -0.627 -28.755 1.00 96.06 483 THR A O 1
ATOM 3769 N N . THR A 1 484 ? 15.667 -2.499 -28.353 1.00 94.88 484 THR A N 1
ATOM 3770 C CA . THR A 1 484 ? 16.856 -3.361 -28.225 1.00 94.88 484 THR A CA 1
ATOM 3771 C C . THR A 1 484 ? 17.756 -3.303 -29.471 1.00 94.88 484 THR A C 1
ATOM 3773 O O . THR A 1 484 ? 18.971 -3.181 -29.301 1.00 94.88 484 THR A O 1
ATOM 3776 N N . PRO A 1 485 ? 17.227 -3.314 -30.715 1.00 95.12 485 PRO A N 1
ATOM 3777 C CA . PRO A 1 485 ? 18.065 -3.154 -31.899 1.00 95.12 485 PRO A CA 1
ATOM 3778 C C . PRO A 1 485 ? 18.849 -1.840 -31.913 1.00 95.12 485 PRO A C 1
ATOM 3780 O O . PRO A 1 485 ? 20.026 -1.861 -32.253 1.00 95.12 485 PRO A O 1
ATOM 3783 N N . LEU A 1 486 ? 18.249 -0.723 -31.484 1.00 94.88 486 LEU A N 1
ATOM 3784 C CA . LEU A 1 486 ? 18.928 0.578 -31.416 1.00 94.88 486 LEU A CA 1
ATOM 3785 C C . LEU A 1 486 ? 20.098 0.548 -30.428 1.00 94.88 486 LEU A C 1
ATOM 3787 O O . LEU A 1 486 ? 21.194 1.007 -30.751 1.00 94.88 486 LEU A O 1
ATOM 3791 N N . LEU A 1 487 ? 19.890 -0.053 -29.250 1.00 93.38 487 LEU A N 1
ATOM 3792 C CA . LEU A 1 487 ? 20.955 -0.259 -28.267 1.00 93.38 487 LEU A CA 1
ATOM 3793 C C . LEU A 1 487 ? 22.102 -1.077 -28.872 1.00 93.38 487 LEU A C 1
ATOM 3795 O O . LEU A 1 487 ? 23.261 -0.677 -28.805 1.00 93.38 487 LEU A O 1
ATOM 3799 N N . ASN A 1 488 ? 21.777 -2.210 -29.490 1.00 95.00 488 ASN A N 1
ATOM 3800 C CA . ASN A 1 488 ? 22.771 -3.123 -30.040 1.00 95.00 488 ASN A CA 1
ATOM 3801 C C . ASN A 1 488 ? 23.497 -2.548 -31.267 1.00 95.00 488 ASN A C 1
ATOM 3803 O O . ASN A 1 488 ? 24.685 -2.815 -31.430 1.00 95.00 488 ASN A O 1
ATOM 3807 N N . VAL A 1 489 ? 22.840 -1.719 -32.086 1.00 94.56 489 VAL A N 1
ATOM 3808 C CA . VAL A 1 489 ? 23.489 -0.949 -33.163 1.00 94.56 489 VAL A CA 1
ATOM 3809 C C . VAL A 1 489 ? 24.479 0.059 -32.584 1.00 94.56 489 VAL A C 1
ATOM 3811 O O . VAL A 1 489 ? 25.614 0.120 -33.050 1.00 94.56 489 VAL A O 1
ATOM 3814 N N . ASN A 1 490 ? 24.092 0.798 -31.540 1.00 94.94 490 ASN A N 1
ATOM 3815 C CA . ASN A 1 490 ? 24.977 1.757 -30.881 1.00 94.94 490 ASN A CA 1
ATOM 3816 C C . ASN A 1 490 ? 26.223 1.061 -30.304 1.00 94.94 490 ASN A C 1
ATOM 3818 O O . ASN A 1 490 ? 27.354 1.473 -30.554 1.00 94.94 490 ASN A O 1
ATOM 3822 N N . ILE A 1 491 ? 26.031 -0.059 -29.596 1.00 93.75 491 ILE A N 1
ATOM 3823 C CA . ILE A 1 491 ? 27.146 -0.849 -29.054 1.00 93.75 491 ILE A CA 1
ATOM 3824 C C . ILE A 1 491 ? 28.012 -1.413 -30.189 1.00 93.75 491 ILE A C 1
ATOM 3826 O O . ILE A 1 491 ? 29.236 -1.347 -30.108 1.00 93.75 491 ILE A O 1
ATOM 3830 N N . PHE A 1 492 ? 27.410 -1.942 -31.257 1.00 93.62 492 PHE A N 1
ATOM 3831 C CA . PHE A 1 492 ? 28.155 -2.451 -32.409 1.00 93.62 492 PHE A CA 1
ATOM 3832 C C . PHE A 1 492 ? 29.020 -1.379 -33.070 1.00 93.62 492 PHE A C 1
ATOM 3834 O O . PHE A 1 492 ? 30.179 -1.642 -33.384 1.00 93.62 492 PHE A O 1
ATOM 3841 N N . TYR A 1 493 ? 28.482 -0.179 -33.277 1.00 93.44 493 TYR A N 1
ATOM 3842 C CA . TYR A 1 493 ? 29.228 0.905 -33.904 1.00 93.44 493 TYR A CA 1
ATOM 3843 C C . TYR A 1 493 ? 30.478 1.272 -33.088 1.00 93.44 493 TYR A C 1
ATOM 3845 O O . TYR A 1 493 ? 31.568 1.382 -33.656 1.00 93.44 493 TYR A O 1
ATOM 3853 N N . HIS A 1 494 ? 30.318 1.385 -31.764 1.00 94.75 494 HIS A N 1
ATOM 3854 C CA . HIS A 1 494 ? 31.336 1.875 -30.830 1.00 94.75 494 HIS A CA 1
ATOM 3855 C C . HIS A 1 494 ? 32.337 0.833 -30.321 1.00 94.75 494 HIS A C 1
ATOM 3857 O O . HIS A 1 494 ? 33.468 1.199 -30.013 1.00 94.75 494 HIS A O 1
ATOM 3863 N N . PHE A 1 495 ? 31.929 -0.432 -30.196 1.00 93.44 495 PHE A N 1
ATOM 3864 C CA . PHE A 1 495 ? 32.736 -1.515 -29.614 1.00 93.44 495 PHE A CA 1
ATOM 3865 C C . PHE A 1 495 ? 32.904 -2.712 -30.554 1.00 93.44 495 PHE A C 1
ATOM 3867 O O . PHE A 1 495 ? 33.507 -3.708 -30.171 1.00 93.44 495 PHE A O 1
ATOM 3874 N N . GLY A 1 496 ? 32.339 -2.665 -31.761 1.00 90.44 496 GLY A N 1
ATOM 3875 C CA . GLY A 1 496 ? 32.443 -3.741 -32.741 1.00 90.44 496 GLY A CA 1
ATOM 3876 C C . GLY A 1 496 ? 33.786 -3.778 -33.485 1.00 90.44 496 GLY A C 1
ATOM 3877 O O . GLY A 1 496 ? 34.655 -2.922 -33.287 1.00 90.44 496 GLY A O 1
ATOM 3878 N N . PRO A 1 497 ? 33.958 -4.768 -34.382 1.00 87.69 497 PRO A N 1
ATOM 3879 C CA . PRO A 1 497 ? 35.172 -4.936 -35.179 1.00 87.69 497 PRO A CA 1
ATOM 3880 C C . PRO A 1 497 ? 35.414 -3.755 -36.130 1.00 87.69 497 PRO A C 1
ATOM 3882 O O . PRO A 1 497 ? 34.462 -3.147 -36.622 1.00 87.69 497 PRO A O 1
ATOM 3885 N N . VAL A 1 498 ? 36.693 -3.480 -36.436 1.00 80.75 498 VAL A N 1
ATOM 3886 C CA . VAL A 1 498 ? 37.178 -2.339 -37.255 1.00 80.75 498 VAL A CA 1
ATOM 3887 C C . VAL A 1 498 ? 36.647 -2.343 -38.697 1.00 80.75 498 VAL A C 1
ATOM 3889 O O . VAL A 1 498 ? 36.497 -1.275 -39.288 1.00 80.75 498 VAL A O 1
ATOM 3892 N N . LEU A 1 499 ? 36.246 -3.499 -39.224 1.00 77.00 499 LEU A N 1
ATOM 3893 C CA . LEU A 1 499 ? 35.521 -3.624 -40.490 1.00 77.00 499 LEU A CA 1
ATOM 3894 C C . LEU A 1 499 ? 34.128 -4.206 -40.194 1.00 77.00 499 LEU A C 1
ATOM 3896 O O . LEU A 1 499 ? 34.000 -5.417 -40.000 1.00 77.00 499 LEU A O 1
ATOM 3900 N N . PRO A 1 500 ? 33.092 -3.359 -40.065 1.00 70.88 500 PRO A N 1
ATOM 3901 C CA . PRO A 1 500 ? 31.764 -3.801 -39.679 1.00 70.88 500 PRO A CA 1
ATOM 3902 C C . PRO A 1 500 ? 31.057 -4.415 -40.894 1.00 70.88 500 PRO A C 1
ATOM 3904 O O . PRO A 1 500 ? 30.723 -3.715 -41.844 1.00 70.88 500 PRO A O 1
ATOM 3907 N N . GLY A 1 501 ? 30.826 -5.729 -40.872 1.00 74.19 501 GLY A N 1
ATOM 3908 C CA . GLY A 1 501 ? 29.948 -6.390 -41.843 1.00 74.19 501 GLY A CA 1
ATOM 3909 C C . GLY A 1 501 ? 28.459 -6.119 -41.562 1.00 74.19 501 GLY A C 1
ATOM 3910 O O . GLY A 1 501 ? 28.114 -5.650 -40.472 1.00 74.19 501 GLY A O 1
ATOM 3911 N N . PRO A 1 502 ? 27.553 -6.439 -42.504 1.00 80.62 502 PRO A N 1
ATOM 3912 C CA . PRO A 1 502 ? 26.117 -6.291 -42.291 1.00 80.62 502 PRO A CA 1
ATOM 3913 C C . PRO A 1 502 ? 25.637 -7.171 -41.128 1.00 80.62 502 PRO A C 1
ATOM 3915 O O . PRO A 1 502 ? 25.988 -8.350 -41.026 1.00 80.62 502 PRO A O 1
ATOM 3918 N N . ILE A 1 503 ? 24.798 -6.613 -40.250 1.00 86.94 503 ILE A N 1
ATOM 3919 C CA . ILE A 1 503 ? 24.209 -7.347 -39.125 1.00 86.94 503 ILE A CA 1
ATOM 3920 C C . ILE A 1 503 ? 22.741 -7.636 -39.409 1.00 86.94 503 ILE A C 1
ATOM 3922 O O . ILE A 1 503 ? 21.933 -6.732 -39.588 1.00 86.94 503 ILE A O 1
ATOM 3926 N N . SER A 1 504 ? 22.371 -8.914 -39.357 1.00 90.94 504 SER A N 1
ATOM 3927 C CA . SER A 1 504 ? 20.968 -9.331 -39.409 1.00 90.94 504 SER A CA 1
ATOM 3928 C C . SER A 1 504 ? 20.170 -8.813 -38.203 1.00 90.94 504 SER A C 1
ATOM 3930 O O . SER A 1 504 ? 20.658 -8.898 -37.071 1.00 90.94 504 SER A O 1
ATOM 3932 N N . MET A 1 505 ? 18.897 -8.457 -38.397 1.00 90.62 505 MET A N 1
ATOM 3933 C CA . MET A 1 505 ? 17.983 -8.090 -37.301 1.00 90.62 505 MET A CA 1
ATOM 3934 C C . MET A 1 505 ? 17.942 -9.128 -36.172 1.00 90.62 505 MET A C 1
ATOM 3936 O O . MET A 1 505 ? 17.949 -8.768 -34.999 1.00 90.62 505 MET A O 1
ATOM 3940 N N . ARG A 1 506 ? 18.024 -10.427 -36.496 1.00 90.56 506 ARG A N 1
ATOM 3941 C CA . ARG A 1 506 ? 18.093 -11.508 -35.496 1.00 90.56 506 ARG A CA 1
ATOM 3942 C C . ARG A 1 506 ? 19.244 -11.329 -34.498 1.00 90.56 506 ARG A C 1
ATOM 3944 O O . ARG A 1 506 ? 19.071 -11.598 -33.312 1.00 90.56 506 ARG A O 1
ATOM 3951 N N . ARG A 1 507 ? 20.417 -10.886 -34.964 1.00 89.25 507 ARG A N 1
ATOM 3952 C CA . ARG A 1 507 ? 21.578 -10.608 -34.101 1.00 89.25 507 ARG A CA 1
ATOM 3953 C C . ARG A 1 507 ? 21.378 -9.321 -33.300 1.00 89.25 507 ARG A C 1
ATOM 3955 O O . ARG A 1 507 ? 21.728 -9.309 -32.125 1.00 89.25 507 ARG A O 1
ATOM 3962 N N . LEU A 1 508 ? 20.769 -8.291 -33.892 1.00 91.75 508 LEU A N 1
ATOM 3963 C CA . LEU A 1 508 ? 20.431 -7.042 -33.196 1.00 91.75 508 LEU A CA 1
ATOM 3964 C C . LEU A 1 508 ? 19.359 -7.222 -32.114 1.00 91.75 508 LEU A C 1
ATOM 3966 O O . LEU A 1 508 ? 19.345 -6.467 -31.153 1.00 91.75 508 LEU A O 1
ATOM 3970 N N . CYS A 1 509 ? 18.504 -8.240 -32.202 1.00 92.06 509 CYS A N 1
ATOM 3971 C CA . CYS A 1 509 ? 17.527 -8.557 -31.155 1.00 92.06 509 CYS A CA 1
ATOM 3972 C C . CYS A 1 509 ? 18.092 -9.441 -30.027 1.00 92.06 509 CYS A C 1
ATOM 3974 O O . CYS A 1 509 ? 17.360 -9.813 -29.103 1.00 92.06 509 CYS A O 1
ATOM 3976 N N . ARG A 1 510 ? 19.372 -9.830 -30.079 1.00 88.62 510 ARG A N 1
ATOM 3977 C CA . ARG A 1 510 ? 19.969 -10.745 -29.098 1.00 88.62 510 ARG A CA 1
ATOM 3978 C C . ARG A 1 510 ? 20.002 -10.110 -27.705 1.00 88.62 510 ARG A C 1
ATOM 3980 O O . ARG A 1 510 ? 20.383 -8.957 -27.546 1.00 88.62 510 ARG A O 1
ATOM 3987 N N . GLY A 1 511 ? 19.616 -10.889 -26.693 1.00 84.81 511 GLY A N 1
ATOM 3988 C CA . GLY A 1 511 ? 19.551 -10.434 -25.299 1.00 84.81 511 GLY A CA 1
ATOM 3989 C C . GLY A 1 511 ? 18.222 -9.783 -24.896 1.00 84.81 511 GLY A C 1
ATOM 3990 O O . GLY A 1 511 ? 17.988 -9.639 -23.700 1.00 84.81 511 GLY A O 1
ATOM 3991 N N . SER A 1 512 ? 17.325 -9.484 -25.846 1.00 88.06 512 SER A N 1
ATOM 3992 C CA . SER A 1 512 ? 16.000 -8.894 -25.572 1.00 88.06 512 SER A CA 1
ATOM 3993 C C . SER A 1 512 ? 15.195 -9.697 -24.539 1.00 88.06 512 SER A C 1
ATOM 3995 O O . SER A 1 512 ? 14.811 -9.160 -23.503 1.00 88.06 512 SER A O 1
ATOM 3997 N N . LEU A 1 513 ? 15.037 -11.008 -24.746 1.00 89.50 513 LEU A N 1
ATOM 3998 C CA . LEU A 1 513 ? 14.327 -11.892 -23.810 1.00 89.50 513 LEU A CA 1
ATOM 3999 C C . LEU A 1 513 ? 14.993 -11.955 -22.424 1.00 89.50 513 LEU A C 1
ATOM 4001 O O . LEU A 1 513 ? 14.318 -11.857 -21.406 1.00 89.50 513 LEU A O 1
ATOM 4005 N N . LEU A 1 514 ? 16.325 -12.069 -22.364 1.00 89.81 514 LEU A N 1
ATOM 4006 C CA . LEU A 1 514 ? 17.049 -12.205 -21.092 1.00 89.81 514 LEU A CA 1
ATOM 4007 C C . LEU A 1 514 ? 16.962 -10.936 -20.228 1.00 89.81 514 LEU A C 1
ATOM 4009 O O . LEU A 1 514 ? 16.927 -11.026 -19.006 1.00 89.81 514 LEU A O 1
ATOM 4013 N N . LEU A 1 515 ? 16.924 -9.759 -20.860 1.00 89.44 515 LEU A N 1
ATOM 4014 C CA . LEU A 1 515 ? 16.872 -8.460 -20.179 1.00 89.44 515 LEU A CA 1
ATOM 4015 C C . LEU A 1 515 ? 15.451 -7.940 -19.966 1.00 89.44 515 LEU A C 1
ATOM 4017 O O . LEU A 1 515 ? 15.269 -6.819 -19.502 1.00 89.44 515 LEU A O 1
ATOM 4021 N N . THR A 1 516 ? 14.448 -8.759 -20.267 1.00 90.50 516 THR A N 1
ATOM 4022 C CA . THR A 1 516 ? 13.042 -8.401 -20.101 1.00 90.50 516 THR A CA 1
ATOM 4023 C C . THR A 1 516 ? 12.696 -7.974 -18.661 1.00 90.50 516 THR A C 1
ATOM 4025 O O . THR A 1 516 ? 12.094 -6.912 -18.504 1.00 90.50 516 THR A O 1
ATOM 4028 N N . PRO A 1 517 ? 13.132 -8.681 -17.593 1.00 86.38 517 PRO A N 1
ATOM 4029 C CA . PRO A 1 517 ? 12.877 -8.233 -16.219 1.00 86.38 517 PRO A CA 1
ATOM 4030 C C . PRO A 1 517 ? 13.516 -6.877 -15.896 1.00 86.38 517 PRO A C 1
ATOM 4032 O O . PRO A 1 517 ? 12.909 -6.054 -15.216 1.00 86.38 517 PRO A O 1
ATOM 4035 N N . ALA A 1 518 ? 14.721 -6.618 -16.418 1.00 85.50 518 ALA A N 1
ATOM 4036 C CA . ALA A 1 518 ? 15.396 -5.336 -16.238 1.00 85.50 518 ALA A CA 1
ATOM 4037 C C . ALA A 1 518 ? 14.652 -4.207 -16.952 1.00 85.50 518 ALA A C 1
ATOM 4039 O O . ALA A 1 518 ? 14.534 -3.124 -16.399 1.00 85.50 518 ALA A O 1
ATOM 4040 N N . ALA A 1 519 ? 14.097 -4.466 -18.135 1.00 85.56 519 ALA A N 1
ATOM 4041 C CA . ALA A 1 519 ? 13.348 -3.463 -18.877 1.00 85.56 519 ALA A CA 1
ATOM 4042 C C . ALA A 1 519 ? 12.023 -3.066 -18.212 1.00 85.56 519 ALA A C 1
ATOM 4044 O O . ALA A 1 519 ? 11.592 -1.932 -18.374 1.00 85.56 519 ALA A O 1
ATOM 4045 N N . VAL A 1 520 ? 11.388 -3.976 -17.468 1.00 87.62 520 VAL A N 1
ATOM 4046 C CA . VAL A 1 520 ? 10.149 -3.680 -16.731 1.00 87.62 520 VAL A CA 1
ATOM 4047 C C . VAL A 1 520 ? 10.441 -3.023 -15.382 1.00 87.62 520 VAL A C 1
ATOM 4049 O O . VAL A 1 520 ? 9.737 -2.103 -14.995 1.00 87.62 520 VAL A O 1
ATOM 4052 N N . LEU A 1 521 ? 11.459 -3.480 -14.648 1.00 85.69 521 LEU A N 1
ATOM 4053 C CA . LEU A 1 521 ? 11.736 -2.970 -13.299 1.00 85.69 521 LEU A CA 1
ATOM 4054 C C . LEU A 1 521 ? 12.615 -1.712 -13.296 1.00 85.69 521 LEU A C 1
ATOM 4056 O O . LEU A 1 521 ? 12.496 -0.890 -12.392 1.00 85.69 521 LEU A O 1
ATOM 4060 N N . LEU A 1 522 ? 13.512 -1.580 -14.276 1.00 85.62 522 LEU A N 1
ATOM 4061 C CA . LEU A 1 522 ? 14.500 -0.505 -14.414 1.00 85.62 522 LEU A CA 1
ATOM 4062 C C . LEU A 1 522 ? 14.747 -0.185 -15.909 1.00 85.62 522 LEU A C 1
ATOM 4064 O O . LEU A 1 522 ? 15.854 -0.410 -16.415 1.00 85.62 522 LEU A O 1
ATOM 4068 N N . PRO A 1 523 ? 13.738 0.334 -16.643 1.00 83.38 523 PRO A N 1
ATOM 4069 C CA . PRO A 1 523 ? 13.843 0.631 -18.085 1.00 83.38 523 PRO A CA 1
ATOM 4070 C C . PRO A 1 523 ? 14.974 1.610 -18.431 1.00 83.38 523 PRO A C 1
ATOM 4072 O O . PRO A 1 523 ? 15.578 1.530 -19.512 1.00 83.38 523 PRO A O 1
ATOM 4075 N N . PHE A 1 524 ? 15.258 2.517 -17.492 1.00 85.94 524 PHE A N 1
ATOM 4076 C CA . PHE A 1 524 ? 16.320 3.509 -17.546 1.00 85.94 524 PHE A CA 1
ATOM 4077 C C . PHE A 1 524 ? 17.215 3.395 -16.325 1.00 85.94 524 PHE A C 1
ATOM 4079 O O . PHE A 1 524 ? 16.866 2.812 -15.293 1.00 85.94 524 PHE A O 1
ATOM 4086 N N . GLN A 1 525 ? 18.379 4.017 -16.446 1.00 82.94 525 GLN A N 1
ATOM 4087 C CA . GLN A 1 525 ? 19.330 4.099 -15.365 1.00 82.94 525 GLN A CA 1
ATOM 4088 C C . GLN A 1 525 ? 18.705 4.790 -14.146 1.00 82.94 525 GLN A C 1
ATOM 4090 O O . GLN A 1 525 ? 18.238 5.920 -14.243 1.00 82.94 525 GLN A O 1
ATOM 4095 N N . ALA A 1 526 ? 18.695 4.085 -13.012 1.00 83.62 526 ALA A N 1
ATOM 4096 C CA . ALA A 1 526 ? 18.154 4.567 -11.746 1.00 83.62 526 ALA A CA 1
ATOM 4097 C C . ALA A 1 526 ? 16.716 5.131 -11.821 1.00 83.62 526 ALA A C 1
ATOM 4099 O O . ALA A 1 526 ? 16.389 6.070 -11.096 1.00 83.62 526 ALA A O 1
ATOM 4100 N N . SER A 1 527 ? 15.854 4.554 -12.676 1.00 85.81 527 SER A N 1
ATOM 4101 C CA . SER A 1 527 ? 14.429 4.915 -12.782 1.00 85.81 527 SER A CA 1
ATOM 4102 C C . SER A 1 527 ? 13.635 4.454 -11.555 1.00 85.81 527 SER A C 1
ATOM 4104 O O . SER A 1 527 ? 12.816 3.539 -11.614 1.00 85.81 527 SER A O 1
ATOM 4106 N N . TRP A 1 528 ? 13.897 5.082 -10.411 1.00 87.88 528 TRP A N 1
ATOM 4107 C CA . TRP A 1 528 ? 13.302 4.710 -9.130 1.00 87.88 528 TRP A CA 1
ATOM 4108 C C . TRP A 1 528 ? 11.784 4.869 -9.116 1.00 87.88 528 TRP A C 1
ATOM 4110 O O . TRP A 1 528 ? 11.098 4.117 -8.426 1.00 87.88 528 TRP A O 1
ATOM 4120 N N . LEU A 1 529 ? 11.259 5.802 -9.916 1.00 87.44 529 LEU A N 1
ATOM 4121 C CA . LEU A 1 529 ? 9.826 6.039 -10.026 1.00 87.44 529 LEU A CA 1
ATOM 4122 C C . LEU A 1 529 ? 9.098 4.814 -10.590 1.00 87.44 529 LEU A C 1
ATOM 4124 O O . LEU A 1 529 ? 8.024 4.479 -10.108 1.00 87.44 529 LEU A O 1
ATOM 4128 N N . THR A 1 530 ? 9.712 4.097 -11.537 1.00 87.94 530 THR A N 1
ATOM 4129 C CA . THR A 1 530 ? 9.159 2.850 -12.084 1.00 87.94 530 THR A CA 1
ATOM 4130 C C . THR A 1 530 ? 8.939 1.822 -10.984 1.00 87.94 530 THR A C 1
ATOM 4132 O O . THR A 1 530 ? 7.848 1.267 -10.841 1.00 87.94 530 THR A O 1
ATOM 4135 N N . TRP A 1 531 ? 9.983 1.567 -10.192 1.00 86.31 531 TRP A N 1
ATOM 4136 C CA . TRP A 1 531 ? 9.899 0.619 -9.090 1.00 86.31 531 TRP A CA 1
ATOM 4137 C C . TRP A 1 531 ? 8.853 1.075 -8.075 1.00 86.31 531 TRP A C 1
ATOM 4139 O O . TRP A 1 531 ? 8.017 0.280 -7.656 1.00 86.31 531 TRP A O 1
ATOM 4149 N N . TYR A 1 532 ? 8.864 2.362 -7.729 1.00 85.62 532 TYR A N 1
ATOM 4150 C CA . TYR A 1 532 ? 7.957 2.949 -6.756 1.00 85.62 532 TYR A CA 1
ATOM 4151 C C . TYR A 1 532 ? 6.483 2.830 -7.157 1.00 85.62 532 TYR A C 1
ATOM 4153 O O . TYR A 1 532 ? 5.662 2.350 -6.379 1.00 85.62 532 TYR A O 1
ATOM 4161 N N . GLU A 1 533 ? 6.139 3.217 -8.381 1.00 85.94 533 GLU A N 1
ATOM 4162 C CA . GLU A 1 533 ? 4.764 3.198 -8.888 1.00 85.94 533 GLU A CA 1
ATOM 4163 C C . GLU A 1 533 ? 4.239 1.783 -9.145 1.00 85.94 533 GLU A C 1
ATOM 4165 O O . GLU A 1 533 ? 3.031 1.575 -9.254 1.00 85.94 533 GLU A O 1
ATOM 4170 N N . THR A 1 534 ? 5.142 0.804 -9.227 1.00 87.31 534 THR A N 1
ATOM 4171 C CA . THR A 1 534 ? 4.812 -0.613 -9.358 1.00 87.31 534 THR A CA 1
ATOM 4172 C C . THR A 1 534 ? 4.992 -1.320 -8.015 1.00 87.31 534 THR A C 1
ATOM 4174 O O . THR A 1 534 ? 4.153 -1.166 -7.131 1.00 87.31 534 THR A O 1
ATOM 4177 N N . ALA A 1 535 ? 6.067 -2.083 -7.824 1.00 84.62 535 ALA A N 1
ATOM 4178 C CA . ALA A 1 535 ? 6.288 -2.912 -6.641 1.00 84.62 535 ALA A CA 1
ATOM 4179 C C . ALA A 1 535 ? 6.382 -2.111 -5.328 1.00 84.62 535 ALA A C 1
ATOM 4181 O O . ALA A 1 535 ? 5.920 -2.580 -4.290 1.00 84.62 535 ALA A O 1
ATOM 4182 N N . GLY A 1 536 ? 6.951 -0.905 -5.364 1.00 80.19 536 GLY A N 1
ATOM 4183 C CA . GLY A 1 536 ? 7.176 -0.077 -4.181 1.00 80.19 536 GLY A CA 1
ATOM 4184 C C . GLY A 1 536 ? 5.887 0.353 -3.493 1.00 80.19 536 GLY A C 1
ATOM 4185 O O . GLY A 1 536 ? 5.788 0.232 -2.277 1.00 80.19 536 GLY A O 1
ATOM 4186 N N . SER A 1 537 ? 4.866 0.727 -4.265 1.00 80.94 537 SER A N 1
ATOM 4187 C CA . SER A 1 537 ? 3.539 1.111 -3.762 1.00 80.94 537 SER A CA 1
ATOM 4188 C C . SER A 1 537 ? 2.824 -0.027 -3.021 1.00 80.94 537 SER A C 1
ATOM 4190 O O . SER A 1 537 ? 1.873 0.223 -2.289 1.00 80.94 537 SER A O 1
ATOM 4192 N N . PHE A 1 538 ? 3.268 -1.275 -3.204 1.00 80.06 538 PHE A N 1
ATOM 4193 C CA . PHE A 1 538 ? 2.756 -2.451 -2.496 1.00 80.06 538 PHE A CA 1
ATOM 4194 C C . PHE A 1 538 ? 3.297 -2.559 -1.056 1.00 80.06 538 PHE A C 1
ATOM 4196 O O . PHE A 1 538 ? 2.670 -3.179 -0.195 1.00 80.06 538 PHE A O 1
ATOM 4203 N N . ILE A 1 539 ? 4.471 -1.968 -0.807 1.00 75.62 539 ILE A N 1
ATOM 4204 C CA . ILE A 1 539 ? 5.215 -2.033 0.459 1.00 75.62 539 ILE A CA 1
ATOM 4205 C C . ILE A 1 539 ? 5.114 -0.701 1.205 1.00 75.62 539 ILE A C 1
ATOM 4207 O O . ILE A 1 539 ? 4.796 -0.686 2.388 1.00 75.62 539 ILE A O 1
ATOM 4211 N N . VAL A 1 540 ? 5.355 0.409 0.506 1.00 73.00 540 VAL A N 1
ATOM 4212 C CA . VAL A 1 540 ? 5.240 1.773 1.026 1.00 73.00 540 VAL A CA 1
ATOM 4213 C C . VAL A 1 540 ? 4.052 2.432 0.327 1.00 73.00 540 VAL A C 1
ATOM 4215 O O . VAL A 1 540 ? 4.219 2.999 -0.757 1.00 73.00 540 VAL A O 1
ATOM 4218 N N . PRO A 1 541 ? 2.829 2.304 0.872 1.00 68.31 541 PRO A N 1
ATOM 4219 C CA . PRO A 1 541 ? 1.665 2.894 0.240 1.00 68.31 541 PRO A CA 1
ATOM 4220 C C . PRO A 1 541 ? 1.760 4.405 0.225 1.00 68.31 541 PRO A C 1
ATOM 4222 O O . PRO A 1 541 ? 1.936 5.041 1.263 1.00 68.31 541 PRO A O 1
ATOM 4225 N N . THR A 1 542 ? 1.476 4.977 -0.936 1.00 69.31 542 THR A N 1
ATOM 4226 C CA . THR A 1 542 ? 1.031 6.359 -1.012 1.00 69.31 542 THR A CA 1
ATOM 4227 C C . THR A 1 542 ? -0.289 6.430 -1.755 1.00 69.31 542 THR A C 1
ATOM 4229 O O . THR A 1 542 ? -0.517 5.769 -2.771 1.00 69.31 542 THR A O 1
ATOM 4232 N N . LEU A 1 543 ? -1.187 7.228 -1.191 1.00 67.31 543 LEU A N 1
ATOM 4233 C CA . LEU A 1 543 ? -2.553 7.417 -1.675 1.00 67.31 543 LEU A CA 1
ATOM 4234 C C . LEU A 1 543 ? -2.620 8.289 -2.941 1.00 67.31 543 LEU A C 1
ATOM 4236 O O . LEU A 1 543 ? -3.602 8.270 -3.670 1.00 67.31 543 LEU A O 1
ATOM 4240 N N . SER A 1 544 ? -1.558 9.048 -3.183 1.00 75.75 544 SER A N 1
ATOM 4241 C CA . SER A 1 544 ? -1.294 9.862 -4.363 1.00 75.75 544 SER A CA 1
ATOM 4242 C C . SER A 1 544 ? 0.122 9.542 -4.847 1.00 75.75 544 SER A C 1
ATOM 4244 O O . SER A 1 544 ? 0.993 9.149 -4.061 1.00 75.75 544 SER A O 1
ATOM 4246 N N . SER A 1 545 ? 0.361 9.654 -6.144 1.00 78.25 545 SER A N 1
ATOM 4247 C CA . SER A 1 545 ? 1.670 9.428 -6.752 1.00 78.25 545 SER A CA 1
ATOM 4248 C C . SER A 1 545 ? 1.776 10.158 -8.094 1.00 78.25 545 SER A C 1
ATOM 4250 O O . SER A 1 545 ? 0.821 10.800 -8.532 1.00 78.25 545 SER A O 1
ATOM 4252 N N . VAL A 1 546 ? 2.928 10.078 -8.763 1.00 80.25 546 VAL A N 1
ATOM 4253 C CA . VAL A 1 546 ? 3.153 10.764 -10.046 1.00 80.25 546 VAL A CA 1
ATOM 4254 C C . VAL A 1 546 ? 2.257 10.174 -11.133 1.00 80.25 546 VAL A C 1
ATOM 4256 O O . VAL A 1 546 ? 1.705 10.910 -11.947 1.00 80.25 546 VAL A O 1
ATOM 4259 N N . TRP A 1 547 ? 2.076 8.851 -11.156 1.00 85.75 547 TRP A N 1
ATOM 4260 C CA . TRP A 1 547 ? 1.209 8.199 -12.146 1.00 85.75 547 TRP A CA 1
ATOM 4261 C C . TRP A 1 547 ? -0.265 8.163 -11.725 1.00 85.75 547 TRP A C 1
ATOM 4263 O O . TRP A 1 547 ? -1.144 8.088 -12.592 1.00 85.75 547 TRP A O 1
ATOM 4273 N N . ARG A 1 548 ? -0.548 8.255 -10.419 1.00 83.44 548 ARG A N 1
ATOM 4274 C CA . ARG A 1 548 ? -1.889 8.185 -9.816 1.00 83.44 548 ARG A CA 1
ATOM 4275 C C . ARG A 1 548 ? -2.118 9.390 -8.888 1.00 83.44 548 ARG A C 1
ATOM 4277 O O . ARG A 1 548 ? -2.160 9.225 -7.668 1.00 83.44 548 ARG A O 1
ATOM 4284 N N . PRO A 1 549 ? -2.215 10.613 -9.432 1.00 78.62 549 PRO A N 1
ATOM 4285 C CA . PRO A 1 549 ? -2.376 11.800 -8.615 1.00 78.62 549 PRO A CA 1
ATOM 4286 C C . PRO A 1 549 ? -3.745 11.808 -7.933 1.00 78.62 549 PRO A C 1
ATOM 4288 O O . PRO A 1 549 ? -4.752 11.357 -8.484 1.00 78.62 549 PRO A O 1
ATOM 4291 N N . ARG A 1 550 ? -3.752 12.354 -6.723 1.00 74.12 550 ARG A N 1
ATOM 4292 C CA . ARG A 1 550 ? -4.927 12.742 -5.950 1.00 74.12 550 ARG A CA 1
ATOM 4293 C C . ARG A 1 550 ? -4.696 14.146 -5.415 1.00 74.12 550 ARG A C 1
ATOM 4295 O O . ARG A 1 550 ? -3.963 14.326 -4.444 1.00 74.12 550 ARG A O 1
ATOM 4302 N N . GLU A 1 551 ? -5.271 15.125 -6.103 1.00 69.88 551 GLU A N 1
ATOM 4303 C CA . GLU A 1 551 ? -5.065 16.556 -5.837 1.00 69.88 551 GLU A CA 1
ATOM 4304 C C . GLU A 1 551 ? -5.412 16.938 -4.398 1.00 69.88 551 GLU A C 1
ATOM 4306 O O . GLU A 1 551 ? -4.712 17.731 -3.778 1.00 69.88 551 GLU A O 1
ATOM 4311 N N . ASP A 1 552 ? -6.441 16.308 -3.839 1.00 65.19 552 ASP A N 1
ATOM 4312 C CA . ASP A 1 552 ? -6.936 16.571 -2.493 1.00 65.19 552 ASP A CA 1
ATOM 4313 C C . ASP A 1 552 ? -5.965 16.144 -1.379 1.00 65.19 552 ASP A C 1
ATOM 4315 O O . ASP A 1 552 ? -6.046 16.644 -0.264 1.00 65.19 552 ASP A O 1
ATOM 4319 N N . LEU A 1 553 ? -5.023 15.247 -1.680 1.00 67.25 553 LEU A N 1
ATOM 4320 C CA . LEU A 1 553 ? -3.983 14.825 -0.741 1.00 67.25 553 LEU A CA 1
ATOM 4321 C C . LEU A 1 553 ? -2.676 15.596 -0.915 1.00 67.25 553 LEU A C 1
ATOM 4323 O O . LEU A 1 553 ? -1.887 15.671 0.023 1.00 67.25 553 LEU A O 1
ATOM 4327 N N . LEU A 1 554 ? -2.438 16.169 -2.099 1.00 64.69 554 LEU A N 1
ATOM 4328 C CA . LEU A 1 554 ? -1.234 16.959 -2.377 1.00 64.69 554 LEU A CA 1
ATOM 4329 C C . LEU A 1 554 ? -1.214 18.280 -1.596 1.00 64.69 554 LEU A C 1
ATOM 4331 O O . LEU A 1 554 ? -0.144 18.841 -1.379 1.00 64.69 554 LEU A O 1
ATOM 4335 N N . THR A 1 555 ? -2.381 18.758 -1.165 1.00 64.19 555 THR A N 1
ATOM 4336 C CA . THR A 1 555 ? -2.544 19.990 -0.384 1.00 64.19 555 THR A CA 1
ATOM 4337 C C . THR A 1 555 ? -2.326 19.792 1.118 1.00 64.19 555 THR A C 1
ATOM 4339 O O . THR A 1 555 ? -2.232 20.778 1.849 1.00 64.19 555 THR A O 1
ATOM 4342 N N . LEU A 1 556 ? -2.225 18.546 1.599 1.00 63.91 556 LEU A N 1
ATOM 4343 C CA . LEU A 1 556 ? -2.051 18.261 3.022 1.00 63.91 556 LEU A CA 1
ATOM 4344 C C . LEU A 1 556 ? -0.595 18.496 3.471 1.00 63.91 556 LEU A C 1
ATOM 4346 O O . LEU A 1 556 ? 0.339 18.033 2.811 1.00 63.91 556 LEU A O 1
ATOM 4350 N N . PRO A 1 557 ? -0.369 19.139 4.633 1.00 57.47 557 PRO A N 1
ATOM 4351 C CA . PRO A 1 557 ? 0.972 19.485 5.120 1.00 57.47 557 PRO A CA 1
ATOM 4352 C C . PRO A 1 557 ? 1.841 18.268 5.478 1.00 57.47 557 PRO A C 1
ATOM 4354 O O . PRO A 1 557 ? 3.061 18.377 5.554 1.00 57.47 557 PRO A O 1
ATOM 4357 N N . GLU A 1 558 ? 1.228 17.104 5.681 1.00 58.47 558 GLU A N 1
ATOM 4358 C CA . GLU A 1 558 ? 1.900 15.846 6.031 1.00 58.47 558 GLU A CA 1
ATOM 4359 C C . GLU A 1 558 ? 2.458 15.117 4.799 1.00 58.47 558 GLU A C 1
ATOM 4361 O O . GLU A 1 558 ? 3.387 14.309 4.893 1.00 58.47 558 GLU A O 1
ATOM 4366 N N . TRP A 1 559 ? 1.923 15.431 3.617 1.00 62.34 559 TRP A N 1
ATOM 4367 C CA . TRP A 1 559 ? 2.253 14.758 2.367 1.00 62.34 559 TRP A CA 1
ATOM 4368 C C . TRP A 1 559 ? 3.743 14.815 1.978 1.00 62.34 559 TRP A C 1
ATOM 4370 O O . TRP A 1 559 ? 4.293 13.785 1.567 1.00 62.34 559 TRP A O 1
ATOM 4380 N N . PRO A 1 560 ? 4.455 15.951 2.140 1.00 62.25 560 PRO A N 1
ATOM 4381 C CA . PRO A 1 560 ? 5.883 16.023 1.840 1.00 62.25 560 PRO A CA 1
ATOM 4382 C C . PRO A 1 560 ? 6.734 15.047 2.665 1.00 62.25 560 PRO A C 1
ATOM 4384 O O . PRO A 1 560 ? 7.749 14.558 2.169 1.00 62.25 560 PRO A O 1
ATOM 4387 N N . HIS A 1 561 ? 6.334 14.735 3.904 1.00 61.50 561 HIS A N 1
ATOM 4388 C CA . HIS A 1 561 ? 7.089 13.828 4.769 1.00 61.50 561 HIS A CA 1
ATOM 4389 C C . HIS A 1 561 ? 6.962 12.372 4.309 1.00 61.50 561 HIS A C 1
ATOM 4391 O O . HIS A 1 561 ? 7.984 11.734 4.053 1.00 61.50 561 HIS A O 1
ATOM 4397 N N . TYR A 1 562 ? 5.732 11.888 4.092 1.00 61.78 562 TYR A N 1
ATOM 4398 C CA . TYR A 1 562 ? 5.478 10.536 3.575 1.00 61.78 562 TYR A CA 1
ATOM 4399 C C . TYR A 1 562 ? 6.144 10.296 2.219 1.00 61.78 562 TYR A C 1
ATOM 4401 O O . TYR A 1 562 ? 6.673 9.216 1.950 1.00 61.78 562 TYR A O 1
ATOM 4409 N N . ARG A 1 563 ? 6.180 11.333 1.377 1.00 65.50 563 ARG A N 1
ATOM 4410 C CA . ARG A 1 563 ? 6.879 11.309 0.094 1.00 65.50 563 ARG A CA 1
ATOM 4411 C C . ARG A 1 563 ? 8.387 11.092 0.259 1.00 65.50 563 ARG A C 1
ATOM 4413 O O . ARG A 1 563 ? 8.958 10.314 -0.495 1.00 65.50 563 ARG A O 1
ATOM 4420 N N . ASN A 1 564 ? 9.043 11.745 1.216 1.00 67.25 564 ASN A N 1
ATOM 4421 C CA . ASN A 1 564 ? 10.496 11.632 1.392 1.00 67.25 564 ASN A CA 1
ATOM 4422 C C . ASN A 1 564 ? 10.936 10.231 1.838 1.00 67.25 564 ASN A C 1
ATOM 4424 O O . ASN A 1 564 ? 11.905 9.695 1.296 1.00 67.25 564 ASN A O 1
ATOM 4428 N N . ASP A 1 565 ? 10.204 9.604 2.756 1.00 66.38 565 ASP A N 1
ATOM 4429 C CA . ASP A 1 565 ? 10.522 8.245 3.211 1.00 66.38 565 ASP A CA 1
ATOM 4430 C C . ASP A 1 565 ? 10.297 7.216 2.092 1.00 66.38 565 ASP A C 1
ATOM 4432 O O . ASP A 1 565 ? 11.134 6.338 1.851 1.00 66.38 565 ASP A O 1
ATOM 4436 N N . ALA A 1 566 ? 9.220 7.396 1.321 1.00 68.31 566 ALA A N 1
ATOM 4437 C CA . ALA A 1 566 ? 8.946 6.640 0.105 1.00 68.31 566 ALA A CA 1
ATOM 4438 C C . ALA A 1 566 ? 10.067 6.763 -0.943 1.00 68.31 566 ALA A C 1
ATOM 4440 O O . ALA A 1 566 ? 10.479 5.758 -1.531 1.00 68.31 566 ALA A O 1
ATOM 4441 N N . LEU A 1 567 ? 10.607 7.969 -1.146 1.00 72.12 567 LEU A N 1
ATOM 4442 C CA . LEU A 1 567 ? 11.721 8.224 -2.066 1.00 72.12 567 LEU A CA 1
ATOM 4443 C C . LEU A 1 567 ? 12.997 7.493 -1.637 1.00 72.12 567 LEU A C 1
ATOM 4445 O O . LEU A 1 567 ? 13.640 6.842 -2.462 1.00 72.12 567 LEU A O 1
ATOM 4449 N N . ILE A 1 568 ? 13.345 7.543 -0.350 1.00 75.25 568 ILE A N 1
ATOM 4450 C CA . ILE A 1 568 ? 14.531 6.858 0.185 1.00 75.25 568 ILE A CA 1
ATOM 4451 C C . ILE A 1 568 ? 14.400 5.339 0.012 1.00 75.25 568 ILE A C 1
ATOM 4453 O O . ILE A 1 568 ? 15.342 4.682 -0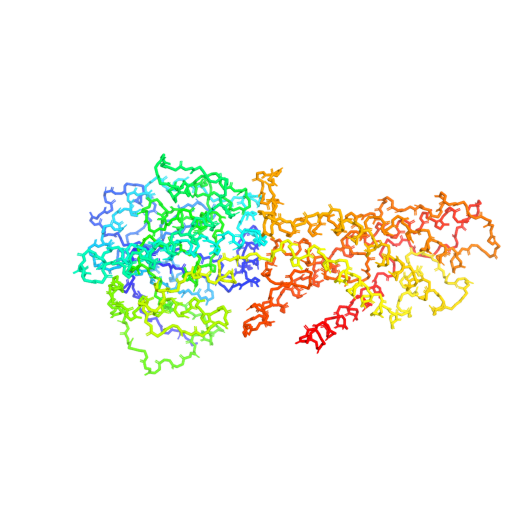.446 1.00 75.25 568 ILE A O 1
ATOM 4457 N N . GLY A 1 569 ? 13.227 4.778 0.322 1.00 75.69 569 GLY A N 1
ATOM 4458 C CA . GLY A 1 569 ? 12.936 3.362 0.095 1.00 75.69 569 GLY A CA 1
ATOM 4459 C C . GLY A 1 569 ? 13.064 2.974 -1.381 1.00 75.69 569 GLY A C 1
ATOM 4460 O O . GLY A 1 569 ? 13.738 1.994 -1.713 1.00 75.69 569 GLY A O 1
ATOM 4461 N N . ALA A 1 570 ? 12.496 3.785 -2.279 1.00 80.94 570 ALA A N 1
ATOM 4462 C CA . ALA A 1 570 ? 12.579 3.572 -3.721 1.00 80.94 570 ALA A CA 1
ATOM 4463 C C . ALA A 1 570 ? 14.015 3.634 -4.250 1.00 80.94 570 ALA A C 1
ATOM 4465 O O . ALA A 1 570 ? 14.393 2.825 -5.102 1.00 80.94 570 ALA A O 1
ATOM 4466 N N . PHE A 1 571 ? 14.846 4.534 -3.722 1.00 83.50 571 PHE A N 1
ATOM 4467 C CA . PHE A 1 571 ? 16.262 4.609 -4.076 1.00 83.50 571 PHE A CA 1
ATOM 4468 C C . PHE A 1 571 ? 17.004 3.338 -3.680 1.00 83.50 571 PHE A C 1
ATOM 4470 O O . PHE A 1 571 ? 17.681 2.735 -4.515 1.00 83.50 571 PHE A O 1
ATOM 4477 N N . ALA A 1 572 ? 16.871 2.913 -2.421 1.00 85.06 572 ALA A N 1
ATOM 4478 C CA . ALA A 1 572 ? 17.557 1.732 -1.913 1.00 85.06 572 ALA A CA 1
ATOM 4479 C C . ALA A 1 572 ? 17.164 0.474 -2.704 1.00 85.06 572 ALA A C 1
ATOM 4481 O O . ALA A 1 572 ? 18.033 -0.291 -3.132 1.00 85.06 572 ALA A O 1
ATOM 4482 N N . ALA A 1 573 ? 15.869 0.295 -2.973 1.00 85.38 573 ALA A N 1
ATOM 4483 C CA . ALA A 1 573 ? 15.365 -0.839 -3.739 1.00 85.38 573 ALA A CA 1
ATOM 4484 C C . ALA A 1 573 ? 15.821 -0.818 -5.205 1.00 85.38 573 ALA A C 1
ATOM 4486 O O . ALA A 1 573 ? 16.172 -1.860 -5.763 1.00 85.38 573 ALA A O 1
ATOM 4487 N N . THR A 1 574 ? 15.881 0.365 -5.817 1.00 87.56 574 THR A N 1
ATOM 4488 C CA . THR A 1 574 ? 16.383 0.551 -7.185 1.00 87.56 574 THR A CA 1
ATOM 4489 C C . THR A 1 574 ? 17.858 0.190 -7.290 1.00 87.56 574 THR A C 1
ATOM 4491 O O . THR A 1 574 ? 18.240 -0.559 -8.185 1.00 87.56 574 THR A O 1
ATOM 4494 N N . LEU A 1 575 ? 18.687 0.652 -6.351 1.00 90.38 575 LEU A N 1
ATOM 4495 C CA . LEU A 1 575 ? 20.114 0.322 -6.311 1.00 90.38 575 LEU A CA 1
ATOM 4496 C C . LEU A 1 575 ? 20.353 -1.175 -6.078 1.00 90.38 575 LEU A C 1
ATOM 4498 O O . LEU A 1 575 ? 21.235 -1.758 -6.708 1.00 90.38 575 LEU A O 1
ATOM 4502 N N . LEU A 1 576 ? 19.558 -1.809 -5.211 1.00 90.06 576 LEU A N 1
ATOM 4503 C CA . LEU A 1 576 ? 19.627 -3.252 -4.984 1.00 90.06 576 LEU A CA 1
ATOM 4504 C C . LEU A 1 576 ? 19.228 -4.037 -6.240 1.00 90.06 576 LEU A C 1
ATOM 4506 O O . LEU A 1 576 ? 19.942 -4.950 -6.651 1.00 90.06 576 LEU A O 1
ATOM 4510 N N . THR A 1 577 ? 18.118 -3.660 -6.876 1.00 88.88 577 THR A N 1
ATOM 4511 C CA . THR A 1 577 ? 17.641 -4.288 -8.117 1.00 88.88 577 THR A CA 1
ATOM 4512 C C . THR A 1 577 ? 18.673 -4.129 -9.234 1.00 88.88 577 THR A C 1
ATOM 4514 O O . THR A 1 577 ? 18.976 -5.092 -9.938 1.00 88.88 577 THR A O 1
ATOM 4517 N N . ASP A 1 578 ? 19.287 -2.950 -9.348 1.00 91.88 578 ASP A N 1
ATOM 4518 C CA . ASP A 1 578 ? 20.359 -2.678 -10.305 1.00 91.88 578 ASP A CA 1
ATOM 4519 C C . ASP A 1 578 ? 21.571 -3.589 -10.070 1.00 91.88 578 ASP A C 1
ATOM 4521 O O . ASP A 1 578 ? 22.050 -4.240 -11.000 1.00 91.88 578 ASP A O 1
ATOM 4525 N N . ALA A 1 579 ? 22.019 -3.712 -8.816 1.00 93.06 579 ALA A N 1
ATOM 4526 C CA . ALA A 1 579 ? 23.135 -4.574 -8.432 1.00 93.06 579 ALA A CA 1
ATOM 4527 C C . ALA A 1 579 ? 22.879 -6.058 -8.745 1.00 93.06 579 ALA A C 1
ATOM 4529 O O . ALA A 1 579 ? 23.800 -6.770 -9.158 1.00 93.06 579 ALA A O 1
ATOM 4530 N N . LEU A 1 580 ? 21.642 -6.528 -8.552 1.00 92.69 580 LEU A N 1
ATOM 4531 C CA . LEU A 1 580 ? 21.240 -7.915 -8.805 1.00 92.69 580 LEU A CA 1
ATOM 4532 C C . LEU A 1 580 ? 21.120 -8.223 -10.303 1.00 92.69 580 LEU A C 1
ATOM 4534 O O . LEU A 1 580 ? 21.493 -9.312 -10.738 1.00 92.69 580 LEU A O 1
ATOM 4538 N N . LEU A 1 581 ? 20.631 -7.274 -11.106 1.00 91.12 581 LEU A N 1
ATOM 4539 C CA . LEU A 1 581 ? 20.436 -7.456 -12.550 1.00 91.12 581 LEU A CA 1
ATOM 4540 C C . LEU A 1 581 ? 21.691 -7.135 -13.378 1.00 91.12 581 LEU A C 1
ATOM 4542 O O . LEU A 1 581 ? 21.797 -7.575 -14.528 1.00 91.12 581 LEU A O 1
ATOM 4546 N N . TYR A 1 582 ? 22.672 -6.426 -12.810 1.00 93.38 582 TYR A N 1
ATOM 4547 C CA . TYR A 1 582 ? 23.901 -6.040 -13.508 1.00 93.38 582 TYR A CA 1
ATOM 4548 C C . TYR A 1 582 ? 24.667 -7.218 -14.142 1.00 93.38 582 TYR A C 1
ATOM 4550 O O . TYR A 1 582 ? 25.027 -7.115 -15.319 1.00 93.38 582 TYR A O 1
ATOM 4558 N N . PRO A 1 583 ? 24.887 -8.363 -13.458 1.00 94.12 583 PRO A N 1
ATOM 4559 C CA . PRO A 1 583 ? 25.581 -9.505 -14.055 1.00 94.12 583 PRO A CA 1
ATOM 4560 C C . PRO A 1 583 ? 24.877 -10.063 -15.295 1.00 94.12 583 PRO A C 1
ATOM 4562 O O . PRO A 1 583 ? 25.546 -10.446 -16.257 1.00 94.12 583 PRO A O 1
ATOM 4565 N N . LEU A 1 584 ? 23.539 -10.078 -15.305 1.00 92.44 584 LEU A N 1
ATOM 4566 C CA . LEU A 1 584 ? 22.746 -10.533 -16.452 1.00 92.44 584 LEU A CA 1
ATOM 4567 C C . LEU A 1 584 ? 22.921 -9.592 -17.649 1.00 92.44 584 LEU A C 1
ATOM 4569 O O . LEU A 1 584 ? 23.128 -10.063 -18.769 1.00 92.44 584 LEU A O 1
ATOM 4573 N N . ALA A 1 585 ? 22.920 -8.277 -17.408 1.00 91.69 585 ALA A N 1
ATOM 4574 C CA . ALA A 1 585 ? 23.222 -7.271 -18.426 1.00 91.69 585 ALA A CA 1
ATOM 4575 C C . ALA A 1 585 ? 24.639 -7.445 -18.993 1.00 91.69 585 ALA A C 1
ATOM 4577 O O . ALA A 1 585 ? 24.816 -7.496 -20.210 1.00 91.69 585 ALA A O 1
ATOM 4578 N N . THR A 1 586 ? 25.641 -7.648 -18.133 1.00 93.25 586 THR A N 1
ATOM 4579 C CA . THR A 1 586 ? 27.026 -7.921 -18.552 1.00 93.25 586 THR A CA 1
ATOM 4580 C C . THR A 1 586 ? 27.132 -9.182 -19.409 1.00 93.25 586 THR A C 1
ATOM 4582 O O . THR A 1 586 ? 27.773 -9.168 -20.461 1.00 93.25 586 THR A O 1
ATOM 4585 N N . LEU A 1 587 ? 26.478 -10.275 -19.009 1.00 92.50 587 LEU A N 1
ATOM 4586 C CA . LEU A 1 587 ? 26.458 -11.520 -19.780 1.00 92.50 587 LEU A CA 1
ATOM 4587 C C . LEU A 1 587 ? 25.802 -11.335 -21.152 1.00 92.50 587 LEU A C 1
ATOM 4589 O O . LEU A 1 587 ? 26.332 -11.837 -22.146 1.00 92.50 587 LEU A O 1
ATOM 4593 N N . ALA A 1 588 ? 24.676 -10.621 -21.224 1.00 92.44 588 ALA A N 1
ATOM 4594 C CA . ALA A 1 588 ? 23.983 -10.340 -22.478 1.00 92.44 588 ALA A CA 1
ATOM 4595 C C . ALA A 1 588 ? 24.875 -9.541 -23.442 1.00 92.44 588 ALA A C 1
ATOM 4597 O O . ALA A 1 588 ? 25.084 -9.975 -24.580 1.00 92.44 588 ALA A O 1
ATOM 4598 N N . THR A 1 589 ? 25.473 -8.446 -22.964 1.00 92.06 589 THR A N 1
ATOM 4599 C CA . THR A 1 589 ? 26.367 -7.586 -23.752 1.00 92.06 589 THR A CA 1
ATOM 4600 C C . THR A 1 589 ? 27.602 -8.349 -24.229 1.00 92.06 589 THR A C 1
ATOM 4602 O O . THR A 1 589 ? 27.912 -8.336 -25.419 1.00 92.06 589 THR A O 1
ATOM 4605 N N . ARG A 1 590 ? 28.277 -9.105 -23.352 1.00 92.00 590 ARG A N 1
ATOM 4606 C CA . ARG A 1 590 ? 29.461 -9.896 -23.737 1.00 92.00 590 ARG A CA 1
ATOM 4607 C C . ARG A 1 590 ? 29.135 -11.015 -24.718 1.00 92.00 590 ARG A C 1
ATOM 4609 O O . ARG A 1 590 ? 29.922 -11.278 -25.621 1.00 92.00 590 ARG A O 1
ATOM 4616 N N . ARG A 1 591 ? 27.973 -11.665 -24.593 1.00 90.69 591 ARG A N 1
ATOM 4617 C CA . ARG A 1 591 ? 27.513 -12.671 -25.569 1.00 90.69 591 ARG A CA 1
ATOM 461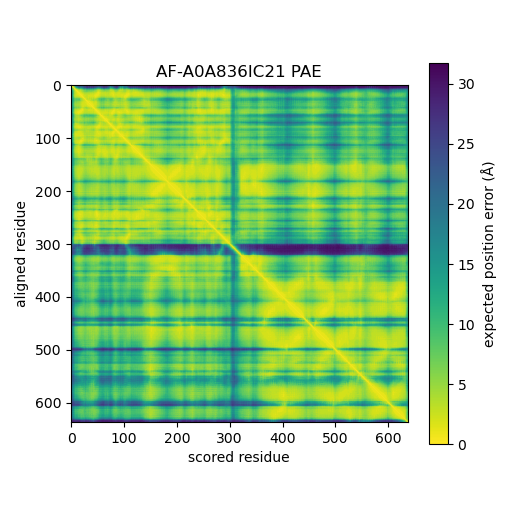8 C C . ARG A 1 591 ? 27.184 -12.060 -26.924 1.00 90.69 591 ARG A C 1
ATOM 4620 O O . ARG A 1 591 ? 27.321 -12.758 -27.927 1.00 90.69 591 ARG A O 1
ATOM 4627 N N . PHE A 1 592 ? 26.696 -10.823 -26.954 1.00 92.25 592 PHE A N 1
ATOM 4628 C CA . PHE A 1 592 ? 26.486 -10.076 -28.190 1.00 92.25 592 PHE A CA 1
ATOM 4629 C C . PHE A 1 592 ? 27.832 -9.692 -28.823 1.00 92.25 592 PHE A C 1
ATOM 4631 O O . PHE A 1 592 ? 28.051 -10.017 -29.986 1.00 92.25 592 PHE A O 1
ATOM 4638 N N . MET A 1 593 ? 28.784 -9.160 -28.046 1.00 91.12 593 MET A N 1
ATOM 4639 C CA . MET A 1 593 ? 30.153 -8.877 -28.515 1.00 91.12 593 MET A CA 1
ATOM 4640 C C . MET A 1 593 ? 30.886 -10.127 -29.009 1.00 91.12 593 MET A C 1
ATOM 4642 O O . MET A 1 593 ? 31.506 -10.101 -30.064 1.00 91.12 593 MET A O 1
ATOM 4646 N N . GLY A 1 594 ? 30.781 -11.252 -28.300 1.00 88.94 594 GLY A N 1
ATOM 4647 C CA . GLY A 1 594 ? 31.399 -12.510 -28.722 1.00 88.94 594 GLY A CA 1
ATOM 4648 C C . GLY A 1 594 ? 30.892 -13.003 -30.079 1.00 88.94 594 GLY A C 1
ATOM 4649 O O . GLY A 1 594 ? 31.655 -13.578 -30.843 1.00 88.94 594 GLY A O 1
ATOM 4650 N N . ASP A 1 595 ? 29.628 -12.742 -30.408 1.00 88.38 595 ASP A N 1
ATOM 4651 C CA . ASP A 1 595 ? 29.079 -13.010 -31.739 1.00 88.38 595 ASP A CA 1
ATOM 4652 C C . ASP A 1 595 ? 29.485 -11.954 -32.773 1.00 88.38 595 ASP A C 1
ATOM 4654 O O . ASP A 1 595 ? 29.659 -12.295 -33.941 1.00 88.38 595 ASP A O 1
ATOM 4658 N N . LEU A 1 596 ? 29.669 -10.713 -32.308 1.00 88.44 596 LEU A N 1
ATOM 4659 C CA . LEU A 1 596 ? 30.337 -9.581 -32.958 1.00 88.44 596 LEU A CA 1
ATOM 4660 C C . LEU A 1 596 ? 31.580 -9.978 -33.743 1.00 88.44 596 LEU A C 1
ATOM 4662 O O . LEU A 1 596 ? 31.719 -9.739 -34.941 1.00 88.44 596 LEU A O 1
ATOM 4666 N N . TYR A 1 597 ? 32.501 -10.571 -32.998 1.00 87.69 597 TYR A N 1
ATOM 4667 C CA . TYR A 1 597 ? 33.868 -10.773 -33.444 1.00 87.69 597 TYR A CA 1
ATOM 4668 C C . TYR A 1 597 ? 34.083 -12.106 -34.165 1.00 87.69 597 TYR A C 1
ATOM 4670 O O . TYR A 1 597 ? 35.138 -12.280 -34.764 1.00 87.69 597 TYR A O 1
ATOM 4678 N N . LYS A 1 598 ? 33.110 -13.033 -34.172 1.00 84.44 598 LYS A N 1
ATOM 4679 C CA . LYS A 1 598 ? 33.283 -14.356 -34.800 1.00 84.44 598 LYS A CA 1
ATOM 4680 C C . LYS A 1 598 ? 33.713 -14.242 -36.273 1.00 84.44 598 LYS A C 1
ATOM 4682 O O . LYS A 1 598 ? 33.075 -13.504 -37.022 1.00 84.44 598 LYS A O 1
ATOM 4687 N N . PRO A 1 599 ? 34.726 -15.022 -36.709 1.00 81.56 599 PRO A N 1
ATOM 4688 C CA . PRO A 1 599 ? 35.413 -16.101 -35.977 1.00 81.56 599 PRO A CA 1
ATOM 4689 C C . PRO A 1 599 ? 36.538 -15.641 -35.027 1.00 81.56 599 PRO A C 1
ATOM 4691 O O . PRO A 1 599 ? 37.067 -16.453 -34.271 1.00 81.56 599 PRO A O 1
ATOM 4694 N N . GLN A 1 600 ? 36.904 -14.360 -35.040 1.00 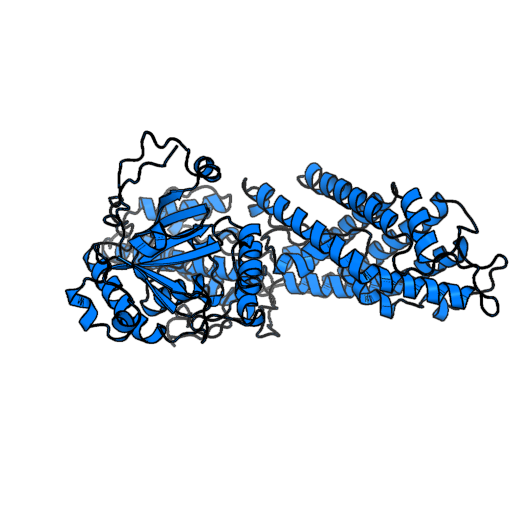81.69 600 GLN A N 1
ATOM 4695 C CA . GLN A 1 600 ? 37.922 -13.791 -34.159 1.00 81.69 600 GLN A CA 1
ATOM 4696 C C . GLN A 1 600 ? 37.423 -13.723 -32.706 1.00 81.69 600 GLN A C 1
ATOM 4698 O O . GLN A 1 600 ? 36.224 -13.662 -32.420 1.00 81.69 600 GLN A O 1
ATOM 4703 N N . ARG A 1 601 ? 38.359 -13.743 -31.752 1.00 80.12 601 ARG A N 1
ATOM 4704 C CA . ARG A 1 601 ? 38.031 -13.507 -30.341 1.00 80.12 601 ARG A CA 1
ATOM 4705 C C . ARG A 1 601 ? 37.997 -11.998 -30.079 1.00 80.12 601 ARG A C 1
ATOM 4707 O O . ARG A 1 601 ? 38.900 -11.304 -30.543 1.00 80.12 601 ARG A O 1
ATOM 4714 N N . PRO A 1 602 ? 37.006 -11.483 -29.332 1.00 80.56 602 PRO A N 1
ATOM 4715 C CA . PRO A 1 602 ? 37.001 -10.081 -28.936 1.00 80.56 602 PRO A CA 1
ATOM 4716 C C . PRO A 1 602 ? 38.227 -9.789 -28.049 1.00 80.56 602 PRO A C 1
ATOM 4718 O O . PRO A 1 602 ? 38.567 -10.630 -27.208 1.00 80.56 602 PRO A O 1
ATOM 4721 N N . PRO A 1 603 ? 38.887 -8.626 -28.195 1.00 77.88 603 PRO A N 1
ATOM 4722 C CA . PRO A 1 603 ? 40.017 -8.237 -27.353 1.00 77.88 603 PRO A CA 1
ATOM 4723 C C . PRO A 1 603 ? 39.531 -7.881 -25.938 1.00 77.88 603 PRO A C 1
ATOM 4725 O O . PRO A 1 603 ? 39.362 -6.718 -25.599 1.00 77.88 603 PRO A O 1
ATOM 4728 N N . SER A 1 604 ? 39.245 -8.894 -25.117 1.00 78.00 604 SER A N 1
ATOM 4729 C CA . SER A 1 604 ? 38.588 -8.712 -23.821 1.00 78.00 604 SER A CA 1
ATOM 4730 C C . SER A 1 604 ? 39.557 -8.300 -22.712 1.00 78.00 604 SER A C 1
ATOM 4732 O O . SER A 1 604 ? 40.547 -9.002 -22.485 1.00 78.00 604 SER A O 1
ATOM 4734 N N . PHE A 1 605 ? 39.212 -7.285 -21.923 1.00 80.12 605 PHE A N 1
ATOM 4735 C CA . PHE A 1 605 ? 39.835 -7.033 -20.624 1.00 80.12 605 PHE A CA 1
ATOM 4736 C C . PHE A 1 605 ? 38.819 -7.174 -19.486 1.00 80.12 605 PHE A C 1
ATOM 4738 O O . PHE A 1 605 ? 37.669 -6.753 -19.581 1.00 80.12 605 PHE A O 1
ATOM 4745 N N . GLY A 1 606 ? 39.263 -7.779 -18.381 1.00 71.06 606 GLY A N 1
ATOM 4746 C CA . GLY A 1 606 ? 38.436 -7.998 -17.194 1.00 71.06 606 GLY A CA 1
ATOM 4747 C C . GLY A 1 606 ? 37.452 -9.169 -17.329 1.00 71.06 606 GLY A C 1
ATOM 4748 O O . GLY A 1 606 ? 36.593 -9.213 -18.202 1.00 71.06 606 GLY A O 1
ATOM 4749 N N . ARG A 1 607 ? 37.545 -10.135 -16.407 1.00 80.44 607 ARG A N 1
ATOM 4750 C CA . ARG A 1 607 ? 36.651 -11.311 -16.376 1.00 80.44 607 ARG A CA 1
ATOM 4751 C C . ARG A 1 607 ? 35.434 -11.127 -15.465 1.00 80.44 607 ARG A C 1
ATOM 4753 O O . ARG A 1 607 ? 34.434 -11.812 -15.645 1.00 80.44 607 ARG A O 1
ATOM 4760 N N . SER A 1 608 ? 35.483 -10.173 -14.532 1.00 92.19 608 SER A N 1
ATOM 4761 C CA . SER A 1 608 ? 34.408 -9.942 -13.556 1.00 92.19 608 SER A CA 1
ATOM 4762 C C . SER A 1 608 ? 33.088 -9.556 -14.229 1.00 92.19 608 SER A C 1
ATOM 4764 O O . SER A 1 608 ? 33.078 -8.726 -15.140 1.00 92.19 608 SER A O 1
ATOM 4766 N N . LEU A 1 609 ? 31.973 -10.126 -13.760 1.00 92.44 609 LEU A N 1
ATOM 4767 C CA . LEU A 1 609 ? 30.617 -9.751 -14.188 1.00 92.44 609 LEU A CA 1
ATOM 4768 C C . LEU A 1 609 ? 30.185 -8.376 -13.655 1.00 92.44 609 LEU A C 1
ATOM 4770 O O . LEU A 1 609 ? 29.273 -7.770 -14.211 1.00 92.44 609 LEU A O 1
ATOM 4774 N N . TYR A 1 610 ? 30.880 -7.873 -12.632 1.00 94.94 610 TYR A N 1
ATOM 4775 C CA . TYR A 1 610 ? 30.687 -6.550 -12.034 1.00 94.94 610 TYR A CA 1
ATOM 4776 C C . TYR A 1 610 ? 31.681 -5.496 -12.556 1.00 94.94 610 TYR A C 1
ATOM 4778 O O . TYR A 1 610 ? 31.746 -4.381 -12.036 1.00 94.94 610 TYR A O 1
ATOM 4786 N N . ALA A 1 611 ? 32.467 -5.814 -13.592 1.00 93.38 611 ALA A N 1
ATOM 4787 C CA . ALA A 1 611 ? 33.377 -4.849 -14.207 1.00 93.38 611 ALA A CA 1
ATOM 4788 C C . ALA A 1 611 ? 32.599 -3.617 -14.702 1.00 93.38 611 ALA A C 1
ATOM 4790 O O . ALA A 1 611 ? 31.591 -3.758 -15.387 1.00 93.38 611 ALA A O 1
ATOM 4791 N N . GLY A 1 612 ? 33.047 -2.415 -14.325 1.00 92.25 612 GLY A N 1
ATOM 4792 C CA . GLY A 1 612 ? 32.380 -1.150 -14.663 1.00 92.25 612 GLY A CA 1
ATOM 4793 C C . GLY A 1 612 ? 31.261 -0.711 -13.704 1.00 92.25 612 GLY A C 1
ATOM 4794 O O . GLY A 1 612 ? 30.860 0.451 -13.760 1.00 92.25 612 GLY A O 1
ATOM 4795 N N . TYR A 1 613 ? 30.810 -1.566 -12.772 1.00 95.00 613 TYR A N 1
ATOM 4796 C CA . TYR A 1 613 ? 29.639 -1.275 -11.929 1.00 95.00 613 TYR A CA 1
ATOM 4797 C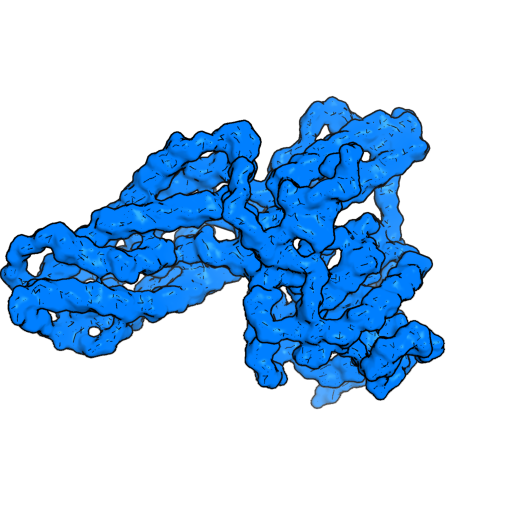 C . TYR A 1 613 ? 29.805 -0.029 -11.052 1.00 95.00 613 TYR A C 1
ATOM 4799 O O . TYR A 1 613 ? 28.865 0.741 -10.906 1.00 95.00 613 TYR A O 1
ATOM 4807 N N . ARG A 1 614 ? 31.011 0.246 -10.533 1.00 95.19 614 ARG A N 1
ATOM 4808 C CA . ARG A 1 614 ? 31.274 1.457 -9.729 1.00 95.19 614 ARG A CA 1
ATOM 4809 C C . ARG A 1 614 ? 30.910 2.760 -10.455 1.00 95.19 614 ARG A C 1
ATOM 4811 O O . ARG A 1 614 ? 30.436 3.695 -9.824 1.00 95.19 614 ARG A O 1
ATOM 4818 N N . TYR A 1 615 ? 31.104 2.813 -11.776 1.00 95.62 615 TYR A N 1
ATOM 4819 C CA . TYR A 1 615 ? 30.776 3.992 -12.581 1.00 95.62 615 TYR A CA 1
ATOM 4820 C C . TYR A 1 615 ? 29.267 4.103 -12.811 1.00 95.62 615 TYR A C 1
ATOM 4822 O O . TYR A 1 615 ? 28.719 5.199 -12.716 1.00 95.62 615 TYR A O 1
ATOM 4830 N N . ARG A 1 616 ? 28.588 2.965 -13.023 1.00 94.12 616 ARG A N 1
ATOM 4831 C CA . ARG A 1 616 ? 27.121 2.892 -13.070 1.00 94.12 616 ARG A CA 1
ATOM 4832 C C . ARG A 1 616 ? 26.505 3.322 -11.742 1.00 94.12 616 ARG A C 1
ATOM 4834 O O . ARG A 1 616 ? 25.599 4.139 -11.747 1.00 94.12 616 ARG A O 1
ATOM 4841 N N . LEU A 1 617 ? 27.044 2.852 -10.618 1.00 94.50 617 LEU A N 1
ATOM 4842 C CA . LEU A 1 617 ? 26.585 3.218 -9.279 1.00 94.50 617 LEU A CA 1
ATOM 4843 C C . LEU A 1 617 ? 26.716 4.726 -9.023 1.00 94.50 617 LEU A C 1
ATOM 4845 O O . LEU A 1 617 ? 25.754 5.352 -8.593 1.00 94.50 617 LEU A O 1
ATOM 4849 N N . LEU A 1 618 ? 27.871 5.325 -9.331 1.00 95.06 618 LEU A N 1
ATOM 4850 C CA . LEU A 1 618 ? 28.066 6.776 -9.199 1.00 95.06 618 LEU A CA 1
ATOM 4851 C C . LEU A 1 618 ? 27.099 7.569 -10.085 1.00 95.06 618 LEU A C 1
ATOM 4853 O O . LEU A 1 618 ? 26.514 8.554 -9.643 1.00 95.06 618 LEU A O 1
ATOM 4857 N N . SER A 1 619 ? 26.897 7.118 -11.322 1.00 93.50 619 SER A N 1
ATOM 4858 C CA . SER A 1 619 ? 25.944 7.747 -12.230 1.00 93.50 619 SER A CA 1
ATOM 4859 C C . SER A 1 619 ? 24.494 7.564 -11.759 1.00 93.50 619 SER A C 1
ATOM 4861 O O . SER A 1 619 ? 23.720 8.512 -11.843 1.00 93.50 619 SER A O 1
ATOM 4863 N N . ASN A 1 620 ? 24.138 6.418 -11.166 1.00 93.38 620 ASN A N 1
ATOM 4864 C CA . ASN A 1 620 ? 22.835 6.216 -10.531 1.00 93.38 620 ASN A CA 1
ATOM 4865 C C . ASN A 1 620 ? 22.623 7.227 -9.405 1.00 93.38 620 ASN A C 1
ATOM 4867 O O . ASN A 1 620 ? 21.585 7.869 -9.379 1.00 93.38 620 ASN A O 1
ATOM 4871 N N . LEU A 1 621 ? 23.597 7.422 -8.510 1.00 92.38 621 LEU A N 1
ATOM 4872 C CA . LEU A 1 621 ? 23.481 8.401 -7.421 1.00 92.38 621 LEU A CA 1
ATOM 4873 C C . LEU A 1 621 ? 23.219 9.818 -7.954 1.00 92.38 621 LEU A C 1
ATOM 4875 O O . LEU A 1 621 ? 22.357 10.524 -7.428 1.00 92.38 621 LEU A O 1
ATOM 4879 N N . PHE A 1 622 ? 23.902 10.212 -9.032 1.00 92.88 622 PHE A N 1
ATOM 4880 C CA . PHE A 1 622 ? 23.660 11.493 -9.697 1.00 92.88 622 PHE A CA 1
ATOM 4881 C C . PHE A 1 622 ? 22.247 11.584 -10.294 1.00 92.88 622 PHE A C 1
ATOM 4883 O O . PHE A 1 622 ? 21.538 12.562 -10.049 1.00 92.88 622 PHE A O 1
ATOM 4890 N N . VAL A 1 623 ? 21.809 10.565 -11.041 1.00 91.75 623 VAL A N 1
ATOM 4891 C CA . VAL A 1 623 ? 20.469 10.520 -11.651 1.00 91.75 623 VAL A CA 1
ATOM 4892 C C . VAL A 1 623 ? 19.374 10.532 -10.582 1.00 91.75 623 VAL A C 1
ATOM 4894 O O . VAL A 1 623 ? 18.412 11.284 -10.708 1.00 91.75 623 VAL A O 1
ATOM 4897 N N . LEU A 1 624 ? 19.525 9.760 -9.503 1.00 89.19 624 LEU A N 1
ATOM 4898 C CA . LEU A 1 624 ? 18.591 9.739 -8.371 1.00 89.19 624 LEU A CA 1
ATOM 4899 C C . LEU A 1 624 ? 18.461 11.127 -7.741 1.00 89.19 624 LEU A C 1
ATOM 4901 O O . LEU A 1 624 ? 17.350 11.614 -7.547 1.00 89.19 624 LEU A O 1
ATOM 4905 N N . THR A 1 625 ? 19.594 11.782 -7.477 1.00 88.44 625 THR A N 1
ATOM 4906 C CA . THR A 1 625 ? 19.626 13.111 -6.853 1.00 88.44 625 THR A CA 1
ATOM 4907 C C . THR A 1 625 ? 18.964 14.149 -7.757 1.00 88.44 625 THR A C 1
ATOM 4909 O O . THR A 1 625 ? 18.041 14.836 -7.333 1.00 88.44 625 THR A O 1
ATOM 4912 N N . THR A 1 626 ? 19.372 14.220 -9.026 1.00 89.62 626 THR A N 1
ATOM 4913 C CA . THR A 1 626 ? 18.869 15.221 -9.982 1.00 89.62 626 THR A CA 1
ATOM 4914 C C . THR A 1 626 ? 17.397 15.026 -10.334 1.00 89.62 626 THR A C 1
ATOM 4916 O O . THR A 1 626 ? 16.637 15.993 -10.293 1.00 89.62 626 THR A O 1
ATOM 4919 N N . SER A 1 627 ? 16.966 13.792 -10.620 1.00 88.12 627 SER A N 1
ATOM 4920 C CA . SER A 1 627 ? 15.552 13.488 -10.899 1.00 88.12 627 SER A CA 1
ATOM 4921 C C . SER A 1 627 ? 14.656 13.818 -9.706 1.00 88.12 627 SER A C 1
ATOM 4923 O O . SER A 1 627 ? 13.552 14.328 -9.881 1.00 88.12 627 SER A O 1
ATOM 4925 N N . THR A 1 628 ? 15.146 13.600 -8.487 1.00 83.00 628 THR A N 1
ATOM 4926 C CA . THR A 1 628 ? 14.389 13.887 -7.266 1.00 83.00 628 THR A CA 1
ATOM 4927 C C . THR A 1 628 ? 14.322 15.370 -6.976 1.00 83.00 628 THR A C 1
ATOM 4929 O O . THR A 1 628 ? 13.239 15.862 -6.685 1.00 83.00 628 THR A O 1
ATOM 4932 N N . SER A 1 629 ? 15.422 16.109 -7.135 1.00 82.81 629 SER A N 1
ATOM 4933 C CA . SER A 1 629 ? 15.397 17.572 -7.051 1.00 82.81 629 SER A CA 1
ATOM 4934 C C . SER A 1 629 ? 14.433 18.180 -8.071 1.00 82.81 629 SER A C 1
ATOM 4936 O O . SER A 1 629 ? 13.696 19.098 -7.725 1.00 82.81 629 SER A O 1
ATOM 4938 N N . TYR A 1 630 ? 14.378 17.644 -9.295 1.00 81.81 630 TYR A N 1
ATOM 4939 C CA . TYR A 1 630 ? 13.441 18.103 -10.322 1.00 81.81 630 TYR A CA 1
ATOM 4940 C C . TYR A 1 630 ? 11.984 17.825 -9.932 1.00 81.81 630 TYR A C 1
ATOM 4942 O O . TYR A 1 630 ? 11.150 18.729 -9.934 1.00 81.81 630 TYR A O 1
ATOM 4950 N N . LEU A 1 631 ? 11.682 16.591 -9.523 1.00 75.25 631 LEU A N 1
ATOM 4951 C CA . LEU A 1 631 ? 10.337 16.206 -9.095 1.00 75.25 631 LEU A CA 1
ATOM 4952 C C . LEU A 1 631 ? 9.907 16.914 -7.800 1.00 75.25 631 LEU A C 1
ATOM 4954 O O . LEU A 1 631 ? 8.711 17.107 -7.590 1.00 75.25 631 LEU A O 1
ATOM 4958 N N . TYR A 1 632 ? 10.848 17.299 -6.936 1.00 70.25 632 TYR A N 1
ATOM 4959 C CA . TYR A 1 632 ? 10.589 18.047 -5.704 1.00 70.25 632 TYR A CA 1
ATOM 4960 C C . TYR A 1 632 ? 10.388 19.548 -5.958 1.00 70.25 632 TYR A C 1
ATOM 4962 O O . TYR A 1 632 ? 9.494 20.137 -5.366 1.00 70.25 632 TYR A O 1
ATOM 4970 N N . GLY A 1 633 ? 11.204 20.162 -6.824 1.00 60.00 633 GLY A N 1
ATOM 4971 C CA . GLY A 1 633 ? 11.231 21.614 -7.034 1.00 60.00 633 GLY A CA 1
ATOM 4972 C C . GLY A 1 633 ? 10.308 22.148 -8.134 1.00 60.00 633 GLY A C 1
ATOM 4973 O O . GLY A 1 633 ? 9.857 23.281 -8.027 1.00 60.00 633 GLY A O 1
ATOM 4974 N N . LEU A 1 634 ? 10.026 21.365 -9.183 1.00 46.03 634 LEU A N 1
ATOM 4975 C CA . LEU A 1 634 ? 9.133 21.762 -10.287 1.00 46.03 634 LEU A CA 1
ATOM 4976 C C . LEU A 1 634 ? 7.801 21.003 -10.281 1.00 46.03 634 LEU A C 1
ATOM 4978 O O . LEU A 1 634 ? 6.813 21.539 -10.756 1.00 46.03 634 LEU A O 1
ATOM 4982 N N . GLY A 1 635 ? 7.757 19.791 -9.713 1.00 40.81 635 GLY A N 1
ATOM 4983 C CA . GLY A 1 635 ? 6.536 18.977 -9.600 1.00 40.81 635 GLY A CA 1
ATOM 4984 C C . GLY A 1 635 ? 5.637 19.314 -8.403 1.00 40.81 635 GLY A C 1
ATOM 4985 O O . GLY A 1 635 ? 4.799 18.494 -8.032 1.00 40.81 635 GLY A O 1
ATOM 4986 N N . SER A 1 636 ? 5.864 20.455 -7.742 1.00 35.81 636 SER A N 1
ATOM 4987 C CA . SER A 1 636 ? 4.923 21.068 -6.789 1.00 35.81 636 SER A CA 1
ATOM 4988 C C . SER A 1 636 ? 4.035 22.141 -7.439 1.00 35.81 636 SER A C 1
ATOM 4990 O O . SER A 1 636 ? 3.246 22.770 -6.737 1.00 35.81 636 SER A O 1
ATOM 4992 N N . ILE A 1 637 ? 4.213 22.377 -8.744 1.00 33.62 637 ILE A N 1
ATOM 4993 C CA . ILE A 1 637 ? 3.320 23.121 -9.643 1.00 33.62 637 ILE A CA 1
ATOM 4994 C C . ILE A 1 637 ? 2.644 22.074 -10.530 1.00 33.62 637 ILE A C 1
ATOM 4996 O O . ILE A 1 637 ? 1.449 22.258 -10.839 1.00 33.62 637 ILE A O 1
#